Protein AF-A0A8T7L5V1-F1 (afdb_monomer_lite)

Radius of gyration: 35.79 Å; chains: 1; bounding box: 87×108×87 Å

Structure (mmCIF, N/CA/C/O backbone):
data_AF-A0A8T7L5V1-F1
#
_entry.id   AF-A0A8T7L5V1-F1
#
loop_
_atom_site.group_PDB
_atom_site.id
_atom_site.type_symbol
_atom_site.label_atom_id
_atom_site.label_alt_id
_atom_site.label_comp_id
_atom_site.label_asym_id
_atom_site.label_entity_id
_atom_site.label_seq_id
_atom_site.pdbx_PDB_ins_code
_atom_site.Cartn_x
_atom_site.Cartn_y
_atom_site.Cartn_z
_atom_site.occupancy
_atom_site.B_iso_or_equiv
_atom_site.auth_seq_id
_atom_site.auth_comp_id
_atom_site.auth_asym_id
_atom_site.auth_atom_id
_atom_site.pdbx_PDB_model_num
ATOM 1 N N . MET A 1 1 ? 34.755 -3.132 -4.740 1.00 52.31 1 MET A N 1
ATOM 2 C CA . MET A 1 1 ? 34.898 -3.958 -3.521 1.00 52.31 1 MET A CA 1
ATOM 3 C C . MET A 1 1 ? 33.699 -4.892 -3.440 1.00 52.31 1 MET A C 1
ATOM 5 O O . MET A 1 1 ? 32.604 -4.414 -3.724 1.00 52.31 1 MET A O 1
ATOM 9 N N . PRO A 1 2 ? 33.872 -6.194 -3.153 1.00 66.62 2 PRO A N 1
ATOM 10 C CA . PRO A 1 2 ? 32.745 -7.110 -2.985 1.00 66.62 2 PRO A CA 1
ATOM 11 C C . PRO A 1 2 ? 31.852 -6.638 -1.829 1.00 66.62 2 PRO A C 1
ATOM 13 O O . PRO A 1 2 ? 32.349 -6.228 -0.782 1.00 66.62 2 PRO A O 1
ATOM 16 N N . GLN A 1 3 ? 30.535 -6.652 -2.035 1.00 72.75 3 GLN A N 1
ATOM 17 C CA . GLN A 1 3 ? 29.576 -6.259 -1.007 1.00 72.75 3 GLN A CA 1
ATOM 18 C C . GLN A 1 3 ? 29.468 -7.376 0.040 1.00 72.75 3 GLN A C 1
ATOM 20 O O . GLN A 1 3 ? 29.006 -8.474 -0.263 1.00 72.75 3 GLN A O 1
ATOM 25 N N . VAL A 1 4 ? 29.879 -7.085 1.273 1.00 86.50 4 VAL A N 1
ATOM 26 C CA . VAL A 1 4 ? 29.728 -7.982 2.428 1.00 86.50 4 VAL A CA 1
ATOM 27 C C . VAL A 1 4 ? 28.346 -7.746 3.048 1.00 86.50 4 VAL A C 1
ATOM 29 O O . VAL A 1 4 ? 27.879 -6.610 3.126 1.00 86.50 4 VAL A O 1
ATOM 32 N N . SER A 1 5 ? 27.627 -8.803 3.426 1.00 85.56 5 SER A N 1
ATOM 33 C CA . SER A 1 5 ? 26.284 -8.702 4.022 1.00 85.56 5 SER A CA 1
ATOM 34 C C . SER A 1 5 ? 26.132 -9.689 5.175 1.00 85.56 5 SER A C 1
ATOM 36 O O . SER A 1 5 ? 26.549 -10.842 5.058 1.00 85.56 5 SER A O 1
ATOM 38 N N . PHE A 1 6 ? 25.504 -9.243 6.265 1.00 94.00 6 PHE A N 1
ATOM 39 C CA . PHE A 1 6 ? 25.285 -10.036 7.475 1.00 94.00 6 PHE A CA 1
ATOM 40 C C . PHE A 1 6 ? 23.821 -9.981 7.923 1.00 94.00 6 PHE A C 1
ATOM 42 O O . PHE A 1 6 ? 23.162 -8.957 7.752 1.00 94.00 6 PHE A O 1
ATOM 49 N N . VAL A 1 7 ? 23.334 -11.056 8.543 1.00 88.12 7 VAL A N 1
ATOM 50 C CA . VAL A 1 7 ? 22.071 -11.079 9.299 1.00 88.12 7 VAL A CA 1
ATOM 51 C C . VAL A 1 7 ? 22.412 -11.249 10.774 1.00 88.12 7 VAL A C 1
ATOM 53 O O . VAL A 1 7 ? 23.097 -12.202 11.137 1.00 88.12 7 VAL A O 1
ATOM 56 N N . ILE A 1 8 ? 21.944 -10.334 11.627 1.00 92.19 8 ILE A N 1
ATOM 57 C CA . ILE A 1 8 ? 22.220 -10.341 13.070 1.00 92.19 8 ILE A CA 1
ATOM 58 C C . ILE A 1 8 ? 20.902 -10.505 13.826 1.00 92.19 8 ILE A C 1
ATOM 60 O O . ILE A 1 8 ? 19.963 -9.737 13.633 1.00 92.19 8 ILE A O 1
ATOM 64 N N . ARG A 1 9 ? 20.839 -11.503 14.706 1.00 91.12 9 ARG A N 1
ATOM 65 C CA . ARG A 1 9 ? 19.727 -11.750 15.631 1.00 91.12 9 ARG A CA 1
ATOM 66 C C . ARG A 1 9 ? 20.256 -11.577 17.047 1.00 91.12 9 ARG A C 1
ATOM 68 O O . ARG A 1 9 ? 20.966 -12.455 17.530 1.00 91.12 9 ARG A O 1
ATOM 75 N N . ALA A 1 10 ? 19.955 -10.452 17.689 1.00 92.19 10 ALA A N 1
ATOM 76 C CA . ALA A 1 10 ? 20.503 -10.098 18.997 1.00 92.19 10 ALA A CA 1
ATOM 77 C C . ALA A 1 10 ? 19.405 -9.843 20.036 1.00 92.19 10 ALA A C 1
ATOM 79 O O . ALA A 1 10 ? 18.309 -9.404 19.698 1.00 92.19 10 ALA A O 1
ATOM 80 N N . ALA A 1 11 ? 19.730 -10.088 21.301 1.00 87.12 11 ALA A N 1
ATOM 81 C CA . ALA A 1 11 ? 18.949 -9.691 22.461 1.00 87.12 11 ALA A CA 1
ATOM 82 C C . ALA A 1 11 ? 19.874 -9.029 23.489 1.00 87.12 11 ALA A C 1
ATOM 84 O O . ALA A 1 11 ? 21.030 -9.430 23.649 1.00 87.12 11 ALA A O 1
ATOM 85 N N . ILE A 1 12 ? 19.351 -8.034 24.199 1.00 83.38 12 ILE A N 1
ATOM 86 C CA . ILE A 1 12 ? 20.030 -7.410 25.336 1.00 83.38 12 ILE A CA 1
ATOM 87 C C . ILE A 1 12 ? 19.664 -8.217 26.581 1.00 83.38 12 ILE A C 1
ATOM 89 O O . ILE A 1 12 ? 18.485 -8.481 26.823 1.00 83.38 12 ILE A O 1
ATOM 93 N N . ALA A 1 13 ? 20.662 -8.661 27.343 1.00 80.19 13 ALA A N 1
ATOM 94 C CA . ALA A 1 13 ? 20.453 -9.495 28.518 1.00 80.19 13 ALA A CA 1
ATOM 95 C C . ALA A 1 13 ? 21.094 -8.908 29.778 1.00 80.19 13 ALA A C 1
ATOM 97 O O . ALA A 1 13 ? 22.266 -8.537 29.775 1.00 80.19 13 ALA A O 1
ATOM 98 N N . GLY A 1 14 ? 20.321 -8.920 30.869 1.00 79.44 14 GLY A N 1
ATOM 99 C CA . GLY A 1 14 ? 20.747 -8.486 32.201 1.00 79.44 14 GLY A CA 1
ATOM 100 C C . GLY A 1 14 ? 20.752 -6.967 32.395 1.00 79.44 14 GLY A C 1
ATOM 101 O O . GLY A 1 14 ? 20.687 -6.202 31.436 1.00 79.44 14 GLY A O 1
ATOM 102 N N . GLU A 1 15 ? 20.861 -6.537 33.656 1.00 65.69 15 GLU A N 1
ATOM 103 C CA . GLU A 1 15 ? 20.940 -5.116 34.046 1.00 65.69 15 GLU A CA 1
ATOM 104 C C . GLU A 1 15 ? 22.185 -4.412 33.482 1.00 65.69 15 GLU A C 1
ATOM 106 O O . GLU A 1 15 ? 22.180 -3.203 33.280 1.00 65.69 15 GLU A O 1
ATOM 111 N N . ALA A 1 16 ? 23.234 -5.176 33.155 1.00 77.88 16 ALA A N 1
ATOM 112 C CA . ALA A 1 16 ? 24.464 -4.672 32.547 1.00 77.88 16 ALA A CA 1
ATOM 113 C C . ALA A 1 16 ? 24.378 -4.481 31.016 1.00 77.88 16 ALA A C 1
ATOM 115 O O . ALA A 1 16 ? 25.369 -4.103 30.395 1.00 77.88 16 ALA A O 1
ATOM 116 N N . GLY A 1 17 ? 23.229 -4.770 30.387 1.00 86.19 17 GLY A N 1
ATOM 117 C CA . GLY A 1 17 ? 23.008 -4.495 28.964 1.00 86.19 17 GLY A CA 1
ATOM 118 C C . GLY A 1 17 ? 23.858 -5.333 28.001 1.00 86.19 17 GLY A C 1
ATOM 119 O O . GLY A 1 17 ? 24.180 -4.877 26.904 1.00 86.19 17 GLY A O 1
ATOM 120 N N . THR A 1 18 ? 24.253 -6.550 28.379 1.00 86.38 18 THR A N 1
ATOM 121 C CA . THR A 1 18 ? 25.156 -7.365 27.555 1.00 86.38 18 THR A CA 1
ATOM 122 C C . THR A 1 18 ? 24.447 -7.871 26.294 1.00 86.38 18 THR A C 1
ATOM 124 O O . THR A 1 18 ? 23.404 -8.527 26.365 1.00 86.38 18 THR A O 1
ATOM 127 N N . LEU A 1 19 ? 25.018 -7.565 25.125 1.00 91.31 19 LEU A N 1
ATOM 128 C CA . LEU A 1 19 ? 24.490 -7.946 23.815 1.00 91.31 19 LEU A CA 1
ATOM 129 C C . LEU A 1 19 ? 24.876 -9.392 23.475 1.00 91.31 19 LEU A C 1
ATOM 131 O O . LEU A 1 19 ? 26.053 -9.686 23.301 1.00 91.31 19 LEU A O 1
ATOM 135 N N . ARG A 1 20 ? 23.893 -10.277 23.298 1.00 94.00 20 ARG A N 1
ATOM 136 C CA . ARG A 1 20 ? 24.119 -11.677 22.897 1.00 94.00 20 ARG A CA 1
ATOM 137 C C . ARG A 1 20 ? 23.243 -12.068 21.717 1.00 94.00 20 ARG A C 1
ATOM 139 O O . ARG A 1 20 ? 22.125 -11.572 21.588 1.00 94.00 20 ARG A O 1
ATOM 146 N N . GLY A 1 21 ? 23.709 -12.975 20.867 1.00 95.38 21 GLY A N 1
ATOM 147 C CA . GLY A 1 21 ? 22.952 -13.322 19.672 1.00 95.38 21 GLY A CA 1
ATOM 148 C C . GLY A 1 21 ? 23.612 -14.312 18.726 1.00 95.38 21 GLY A C 1
ATOM 149 O O . GLY A 1 21 ? 24.478 -15.104 19.096 1.00 95.38 21 GLY A O 1
ATOM 150 N N . GLN A 1 22 ? 23.152 -14.274 17.482 1.00 96.94 22 GLN A N 1
ATOM 151 C CA . GLN A 1 22 ? 23.662 -15.042 16.356 1.00 96.94 22 GLN A CA 1
ATOM 152 C C . GLN A 1 22 ? 23.888 -14.106 15.167 1.00 96.94 22 GLN A C 1
ATOM 154 O O . GLN A 1 22 ? 23.051 -13.250 14.884 1.00 96.94 22 GLN A O 1
ATOM 159 N N . ILE A 1 23 ? 25.008 -14.278 14.472 1.00 97.06 23 ILE A N 1
ATOM 160 C CA . ILE A 1 23 ? 25.338 -13.594 13.222 1.00 97.06 23 ILE A CA 1
ATOM 161 C C . ILE A 1 23 ? 25.522 -14.621 12.099 1.00 97.06 23 ILE A C 1
ATOM 163 O O . ILE A 1 23 ? 26.077 -15.696 12.322 1.00 97.06 23 ILE A O 1
ATOM 167 N N . GLU A 1 24 ? 25.059 -14.286 10.898 1.00 94.88 24 GLU A N 1
ATOM 168 C CA . GLU A 1 24 ? 25.225 -15.066 9.670 1.00 94.88 24 GLU A CA 1
ATOM 169 C C . GLU A 1 24 ? 25.855 -14.199 8.575 1.00 94.88 24 GLU A C 1
ATOM 171 O O . GLU A 1 24 ? 25.376 -13.097 8.314 1.00 94.88 24 GLU A O 1
ATOM 176 N N . HIS A 1 25 ? 26.909 -14.686 7.918 1.00 95.44 25 HIS A N 1
ATOM 177 C CA . HIS A 1 25 ? 27.464 -14.066 6.715 1.00 95.44 25 HIS A CA 1
ATOM 178 C C . HIS A 1 25 ? 26.706 -14.570 5.479 1.00 95.44 25 HIS A C 1
ATOM 180 O O . HIS A 1 25 ? 26.869 -15.717 5.066 1.00 95.44 25 HIS A O 1
ATOM 186 N N . VAL A 1 26 ? 25.886 -13.701 4.881 1.00 87.56 26 VAL A N 1
ATOM 187 C CA . VAL A 1 26 ? 24.898 -14.063 3.845 1.00 87.56 26 VAL A CA 1
ATOM 188 C C . VAL A 1 26 ? 25.529 -14.738 2.618 1.00 87.56 26 VAL A C 1
ATOM 190 O O . VAL A 1 26 ? 24.990 -15.746 2.168 1.00 87.56 26 VAL A O 1
ATOM 193 N N . PRO A 1 27 ? 26.664 -14.259 2.069 1.00 86.44 27 PRO A N 1
ATOM 194 C CA . PRO A 1 27 ? 27.278 -14.905 0.911 1.00 86.44 27 PRO A CA 1
ATOM 195 C C . PRO A 1 27 ? 27.804 -16.323 1.173 1.00 86.44 27 PRO A C 1
ATOM 197 O O . PRO A 1 27 ? 27.762 -17.147 0.265 1.00 86.44 27 PRO A O 1
ATOM 200 N N . SER A 1 28 ? 28.322 -16.616 2.375 1.00 89.94 28 SER A N 1
ATOM 201 C CA . SER A 1 28 ? 28.916 -17.932 2.682 1.00 89.94 28 SER A CA 1
ATOM 202 C C . SER A 1 28 ? 28.007 -18.863 3.487 1.00 89.94 28 SER A C 1
ATOM 204 O O . SER A 1 28 ? 28.343 -20.035 3.638 1.00 89.94 28 SER A O 1
ATOM 206 N N . GLY A 1 29 ? 26.901 -18.360 4.045 1.00 89.25 29 GLY A N 1
ATOM 207 C CA . GLY A 1 29 ? 26.035 -19.095 4.973 1.00 89.25 29 GLY A CA 1
ATOM 208 C C . GLY A 1 29 ? 26.695 -19.419 6.320 1.00 89.25 29 GLY A C 1
ATOM 209 O O . GLY A 1 29 ? 26.169 -20.215 7.093 1.00 89.25 29 GLY A O 1
ATOM 210 N N . ALA A 1 30 ? 27.867 -18.846 6.614 1.00 93.88 30 ALA A N 1
ATOM 211 C CA . ALA A 1 30 ? 28.572 -19.114 7.860 1.00 93.88 30 ALA A CA 1
ATOM 212 C C . ALA A 1 30 ? 27.857 -18.434 9.031 1.00 93.88 30 ALA A C 1
ATOM 214 O O . ALA A 1 30 ? 27.668 -17.218 9.020 1.00 93.88 30 ALA A O 1
ATOM 215 N N . THR A 1 31 ? 27.510 -19.206 10.058 1.00 94.56 31 THR A N 1
ATOM 216 C CA . THR A 1 31 ? 26.819 -18.720 11.259 1.00 94.56 31 THR A CA 1
ATOM 217 C C . THR A 1 31 ? 27.708 -18.797 12.495 1.00 94.56 31 THR A C 1
ATOM 219 O O . THR A 1 31 ? 28.412 -19.791 12.681 1.00 94.56 31 THR A O 1
ATOM 222 N N . ARG A 1 32 ? 27.627 -17.808 13.389 1.00 97.00 32 ARG A N 1
ATOM 223 C CA . ARG A 1 32 ? 28.314 -17.816 14.687 1.00 97.00 32 ARG A CA 1
ATOM 224 C C . ARG A 1 32 ? 27.435 -17.210 15.781 1.00 97.00 32 ARG A C 1
ATOM 226 O O . ARG A 1 32 ? 26.789 -16.190 15.565 1.00 97.00 32 ARG A O 1
ATOM 233 N N . HIS A 1 33 ? 27.421 -17.825 16.960 1.00 97.12 33 HIS A N 1
ATOM 234 C CA . HIS A 1 33 ? 26.863 -17.201 18.160 1.00 97.12 33 HIS A CA 1
ATOM 235 C C . HIS A 1 33 ? 27.887 -16.254 18.783 1.00 97.12 33 HIS A C 1
ATOM 237 O O . HIS A 1 33 ? 29.075 -16.575 18.802 1.00 97.12 33 HIS A O 1
ATOM 243 N N . PHE A 1 34 ? 27.420 -15.120 19.294 1.00 96.56 34 PHE A N 1
ATOM 244 C CA . PHE A 1 34 ? 28.247 -14.149 20.001 1.00 96.56 34 PHE A CA 1
ATOM 245 C C . PHE A 1 34 ? 27.637 -13.835 21.370 1.00 96.56 34 PHE A C 1
ATOM 247 O O . PHE A 1 34 ? 26.412 -13.795 21.529 1.00 96.56 34 PHE A O 1
ATOM 254 N N . ARG A 1 35 ? 28.493 -13.653 22.372 1.00 95.56 35 ARG A N 1
ATOM 255 C CA . ARG A 1 35 ? 28.109 -13.393 23.769 1.00 95.56 35 ARG A CA 1
ATOM 256 C C . ARG A 1 35 ? 28.213 -11.926 24.157 1.00 95.56 35 ARG A C 1
ATOM 258 O O . ARG A 1 35 ? 27.591 -11.524 25.135 1.00 95.56 35 ARG A O 1
ATOM 265 N N . ASP A 1 36 ? 28.996 -11.175 23.398 1.00 94.75 36 ASP A N 1
ATOM 266 C CA . ASP A 1 36 ? 29.238 -9.755 23.579 1.00 94.75 36 ASP A CA 1
ATOM 267 C C . ASP A 1 36 ? 29.520 -9.074 22.227 1.00 94.75 36 ASP A C 1
ATOM 269 O O . ASP A 1 36 ? 29.576 -9.702 21.162 1.00 94.75 36 ASP A O 1
ATOM 273 N N . GLN A 1 37 ? 29.688 -7.754 22.269 1.00 94.69 37 GLN A N 1
ATOM 274 C CA . GLN A 1 37 ? 30.000 -6.946 21.094 1.00 94.69 37 GLN A CA 1
ATOM 275 C C . GLN A 1 37 ? 31.373 -7.285 20.483 1.00 94.69 37 GLN A C 1
ATOM 277 O O . GLN A 1 37 ? 31.538 -7.162 19.269 1.00 94.69 37 GLN A O 1
ATOM 282 N N . ALA A 1 38 ? 32.353 -7.715 21.282 1.00 95.56 38 ALA A N 1
ATOM 283 C CA . ALA A 1 38 ? 33.696 -8.012 20.791 1.00 95.56 38 ALA A CA 1
ATOM 284 C C . ALA A 1 38 ? 33.698 -9.268 19.906 1.00 95.56 38 ALA A C 1
ATOM 286 O O . ALA A 1 38 ? 34.290 -9.263 18.825 1.00 95.56 38 ALA A O 1
ATOM 287 N N . GLU A 1 39 ? 32.972 -10.315 20.304 1.00 96.69 39 GLU A N 1
ATOM 288 C CA . GLU A 1 39 ? 32.796 -11.531 19.504 1.00 96.69 39 GLU A CA 1
ATOM 289 C C . GLU A 1 39 ? 32.052 -11.264 18.183 1.00 96.69 39 GLU A C 1
ATOM 291 O O . GLU A 1 39 ? 32.406 -11.838 17.146 1.00 96.69 39 GLU A O 1
ATOM 296 N N . LEU A 1 40 ? 31.052 -10.372 18.199 1.00 96.44 40 LEU A N 1
ATOM 297 C CA . LEU A 1 40 ? 30.333 -9.937 16.997 1.00 96.44 40 LEU A CA 1
ATOM 298 C C . LEU A 1 40 ? 31.275 -9.239 16.006 1.00 96.44 40 LEU A C 1
ATOM 300 O O . LEU A 1 40 ? 31.309 -9.591 14.824 1.00 96.44 40 LEU A O 1
ATOM 304 N N . LEU A 1 41 ? 32.062 -8.274 16.491 1.00 96.00 41 LEU A N 1
ATOM 305 C CA . LEU A 1 41 ? 33.012 -7.527 15.666 1.00 96.00 41 LEU A CA 1
ATOM 306 C C . LEU A 1 41 ? 34.113 -8.435 15.108 1.00 96.00 41 LEU A C 1
ATOM 308 O O . LEU A 1 41 ? 34.403 -8.360 13.918 1.00 96.00 41 LEU A O 1
ATOM 312 N N . ALA A 1 42 ? 34.660 -9.351 15.913 1.00 96.06 42 ALA A N 1
ATOM 313 C CA . ALA A 1 42 ? 35.674 -10.304 15.459 1.00 96.06 42 ALA A CA 1
ATOM 314 C C . ALA A 1 42 ? 35.187 -11.170 14.280 1.00 96.06 42 ALA A C 1
ATOM 316 O O . ALA A 1 42 ? 35.942 -11.443 13.342 1.00 96.06 42 ALA A O 1
ATOM 317 N N . PHE A 1 43 ? 33.914 -11.582 14.294 1.00 95.62 43 PHE A N 1
ATOM 318 C CA . PHE A 1 43 ? 33.323 -12.308 13.170 1.00 95.62 43 PHE A CA 1
ATOM 319 C C . PHE A 1 43 ? 33.224 -11.440 11.913 1.00 95.62 43 PHE A C 1
ATOM 321 O O . PHE A 1 43 ? 33.608 -11.895 10.841 1.00 95.62 43 PHE A O 1
ATOM 328 N N . ILE A 1 44 ? 32.753 -10.196 12.038 1.00 95.56 44 ILE A N 1
ATOM 329 C CA . ILE A 1 44 ? 32.611 -9.265 10.908 1.00 95.56 44 ILE A CA 1
ATOM 330 C C . ILE A 1 44 ? 33.974 -8.977 10.265 1.00 95.56 44 ILE A C 1
ATOM 332 O O . ILE A 1 44 ? 34.103 -9.075 9.044 1.00 95.56 44 ILE A O 1
ATOM 336 N N . THR A 1 45 ? 35.002 -8.701 11.074 1.00 94.00 45 THR A N 1
ATOM 337 C CA . THR A 1 45 ? 36.356 -8.373 10.597 1.00 94.00 45 THR A CA 1
ATOM 338 C C . THR A 1 45 ? 36.954 -9.476 9.721 1.00 94.00 45 THR A C 1
ATOM 340 O O . THR A 1 45 ? 37.584 -9.173 8.712 1.00 94.00 45 THR A O 1
ATOM 343 N N . THR A 1 46 ? 36.654 -10.750 10.013 1.00 93.88 46 THR A N 1
ATOM 344 C CA . THR A 1 46 ? 37.122 -11.910 9.222 1.00 93.88 46 THR A CA 1
ATOM 345 C C . THR A 1 46 ? 36.696 -11.845 7.743 1.00 93.88 46 THR A C 1
ATOM 347 O O . THR A 1 46 ? 37.334 -12.459 6.889 1.00 93.88 46 THR A O 1
ATOM 350 N N . TYR A 1 47 ? 35.624 -11.109 7.426 1.00 91.06 47 TYR A N 1
ATOM 351 C CA . TYR A 1 47 ? 35.108 -10.941 6.061 1.00 91.06 47 TYR A CA 1
ATOM 352 C C . TYR A 1 47 ? 35.354 -9.545 5.477 1.00 91.06 47 TYR A C 1
ATOM 354 O O . TYR A 1 47 ? 35.074 -9.328 4.299 1.00 91.06 47 TYR A O 1
ATOM 362 N N . LEU A 1 48 ? 35.847 -8.599 6.283 1.00 85.62 48 LEU A N 1
ATOM 363 C CA . LEU A 1 48 ? 36.220 -7.260 5.825 1.00 85.62 48 LEU A CA 1
ATOM 364 C C . LEU A 1 48 ? 37.691 -7.179 5.410 1.00 85.62 48 LEU A C 1
ATOM 366 O O . LEU A 1 48 ? 38.039 -6.339 4.581 1.00 85.62 48 LEU A O 1
ATOM 370 N N . GLU A 1 49 ? 38.552 -8.043 5.951 1.00 74.75 49 GLU A N 1
ATOM 371 C CA . GLU A 1 49 ? 39.953 -8.081 5.548 1.00 74.75 49 GLU A CA 1
ATOM 372 C C . GLU A 1 49 ? 40.099 -8.662 4.129 1.00 74.75 49 GLU A C 1
ATOM 374 O O . GLU A 1 49 ? 39.588 -9.752 3.843 1.00 74.75 49 GLU A O 1
ATOM 379 N N . PRO A 1 50 ? 40.788 -7.961 3.207 1.00 60.03 50 PRO A N 1
ATOM 380 C CA . PRO A 1 50 ? 41.066 -8.497 1.887 1.00 60.03 50 PRO A CA 1
ATOM 381 C C . PRO A 1 50 ? 41.938 -9.741 2.045 1.00 60.03 50 PRO A C 1
ATOM 383 O O . PRO A 1 50 ? 43.104 -9.651 2.430 1.00 60.03 50 PRO A O 1
ATOM 386 N N . ARG A 1 51 ? 41.382 -10.915 1.726 1.00 53.44 51 ARG A N 1
ATOM 387 C CA . ARG A 1 51 ? 42.184 -12.124 1.535 1.00 53.44 51 ARG A CA 1
ATOM 388 C C . ARG A 1 51 ? 43.159 -11.856 0.393 1.00 53.44 51 ARG A C 1
ATOM 390 O O . ARG A 1 51 ? 42.783 -11.904 -0.775 1.00 53.44 51 ARG A O 1
ATOM 397 N N . LEU A 1 52 ? 44.405 -11.548 0.737 1.00 43.56 52 LEU A N 1
ATOM 398 C CA . LEU A 1 52 ? 45.534 -11.650 -0.176 1.00 43.56 52 LEU A CA 1
ATOM 399 C C . LEU A 1 52 ? 45.709 -13.140 -0.486 1.00 43.56 52 LEU A C 1
ATOM 401 O O . LEU A 1 52 ? 46.424 -13.843 0.218 1.00 43.56 52 LEU A O 1
ATOM 405 N N . GLU A 1 53 ? 44.988 -13.638 -1.489 1.00 47.19 53 GLU A N 1
ATOM 406 C CA . GLU A 1 53 ? 45.227 -14.965 -2.054 1.00 47.19 53 GLU A CA 1
ATOM 407 C C . GLU A 1 53 ? 46.601 -14.945 -2.749 1.00 47.19 53 GLU A C 1
ATOM 409 O O . GLU A 1 53 ? 46.783 -14.206 -3.725 1.00 47.19 53 GLU A O 1
ATOM 414 N N . PRO A 1 54 ? 47.596 -15.717 -2.278 1.00 42.88 54 PRO A N 1
ATOM 415 C CA . PRO A 1 54 ? 48.862 -15.844 -2.971 1.00 42.88 54 PRO A CA 1
ATOM 416 C C . PRO A 1 54 ? 48.674 -16.789 -4.166 1.00 42.88 54 PRO A C 1
ATOM 418 O O . PRO A 1 54 ? 48.724 -18.003 -4.017 1.00 42.88 54 PRO A O 1
ATOM 421 N N . GLY A 1 55 ? 48.475 -16.210 -5.353 1.00 56.38 55 GLY A N 1
ATOM 422 C CA . GLY A 1 55 ? 48.745 -16.840 -6.650 1.00 56.38 55 GLY A CA 1
ATOM 423 C C . GLY A 1 55 ? 47.809 -17.973 -7.090 1.00 56.38 55 GLY A C 1
ATOM 424 O O . GLY A 1 55 ? 48.083 -19.142 -6.843 1.00 56.38 55 GLY A O 1
ATOM 425 N N . ALA A 1 56 ? 46.801 -17.647 -7.902 1.00 36.84 56 ALA A N 1
ATOM 426 C CA . ALA A 1 56 ? 46.152 -18.619 -8.785 1.00 36.84 56 ALA A CA 1
ATOM 427 C C . ALA A 1 56 ? 45.807 -17.969 -10.139 1.00 36.84 56 ALA A C 1
ATOM 429 O O . ALA A 1 56 ? 45.014 -17.031 -10.212 1.00 36.84 56 ALA A O 1
ATOM 430 N N . LEU A 1 57 ? 46.453 -18.451 -11.206 1.00 39.72 57 LEU A N 1
ATOM 431 C CA . LEU A 1 57 ? 46.163 -18.124 -12.610 1.00 39.72 57 LEU A CA 1
ATOM 432 C C . LEU A 1 57 ? 44.840 -18.779 -13.058 1.00 39.72 57 LEU A C 1
ATOM 434 O O . LEU A 1 57 ? 44.527 -19.868 -12.576 1.00 39.72 57 LEU A O 1
ATOM 438 N N . PRO A 1 58 ? 44.076 -18.174 -13.991 1.00 45.00 58 PRO A N 1
ATOM 439 C CA . PRO A 1 58 ? 42.792 -18.718 -14.411 1.00 45.00 58 PRO A CA 1
ATOM 440 C C . PRO A 1 58 ? 42.950 -19.696 -15.579 1.00 45.00 58 PRO A C 1
ATOM 442 O O . PRO A 1 58 ? 43.497 -19.340 -16.624 1.00 45.00 58 PRO A O 1
ATOM 445 N N . ASP A 1 59 ? 42.392 -20.896 -15.422 1.00 39.62 59 ASP A N 1
ATOM 446 C CA . ASP A 1 59 ? 42.138 -21.819 -16.526 1.00 39.62 59 ASP A CA 1
ATOM 447 C C . ASP A 1 59 ? 40.687 -21.712 -17.037 1.00 39.62 59 ASP A C 1
ATOM 449 O O . ASP A 1 59 ? 39.740 -21.409 -16.311 1.00 39.62 59 ASP A O 1
ATOM 453 N N . ARG A 1 60 ? 40.588 -21.942 -18.346 1.00 34.75 60 ARG A N 1
ATOM 454 C CA . ARG A 1 60 ? 39.485 -21.865 -19.328 1.00 34.75 60 ARG A CA 1
ATOM 455 C C . ARG A 1 60 ? 38.062 -22.269 -18.857 1.00 34.75 60 ARG A C 1
ATOM 457 O O . ARG A 1 60 ? 37.925 -23.229 -18.102 1.00 34.75 60 ARG A O 1
ATOM 464 N N . PRO A 1 61 ? 36.973 -21.661 -19.389 1.00 38.50 61 PRO A N 1
ATOM 465 C CA . PRO A 1 61 ? 35.606 -22.059 -19.041 1.00 38.50 61 PRO A CA 1
ATOM 466 C C . PRO A 1 61 ? 35.104 -23.258 -19.878 1.00 38.50 61 PRO A C 1
ATOM 468 O O . PRO A 1 61 ? 35.460 -23.365 -21.058 1.00 38.50 61 PRO A O 1
ATOM 471 N N . PRO A 1 62 ? 34.245 -24.138 -19.321 1.00 42.41 62 PRO A N 1
ATOM 472 C CA . PRO A 1 62 ? 33.552 -25.175 -20.078 1.00 42.41 62 PRO A CA 1
ATOM 473 C C . PRO A 1 62 ? 32.226 -24.678 -20.683 1.00 42.41 62 PRO A C 1
ATOM 475 O O . PRO A 1 62 ? 31.642 -23.684 -20.251 1.00 42.41 62 PRO A O 1
ATOM 478 N N . GLN A 1 63 ? 31.779 -25.409 -21.706 1.00 38.91 63 GLN A N 1
ATOM 479 C CA . GLN A 1 63 ? 30.616 -25.138 -22.551 1.00 38.91 63 GLN A CA 1
ATOM 480 C C . GLN A 1 63 ? 29.256 -25.267 -21.841 1.00 38.91 63 GLN A C 1
ATOM 482 O O . GLN A 1 63 ? 29.092 -25.957 -20.835 1.00 38.91 63 GLN A O 1
ATOM 487 N N . SER A 1 64 ? 28.289 -24.578 -22.445 1.00 43.81 64 SER A N 1
ATOM 488 C CA . SER A 1 64 ? 26.879 -24.393 -22.104 1.00 43.81 64 SER A CA 1
ATOM 489 C C . SER A 1 64 ? 26.058 -25.681 -21.994 1.00 43.81 64 SER A C 1
ATOM 491 O O . SER A 1 64 ? 25.948 -26.443 -22.952 1.00 43.81 64 SER A O 1
ATOM 493 N N . GLY A 1 65 ? 25.376 -25.832 -20.859 1.00 34.81 65 GLY A N 1
ATOM 494 C CA . GLY A 1 65 ? 24.188 -26.666 -20.695 1.00 34.81 65 GLY A CA 1
ATOM 495 C C . GLY A 1 65 ? 23.157 -25.895 -19.873 1.00 34.81 65 GLY A C 1
ATOM 496 O O . GLY A 1 65 ? 23.523 -25.237 -18.895 1.00 34.81 65 GLY A O 1
ATOM 497 N N . GLU A 1 66 ? 21.896 -25.943 -20.304 1.00 45.72 66 GLU A N 1
ATOM 498 C CA . GLU A 1 66 ? 20.732 -25.312 -19.677 1.00 45.72 66 GLU A CA 1
ATOM 499 C C . GLU A 1 66 ? 20.734 -25.529 -18.161 1.00 45.72 66 GLU A C 1
ATOM 501 O O . GLU A 1 66 ? 20.568 -26.642 -17.656 1.00 45.72 66 GLU A O 1
ATOM 506 N N . ARG A 1 67 ? 20.953 -24.450 -17.408 1.00 42.47 67 ARG A N 1
ATOM 507 C CA . ARG A 1 67 ? 20.832 -24.463 -15.955 1.00 42.47 67 ARG A CA 1
ATOM 508 C C . ARG A 1 67 ? 19.899 -23.345 -15.525 1.00 42.47 67 ARG A C 1
ATOM 510 O O . ARG A 1 67 ? 20.124 -22.197 -15.911 1.00 42.47 67 ARG A O 1
ATOM 517 N N . PRO A 1 68 ? 18.891 -23.637 -14.685 1.00 42.53 68 PRO A N 1
ATOM 518 C CA . PRO A 1 68 ? 18.209 -22.578 -13.967 1.00 42.53 68 PRO A CA 1
ATOM 519 C C . PRO A 1 68 ? 19.253 -21.802 -13.160 1.00 42.53 68 PRO A C 1
ATOM 521 O O . PRO A 1 68 ? 20.122 -22.394 -12.516 1.00 42.53 68 PRO A O 1
ATOM 524 N N . MET A 1 69 ? 19.158 -20.473 -13.196 1.00 48.94 69 MET A N 1
ATOM 525 C CA . MET A 1 69 ? 20.123 -19.553 -12.582 1.00 48.94 69 MET A CA 1
ATOM 526 C C . MET A 1 69 ? 20.260 -19.755 -11.056 1.00 48.94 69 MET A C 1
ATOM 528 O O . MET A 1 69 ? 21.209 -19.267 -10.446 1.00 48.94 69 MET A O 1
ATOM 532 N N . PHE A 1 70 ? 19.348 -20.516 -10.434 1.00 47.97 70 PHE A N 1
ATOM 533 C CA . PHE A 1 70 ? 19.216 -20.677 -8.988 1.00 47.97 70 PHE A CA 1
ATOM 534 C C . PHE A 1 70 ? 18.839 -22.122 -8.584 1.00 47.97 70 PHE A C 1
ATOM 536 O O . PHE A 1 70 ? 17.667 -22.494 -8.661 1.00 47.97 70 PHE A O 1
ATOM 543 N N . PRO A 1 71 ? 19.781 -22.971 -8.125 1.00 37.31 71 PRO A N 1
ATOM 544 C CA . PRO A 1 71 ? 19.477 -24.346 -7.741 1.00 37.31 71 PRO A CA 1
ATOM 545 C C . PRO A 1 71 ? 19.271 -24.454 -6.221 1.00 37.31 71 PRO A C 1
ATOM 547 O O . PRO A 1 71 ? 20.207 -24.787 -5.501 1.00 37.31 71 PRO A O 1
ATOM 550 N N . PHE A 1 72 ? 18.073 -24.178 -5.693 1.00 42.28 72 PHE A N 1
ATOM 551 C CA . PHE A 1 72 ? 17.818 -24.411 -4.252 1.00 42.28 72 PHE A CA 1
ATOM 552 C C . PHE A 1 72 ? 16.407 -24.871 -3.852 1.00 42.28 72 PHE A C 1
ATOM 554 O O . PHE A 1 72 ? 16.123 -24.992 -2.665 1.00 42.28 72 PHE A O 1
ATOM 561 N N . LEU A 1 73 ? 15.556 -25.289 -4.792 1.00 38.16 73 LEU A N 1
ATOM 562 C CA . LEU A 1 73 ? 14.340 -26.050 -4.465 1.00 38.16 73 LEU A CA 1
ATOM 563 C C . LEU A 1 73 ? 14.484 -27.519 -4.884 1.00 38.16 73 LEU A C 1
ATOM 565 O O . LEU A 1 73 ? 13.843 -27.987 -5.821 1.00 38.16 73 LEU A O 1
ATOM 569 N N . ARG A 1 74 ? 15.320 -28.285 -4.170 1.00 36.56 74 ARG A N 1
ATOM 570 C CA . ARG A 1 74 ? 15.194 -29.752 -4.191 1.00 36.56 74 ARG A CA 1
ATOM 571 C C . ARG A 1 74 ? 14.042 -30.142 -3.266 1.00 36.56 74 ARG A C 1
ATOM 573 O O . ARG A 1 74 ? 14.223 -30.242 -2.054 1.00 36.56 74 ARG A O 1
ATOM 580 N N . ARG A 1 75 ? 12.858 -30.394 -3.838 1.00 33.38 75 ARG A N 1
ATOM 581 C CA . ARG A 1 75 ? 11.845 -31.246 -3.192 1.00 33.38 75 ARG A CA 1
ATOM 582 C C . ARG A 1 75 ? 12.538 -32.551 -2.792 1.00 33.38 75 ARG A C 1
ATOM 584 O O . ARG A 1 75 ? 13.160 -33.193 -3.637 1.00 33.38 75 ARG A O 1
ATOM 591 N N . ARG A 1 76 ? 12.455 -32.934 -1.513 1.00 33.53 76 ARG A N 1
ATOM 592 C CA . ARG A 1 76 ? 12.837 -34.280 -1.072 1.00 33.53 76 ARG A CA 1
ATOM 593 C C . ARG A 1 76 ? 11.990 -35.276 -1.861 1.00 33.53 76 ARG A C 1
ATOM 595 O O . ARG A 1 76 ? 10.779 -35.335 -1.682 1.00 33.53 76 ARG A O 1
ATOM 602 N N . GLN A 1 77 ? 12.636 -36.013 -2.751 1.00 35.72 77 GLN A N 1
ATOM 603 C CA . GLN A 1 77 ? 12.066 -37.194 -3.380 1.00 35.72 77 GLN A CA 1
ATOM 604 C C . GLN A 1 77 ? 11.753 -38.198 -2.254 1.00 35.72 77 GLN A C 1
ATOM 606 O O . GLN A 1 77 ? 12.616 -38.398 -1.389 1.00 35.72 77 GLN A O 1
ATOM 611 N N . PRO A 1 78 ? 10.542 -38.776 -2.180 1.00 34.31 78 PRO A N 1
ATOM 612 C CA . PRO A 1 78 ? 10.247 -39.791 -1.183 1.00 34.31 78 PRO A CA 1
ATOM 613 C C . PRO A 1 78 ? 11.180 -40.982 -1.403 1.00 34.31 78 PRO A C 1
ATOM 615 O O . PRO A 1 78 ? 11.355 -41.476 -2.516 1.00 34.31 78 PRO A O 1
ATOM 618 N N . ARG A 1 79 ? 11.836 -41.388 -0.319 1.00 32.91 79 ARG A N 1
ATOM 619 C CA . ARG A 1 79 ? 12.708 -42.554 -0.264 1.00 32.91 79 ARG A CA 1
ATOM 620 C C . ARG A 1 79 ? 11.805 -43.778 -0.439 1.00 32.91 79 ARG A C 1
ATOM 622 O O . ARG A 1 79 ? 10.991 -44.042 0.437 1.00 32.91 79 ARG A O 1
ATOM 629 N N . ASN A 1 80 ? 11.918 -44.480 -1.567 1.00 36.91 80 ASN A N 1
ATOM 630 C CA . ASN A 1 80 ? 11.324 -45.808 -1.720 1.00 36.91 80 ASN A CA 1
ATOM 631 C C . ASN A 1 80 ? 12.017 -46.742 -0.724 1.00 36.91 80 ASN A C 1
ATOM 633 O O . ASN A 1 80 ? 13.154 -47.163 -0.935 1.00 36.91 80 ASN A O 1
ATOM 637 N N . GLU A 1 81 ? 11.345 -46.994 0.390 1.00 37.81 81 GLU A N 1
ATOM 638 C CA . GLU A 1 81 ? 11.711 -47.997 1.377 1.00 37.81 81 GLU A CA 1
ATOM 639 C C . GLU A 1 81 ? 11.050 -49.322 0.951 1.00 37.81 81 GLU A C 1
ATOM 641 O O . GLU A 1 81 ? 9.839 -49.344 0.717 1.00 37.81 81 GLU A O 1
ATOM 646 N N . PRO A 1 82 ? 11.810 -50.412 0.751 1.00 39.53 82 PRO A N 1
ATOM 647 C CA . PRO A 1 82 ? 11.230 -51.689 0.363 1.00 39.53 82 PRO A CA 1
ATOM 648 C C . PRO A 1 82 ? 10.486 -52.313 1.551 1.00 39.53 82 PRO A C 1
ATOM 650 O O . PRO A 1 82 ? 11.034 -52.444 2.645 1.00 39.53 82 PRO A O 1
ATOM 653 N N . ALA A 1 83 ? 9.235 -52.711 1.321 1.00 41.84 83 ALA A N 1
ATOM 654 C CA . ALA A 1 83 ? 8.432 -53.462 2.280 1.00 41.84 83 ALA A CA 1
ATOM 655 C C . ALA A 1 83 ? 9.068 -54.837 2.587 1.00 41.84 83 ALA A C 1
ATOM 657 O O . ALA A 1 83 ? 9.638 -55.459 1.684 1.00 41.84 83 ALA A O 1
ATOM 658 N N . PRO A 1 84 ? 8.962 -55.347 3.830 1.00 43.34 84 PRO A N 1
ATOM 659 C CA . PRO A 1 84 ? 9.487 -56.657 4.178 1.00 43.34 84 PRO A CA 1
ATOM 660 C C . PRO A 1 84 ? 8.616 -57.768 3.582 1.00 43.34 84 PRO A C 1
ATOM 662 O O . PRO A 1 84 ? 7.387 -57.751 3.673 1.00 43.34 84 PRO A O 1
ATOM 665 N N . ALA A 1 85 ? 9.287 -58.752 2.987 1.00 35.59 85 ALA A N 1
ATOM 666 C CA . ALA A 1 85 ? 8.691 -59.974 2.476 1.00 35.59 85 ALA A CA 1
ATOM 667 C C . ALA A 1 85 ? 8.015 -60.771 3.603 1.00 35.59 85 ALA A C 1
ATOM 669 O O . ALA A 1 85 ? 8.638 -61.080 4.618 1.00 35.59 85 ALA A O 1
ATOM 670 N N . SER A 1 86 ? 6.750 -61.138 3.393 1.00 37.78 86 SER A N 1
ATOM 671 C CA . SER A 1 86 ? 6.094 -62.222 4.125 1.00 37.78 86 SER A CA 1
ATOM 672 C C . SER A 1 86 ? 6.170 -63.498 3.297 1.00 37.78 86 SER A C 1
ATOM 674 O O . SER A 1 86 ? 5.870 -63.500 2.104 1.00 37.78 86 SER A O 1
ATOM 676 N N . ALA A 1 87 ? 6.611 -64.565 3.953 1.00 38.50 87 ALA A N 1
ATOM 677 C CA . ALA A 1 87 ? 6.746 -65.906 3.415 1.00 38.50 87 ALA A CA 1
ATOM 678 C C . ALA A 1 87 ? 5.385 -66.595 3.217 1.00 38.50 87 ALA A C 1
ATOM 680 O O . ALA A 1 87 ? 4.486 -66.475 4.051 1.00 38.50 87 ALA A O 1
ATOM 681 N N . SER A 1 88 ? 5.273 -67.402 2.162 1.00 37.38 88 SER A N 1
ATOM 682 C CA . SER A 1 88 ? 4.501 -68.646 2.193 1.00 37.38 88 SER A CA 1
ATOM 683 C C . SER A 1 88 ? 5.017 -69.644 1.163 1.00 37.38 88 SER A C 1
ATOM 685 O O . SER A 1 88 ? 5.454 -69.290 0.071 1.00 37.38 88 SER A O 1
ATOM 687 N N . GLU A 1 89 ? 5.002 -70.883 1.630 1.00 33.91 89 GLU A N 1
ATOM 688 C CA . GLU A 1 89 ? 5.574 -72.128 1.135 1.00 33.91 89 GLU A CA 1
ATOM 689 C C . GLU A 1 89 ? 4.726 -72.850 0.075 1.00 33.91 89 GLU A C 1
ATOM 691 O O . GLU A 1 89 ? 3.536 -72.582 -0.071 1.00 33.91 89 GLU A O 1
ATOM 696 N N . ALA A 1 90 ? 5.369 -73.891 -0.484 1.00 34.91 90 ALA A N 1
ATOM 697 C CA . ALA A 1 90 ? 4.836 -75.107 -1.122 1.00 34.91 90 ALA A CA 1
ATOM 698 C C . ALA A 1 90 ? 4.398 -74.982 -2.603 1.00 34.91 90 ALA A C 1
ATOM 700 O O . ALA A 1 90 ? 3.713 -74.044 -2.976 1.00 34.91 90 ALA A O 1
ATOM 701 N N . ALA A 1 91 ? 4.687 -75.908 -3.529 1.00 37.44 91 ALA A N 1
ATOM 702 C CA . ALA A 1 91 ? 5.419 -77.180 -3.530 1.00 37.44 91 ALA A CA 1
ATOM 703 C C . ALA A 1 91 ? 5.434 -77.753 -4.981 1.00 37.44 91 ALA A C 1
ATOM 705 O O . ALA A 1 91 ? 4.418 -77.627 -5.653 1.00 37.44 91 ALA A O 1
ATOM 706 N N . VAL A 1 92 ? 6.519 -78.460 -5.374 1.00 38.84 92 VAL A N 1
ATOM 707 C CA . VAL A 1 92 ? 6.558 -79.694 -6.231 1.00 38.84 92 VAL A CA 1
ATOM 708 C C . VAL A 1 92 ? 6.170 -79.524 -7.732 1.00 38.84 92 VAL A C 1
ATOM 710 O O . VAL A 1 92 ? 5.145 -78.945 -8.043 1.00 38.84 92 VAL A O 1
ATOM 713 N N . SER A 1 93 ? 6.899 -79.969 -8.773 1.00 41.50 93 SER A N 1
ATOM 714 C CA . SER A 1 93 ? 7.647 -81.220 -9.028 1.00 41.50 93 SER A CA 1
ATOM 715 C C . SER A 1 93 ? 8.621 -81.091 -10.239 1.00 41.50 93 SER A C 1
ATOM 717 O O . SER A 1 93 ? 8.549 -80.094 -10.957 1.00 41.50 93 SER A O 1
ATOM 719 N N . PRO A 1 94 ? 9.495 -82.093 -10.499 1.00 53.25 94 PRO A N 1
ATOM 720 C CA . PRO A 1 94 ? 10.633 -82.041 -11.427 1.00 53.25 94 PRO A CA 1
ATOM 721 C C . PRO A 1 94 ? 10.437 -82.839 -12.739 1.00 53.25 94 PRO A C 1
ATOM 723 O O . PRO A 1 94 ? 9.584 -83.718 -12.822 1.00 53.25 94 PRO A O 1
ATOM 726 N N . GLY A 1 95 ? 11.306 -82.592 -13.725 1.00 34.88 95 GLY A N 1
ATOM 727 C CA . GLY A 1 95 ? 11.556 -83.464 -14.887 1.00 34.88 95 GLY A CA 1
ATOM 728 C C . GLY A 1 95 ? 12.654 -82.846 -15.766 1.00 34.88 95 GLY A C 1
ATOM 729 O O . GLY A 1 95 ? 12.473 -81.745 -16.268 1.00 34.88 95 GLY A O 1
ATOM 730 N N . GLU A 1 96 ? 13.900 -83.316 -15.700 1.00 35.25 96 GLU A N 1
ATOM 731 C CA . GLU A 1 96 ? 14.478 -84.441 -16.465 1.00 35.25 96 GLU A CA 1
ATOM 732 C C . GLU A 1 96 ? 15.166 -83.955 -17.765 1.00 35.25 96 GLU A C 1
ATOM 734 O O . GLU A 1 96 ? 14.539 -83.617 -18.762 1.00 35.25 96 GLU A O 1
ATOM 739 N N . THR A 1 97 ? 16.500 -83.867 -17.692 1.00 44.97 97 THR A N 1
ATOM 740 C CA . THR A 1 97 ? 17.500 -83.788 -18.783 1.00 44.97 97 THR A CA 1
ATOM 741 C C . THR A 1 97 ? 17.475 -85.087 -19.623 1.00 44.97 97 THR A C 1
ATOM 743 O O . THR A 1 97 ? 17.008 -86.084 -19.075 1.00 44.97 97 THR A O 1
ATOM 746 N N . PRO A 1 98 ? 18.040 -85.204 -20.861 1.00 57.03 98 PRO A N 1
ATOM 747 C CA . PRO A 1 98 ? 19.448 -84.879 -21.167 1.00 57.03 98 PRO A CA 1
ATOM 748 C C . PRO A 1 98 ? 19.703 -84.556 -22.688 1.00 57.03 98 PRO A C 1
ATOM 750 O O . PRO A 1 98 ? 18.862 -83.875 -23.266 1.00 57.03 98 PRO A O 1
ATOM 753 N N . PRO A 1 99 ? 20.850 -84.878 -23.345 1.00 58.31 99 PRO A N 1
ATOM 754 C CA . PRO A 1 99 ? 21.711 -83.862 -23.958 1.00 58.31 99 PRO A CA 1
ATOM 755 C C . PRO A 1 99 ? 21.946 -84.060 -25.475 1.00 58.31 99 PRO A C 1
ATOM 757 O O . PRO A 1 99 ? 21.590 -85.081 -26.054 1.00 58.31 99 PRO A O 1
ATOM 760 N N . GLY A 1 100 ? 22.674 -83.126 -26.092 1.00 35.19 100 GLY A N 1
ATOM 761 C CA . GLY A 1 100 ? 23.477 -83.427 -27.281 1.00 35.19 100 GLY A CA 1
ATOM 762 C C . GLY A 1 100 ? 23.281 -82.485 -28.465 1.00 35.19 100 GLY A C 1
ATOM 763 O O . GLY A 1 100 ? 22.255 -82.502 -29.129 1.00 35.19 100 GLY A O 1
ATOM 764 N N . ASP A 1 101 ? 24.348 -81.750 -28.757 1.00 36.97 101 ASP A N 1
ATOM 765 C CA . ASP A 1 101 ? 25.166 -81.922 -29.966 1.00 36.97 101 ASP A CA 1
ATOM 766 C C . ASP A 1 101 ? 25.444 -80.632 -30.749 1.00 36.97 101 ASP A C 1
ATOM 768 O O . ASP A 1 101 ? 24.648 -79.698 -30.834 1.00 36.97 101 ASP A O 1
ATOM 772 N N . ALA A 1 102 ? 26.676 -80.591 -31.235 1.00 43.91 102 ALA A N 1
ATOM 773 C CA . ALA A 1 102 ? 27.368 -79.484 -31.854 1.00 43.91 102 ALA A CA 1
ATOM 774 C C . ALA A 1 102 ? 26.843 -79.164 -33.260 1.00 43.91 102 ALA A C 1
ATOM 776 O O . ALA A 1 102 ? 26.466 -80.055 -34.015 1.00 43.91 102 ALA A O 1
ATOM 777 N N . GLY A 1 103 ? 26.950 -77.897 -33.676 1.00 34.31 103 GLY A N 1
ATOM 778 C CA . GLY A 1 103 ? 26.859 -77.579 -35.100 1.00 34.31 103 GLY A CA 1
ATOM 779 C C . GLY A 1 103 ? 26.673 -76.110 -35.465 1.00 34.31 103 GLY A C 1
ATOM 780 O O . GLY A 1 103 ? 25.567 -75.596 -35.420 1.00 34.31 103 GLY A O 1
ATOM 781 N N . GLN A 1 104 ? 27.754 -75.527 -35.991 1.00 46.91 104 GLN A N 1
ATOM 782 C CA . GLN A 1 104 ? 27.788 -74.527 -37.072 1.00 46.91 104 GLN A CA 1
ATOM 783 C C . GLN A 1 104 ? 27.472 -73.036 -36.784 1.00 46.91 104 GLN A C 1
ATOM 785 O O . GLN A 1 104 ? 26.375 -72.687 -36.358 1.00 46.91 104 GLN A O 1
ATOM 790 N N . PRO A 1 105 ? 28.398 -72.113 -37.134 1.00 46.19 105 PRO A N 1
ATOM 791 C CA . PRO A 1 105 ? 28.115 -70.684 -37.198 1.00 46.19 105 PRO A CA 1
ATOM 792 C C . PRO A 1 105 ? 27.428 -70.341 -38.529 1.00 46.19 105 PRO A C 1
ATOM 794 O O . PRO A 1 105 ? 27.991 -70.552 -39.605 1.00 46.19 105 PRO A O 1
ATOM 797 N N . VAL A 1 106 ? 26.217 -69.787 -38.460 1.00 50.12 106 VAL A N 1
ATOM 798 C CA . VAL A 1 106 ? 25.511 -69.221 -39.617 1.00 50.12 106 VAL A CA 1
ATOM 799 C C . VAL A 1 106 ? 25.749 -67.710 -39.636 1.00 50.12 106 VAL A C 1
ATOM 801 O O . VAL A 1 106 ? 25.595 -67.034 -38.622 1.00 50.12 106 VAL A O 1
ATOM 804 N N . SER A 1 107 ? 26.170 -67.198 -40.793 1.00 49.44 107 SER A N 1
ATOM 805 C CA . SER A 1 107 ? 26.352 -65.766 -41.065 1.00 49.44 107 SER A CA 1
ATOM 806 C C . SER A 1 107 ? 25.060 -64.970 -40.831 1.00 49.44 107 SER A C 1
ATOM 808 O O . SER A 1 107 ? 23.988 -65.469 -41.179 1.00 49.44 107 SER A O 1
ATOM 810 N N . PRO A 1 108 ? 25.127 -63.726 -40.323 1.00 53.59 108 PRO A N 1
ATOM 811 C CA . PRO A 1 108 ? 23.950 -62.877 -40.226 1.00 53.59 108 PRO A CA 1
ATOM 812 C C . PRO A 1 108 ? 23.513 -62.386 -41.614 1.00 53.59 108 PRO A C 1
ATOM 814 O O . PRO A 1 108 ? 24.299 -61.826 -42.379 1.00 53.59 108 PRO A O 1
ATOM 817 N N . ALA A 1 109 ? 22.232 -62.603 -41.911 1.00 45.12 109 ALA A N 1
ATOM 818 C CA . ALA A 1 109 ? 21.496 -61.958 -42.991 1.00 45.12 109 ALA A CA 1
ATOM 819 C C . ALA A 1 109 ? 21.355 -60.441 -42.723 1.00 45.12 109 ALA A C 1
ATOM 821 O O . ALA A 1 109 ? 21.394 -60.020 -41.563 1.00 45.12 109 ALA A O 1
ATOM 822 N N . PRO A 1 110 ? 21.201 -59.610 -43.771 1.00 50.44 110 PRO A N 1
ATOM 823 C CA . PRO A 1 110 ? 21.138 -58.159 -43.639 1.00 50.44 110 PRO A CA 1
ATOM 824 C C . PRO A 1 110 ? 19.897 -57.729 -42.852 1.00 50.44 110 PRO A C 1
ATOM 826 O O . PRO A 1 110 ? 18.787 -58.202 -43.106 1.00 50.44 110 PRO A O 1
ATOM 829 N N . ALA A 1 111 ? 20.104 -56.815 -41.903 1.00 43.47 111 ALA A N 1
ATOM 830 C CA . ALA A 1 111 ? 19.037 -56.157 -41.171 1.00 43.47 111 ALA A CA 1
ATOM 831 C C . ALA A 1 111 ? 18.088 -55.474 -4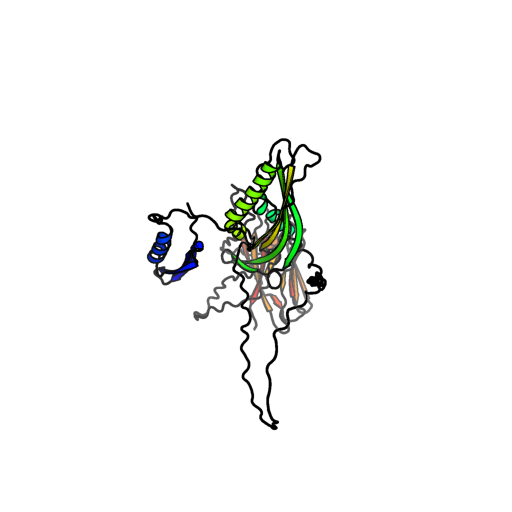2.165 1.00 43.47 111 ALA A C 1
ATOM 833 O O . ALA A 1 111 ? 18.484 -54.597 -42.930 1.00 43.47 111 ALA A O 1
ATOM 834 N N . THR A 1 112 ? 16.837 -55.922 -42.158 1.00 45.72 112 THR A N 1
ATOM 835 C CA . THR A 1 112 ? 15.720 -55.187 -42.741 1.00 45.72 112 TH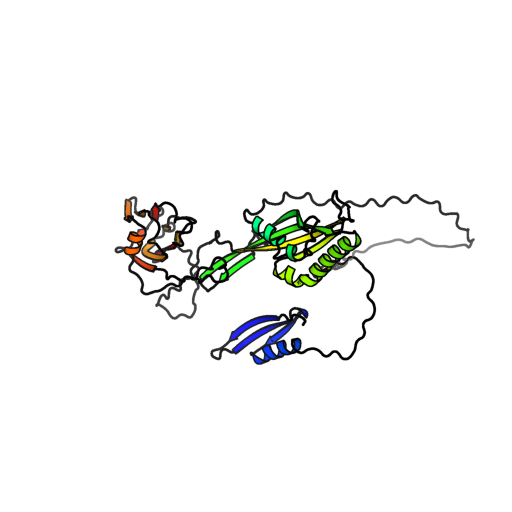R A CA 1
ATOM 836 C C . THR A 1 112 ? 15.501 -53.968 -41.853 1.00 45.72 112 THR A C 1
ATOM 838 O O . THR A 1 112 ? 15.252 -54.123 -40.659 1.00 45.72 112 THR A O 1
ATOM 841 N N . GLU A 1 113 ? 15.671 -52.773 -42.416 1.00 48.19 113 GLU A N 1
ATOM 842 C CA . GLU A 1 113 ? 15.311 -51.511 -41.772 1.00 48.19 113 GLU A CA 1
ATOM 843 C C . GLU A 1 113 ? 13.807 -51.528 -41.467 1.00 48.19 113 GLU A C 1
ATOM 845 O O . GLU A 1 113 ? 12.970 -51.371 -42.358 1.00 48.19 113 GLU A O 1
ATOM 850 N N . GLU A 1 114 ? 13.456 -51.746 -40.200 1.00 40.28 114 GLU A N 1
ATOM 851 C CA . GLU A 1 114 ? 12.146 -51.363 -39.688 1.00 40.28 114 GLU A CA 1
ATOM 852 C C . GLU A 1 114 ? 12.067 -49.828 -39.665 1.00 40.28 114 GLU A C 1
ATOM 854 O O . GLU A 1 114 ? 12.983 -49.170 -39.159 1.00 40.28 114 GLU A O 1
ATOM 859 N N . PRO A 1 115 ? 10.990 -49.225 -40.195 1.00 45.12 115 PRO A N 1
ATOM 860 C CA . PRO A 1 115 ? 10.788 -47.793 -40.085 1.00 45.12 115 PRO A CA 1
ATOM 861 C C . PRO A 1 115 ? 10.620 -47.437 -38.609 1.00 45.12 115 PRO A C 1
ATOM 863 O O . PRO A 1 115 ? 9.707 -47.920 -37.939 1.00 45.12 115 PRO A O 1
ATOM 866 N N . ALA A 1 116 ? 11.508 -46.573 -38.116 1.00 39.44 116 ALA A N 1
ATOM 867 C CA . ALA A 1 116 ? 11.405 -45.974 -36.799 1.00 39.44 116 ALA A CA 1
ATOM 868 C C . ALA A 1 116 ? 9.999 -45.388 -36.619 1.00 39.44 116 ALA A C 1
ATOM 870 O O . ALA A 1 116 ? 9.629 -44.397 -37.252 1.00 39.44 116 ALA A O 1
ATOM 871 N N . THR A 1 117 ? 9.207 -46.011 -35.748 1.00 42.25 117 THR A N 1
ATOM 872 C CA . THR A 1 117 ? 8.000 -45.400 -35.203 1.00 42.25 117 THR A CA 1
ATOM 873 C C . THR A 1 117 ? 8.395 -44.045 -34.619 1.00 42.25 117 THR A C 1
ATOM 875 O O . THR A 1 117 ? 9.273 -44.013 -33.749 1.00 42.25 117 THR A O 1
ATOM 878 N N . PRO A 1 118 ? 7.806 -42.924 -35.070 1.00 38.56 118 PRO A N 1
ATOM 879 C CA . PRO A 1 118 ? 8.052 -41.648 -34.427 1.00 38.56 118 PRO A CA 1
ATOM 880 C C . PRO A 1 118 ? 7.617 -41.784 -32.971 1.00 38.56 118 PRO A C 1
ATOM 882 O O . PRO A 1 118 ? 6.487 -42.188 -32.691 1.00 38.56 118 PRO A O 1
ATOM 885 N N . PHE A 1 119 ? 8.533 -41.483 -32.050 1.00 37.06 119 PHE A N 1
ATOM 886 C CA . PHE A 1 119 ? 8.200 -41.261 -30.652 1.00 37.06 119 PHE A CA 1
ATOM 887 C C . PHE A 1 119 ? 7.046 -40.260 -30.624 1.00 37.06 119 PHE A C 1
ATOM 889 O O . PHE A 1 119 ? 7.224 -39.084 -30.947 1.00 37.06 119 PHE A O 1
ATOM 896 N N . ALA A 1 120 ? 5.851 -40.743 -30.288 1.00 36.09 120 ALA A N 1
ATOM 897 C CA . ALA A 1 120 ? 4.749 -39.887 -29.918 1.00 36.09 120 ALA A CA 1
ATOM 898 C C . ALA A 1 120 ? 5.237 -39.095 -28.706 1.00 36.09 120 ALA A C 1
ATOM 900 O O . ALA A 1 120 ? 5.403 -39.646 -27.619 1.00 36.09 120 ALA A O 1
ATOM 901 N N . ALA A 1 121 ? 5.550 -37.818 -28.922 1.00 38.31 121 ALA A N 1
ATOM 902 C CA . ALA A 1 121 ? 5.697 -36.872 -27.841 1.00 38.31 121 ALA A CA 1
ATOM 903 C C . ALA A 1 121 ? 4.369 -36.905 -27.082 1.00 38.31 121 ALA A C 1
ATOM 905 O O . ALA A 1 121 ? 3.355 -36.417 -27.582 1.00 38.31 121 ALA A O 1
ATOM 906 N N . GLU A 1 122 ? 4.359 -37.540 -25.910 1.00 34.66 122 GLU A N 1
ATOM 907 C CA . GLU A 1 122 ? 3.309 -37.330 -24.928 1.00 34.66 122 GLU A CA 1
ATOM 908 C C . GLU A 1 122 ? 3.302 -35.832 -24.636 1.00 34.66 122 GLU A C 1
ATOM 910 O O . GLU A 1 122 ? 4.131 -35.298 -23.895 1.00 34.66 122 GLU A O 1
ATOM 915 N N . ALA A 1 123 ? 2.393 -35.129 -25.309 1.00 35.62 123 ALA A N 1
ATOM 916 C CA . ALA A 1 123 ? 2.025 -33.783 -24.957 1.00 35.62 123 ALA A CA 1
ATOM 917 C C . ALA A 1 123 ? 1.551 -33.855 -23.508 1.00 35.62 123 ALA A C 1
ATOM 919 O O . ALA A 1 123 ? 0.483 -34.396 -23.220 1.00 35.62 123 ALA A O 1
ATOM 920 N N . PHE A 1 124 ? 2.373 -33.343 -22.592 1.00 32.12 124 PHE A N 1
ATOM 921 C CA . PHE A 1 124 ? 1.932 -33.017 -21.249 1.00 32.12 124 PHE A CA 1
ATOM 922 C C . PHE A 1 124 ? 0.728 -32.091 -21.401 1.00 32.12 124 PHE A C 1
ATOM 924 O O . PHE A 1 124 ? 0.877 -30.902 -21.688 1.00 32.12 124 PHE A O 1
ATOM 931 N N . ALA A 1 125 ? -0.470 -32.653 -21.262 1.00 30.45 125 ALA A N 1
ATOM 932 C CA . ALA A 1 125 ? -1.686 -31.883 -21.136 1.00 30.45 125 ALA A CA 1
ATOM 933 C C . ALA A 1 125 ? -1.514 -31.030 -19.878 1.00 30.45 125 ALA A C 1
ATOM 935 O O . ALA A 1 125 ? -1.567 -31.534 -18.754 1.00 30.45 125 ALA A O 1
ATOM 936 N N . LEU A 1 126 ? -1.218 -29.743 -20.076 1.00 37.84 126 LEU A N 1
ATOM 937 C CA . LEU A 1 126 ? -1.266 -28.769 -18.999 1.00 37.84 126 LEU A CA 1
ATOM 938 C C . LEU A 1 126 ? -2.668 -28.876 -18.386 1.00 37.84 126 LEU A C 1
ATOM 940 O O . LEU A 1 126 ? -3.647 -28.887 -19.140 1.00 37.84 126 LEU A O 1
ATOM 944 N N . PRO A 1 127 ? -2.793 -29.006 -17.053 1.00 35.72 127 PRO A N 1
ATOM 945 C CA . PRO A 1 127 ? -4.101 -28.979 -16.421 1.00 35.72 127 PRO A CA 1
ATOM 946 C C . PRO A 1 127 ? -4.822 -27.717 -16.889 1.00 35.72 127 PRO A C 1
ATOM 948 O O . PRO A 1 127 ? -4.207 -26.649 -16.951 1.00 35.72 127 PRO A O 1
ATOM 951 N N . ALA A 1 128 ? -6.095 -27.872 -17.268 1.00 33.84 128 ALA A N 1
ATOM 952 C CA . ALA A 1 128 ? -6.950 -26.770 -17.680 1.00 33.84 128 ALA A CA 1
ATOM 953 C C . ALA A 1 128 ? -6.732 -25.598 -16.719 1.00 33.84 128 ALA A C 1
ATOM 955 O O . ALA A 1 128 ? -6.823 -25.774 -15.501 1.00 33.84 128 ALA A O 1
ATOM 956 N N . ILE A 1 129 ? -6.354 -24.448 -17.281 1.00 38.81 129 ILE A N 1
ATOM 957 C CA . ILE A 1 129 ? -6.126 -23.204 -16.553 1.00 38.81 129 ILE A CA 1
ATOM 958 C C . ILE A 1 129 ? -7.433 -22.917 -15.819 1.00 38.81 129 ILE A C 1
ATOM 960 O O . ILE A 1 129 ? -8.398 -22.464 -16.428 1.00 38.81 129 ILE A O 1
ATOM 964 N N . ALA A 1 130 ? -7.492 -23.260 -14.531 1.00 39.94 130 ALA A N 1
ATOM 965 C CA . ALA A 1 130 ? -8.530 -22.754 -13.656 1.00 39.94 130 ALA A CA 1
ATOM 966 C C . ALA A 1 130 ? -8.470 -21.234 -13.802 1.00 39.94 130 ALA A C 1
ATOM 968 O O . ALA A 1 130 ? -7.377 -20.671 -13.681 1.00 39.94 130 ALA A O 1
ATOM 969 N N . GLU A 1 131 ? -9.598 -20.617 -14.165 1.00 42.38 131 GLU A N 1
ATOM 970 C CA . GLU A 1 131 ? -9.692 -19.170 -14.339 1.00 42.38 131 GLU A CA 1
ATOM 971 C C . GLU A 1 131 ? -8.981 -18.503 -13.168 1.00 42.38 131 GLU A C 1
ATOM 973 O O . GLU A 1 131 ? -9.292 -18.760 -12.000 1.00 42.38 131 GLU A O 1
ATOM 978 N N . SER A 1 132 ? -7.937 -17.738 -13.496 1.00 49.47 132 SER A N 1
ATOM 979 C CA . SER A 1 132 ? -7.157 -17.031 -12.494 1.00 49.47 132 SER A CA 1
ATOM 980 C C . SER A 1 132 ? -8.144 -16.203 -11.673 1.00 49.47 132 SER A C 1
ATOM 982 O O . SER A 1 132 ? -8.977 -15.520 -12.278 1.00 49.47 132 SER A O 1
ATOM 984 N N . PRO A 1 133 ? -8.098 -16.262 -10.329 1.00 53.00 133 PRO A N 1
ATOM 985 C CA . PRO A 1 133 ? -8.964 -15.425 -9.513 1.00 53.00 133 PRO A CA 1
ATOM 986 C C . PRO A 1 133 ? -8.815 -13.967 -9.970 1.00 53.00 133 PRO A C 1
ATOM 988 O O . PRO A 1 133 ? -7.712 -13.585 -10.392 1.00 53.00 133 PRO A O 1
ATOM 991 N N . PRO A 1 134 ? -9.902 -13.171 -9.938 1.00 53.78 134 PRO A N 1
ATOM 992 C CA . PRO A 1 134 ? -9.848 -11.784 -10.370 1.00 53.78 134 PRO A CA 1
ATOM 993 C C . PRO A 1 134 ? -8.696 -11.073 -9.651 1.00 53.78 134 PRO A C 1
ATOM 995 O O . PRO A 1 134 ? -8.442 -11.367 -8.475 1.00 53.78 134 PRO A O 1
ATOM 998 N N . PRO A 1 135 ? -7.961 -10.190 -10.351 1.00 62.59 135 PRO A N 1
ATOM 999 C CA . PRO A 1 135 ? -6.868 -9.458 -9.736 1.00 62.59 135 PRO A CA 1
ATOM 1000 C C . PRO A 1 135 ? -7.383 -8.754 -8.480 1.00 62.59 135 PRO A C 1
ATOM 1002 O O . PRO A 1 135 ? -8.471 -8.172 -8.529 1.00 62.59 135 PRO A O 1
ATOM 1005 N N . PRO A 1 136 ? -6.638 -8.785 -7.361 1.00 68.81 136 PRO A N 1
ATOM 1006 C CA . PRO A 1 136 ? -6.952 -7.883 -6.267 1.00 68.81 136 PRO A CA 1
ATOM 1007 C C . PRO A 1 136 ? -6.958 -6.456 -6.830 1.00 68.81 136 PRO A C 1
ATOM 1009 O O . PRO A 1 136 ? -6.107 -6.128 -7.663 1.00 68.81 136 PRO A O 1
ATOM 1012 N N . HIS A 1 137 ? -7.935 -5.645 -6.416 1.00 65.38 137 HIS A N 1
ATOM 1013 C CA . HIS A 1 137 ? -8.178 -4.307 -6.972 1.00 65.38 137 HIS A CA 1
ATOM 1014 C C . HIS A 1 137 ? -6.923 -3.408 -6.955 1.00 65.38 137 HIS A C 1
ATOM 1016 O O . HIS A 1 137 ? -6.789 -2.533 -7.807 1.00 65.38 137 HIS A O 1
ATOM 1022 N N . ASP A 1 138 ? -5.945 -3.729 -6.104 1.00 74.88 138 ASP A N 1
ATOM 1023 C CA . ASP A 1 138 ? -4.747 -2.924 -5.853 1.00 74.88 138 ASP A CA 1
ATOM 1024 C C . ASP A 1 138 ? -3.468 -3.487 -6.494 1.00 74.88 138 ASP A C 1
ATOM 1026 O O . ASP A 1 138 ? -2.358 -3.070 -6.168 1.00 74.88 138 ASP A O 1
ATOM 1030 N N . ALA A 1 139 ? -3.568 -4.462 -7.403 1.00 84.12 139 ALA A N 1
ATOM 1031 C CA . ALA A 1 139 ? -2.379 -5.091 -7.983 1.00 84.12 139 ALA A CA 1
ATOM 1032 C C . ALA A 1 139 ? -1.679 -4.239 -9.066 1.00 84.12 139 ALA A C 1
ATOM 1034 O O . ALA A 1 139 ? -0.511 -4.481 -9.376 1.00 84.12 139 ALA A O 1
ATOM 1035 N N . GLY A 1 140 ? -2.384 -3.262 -9.651 1.00 89.50 140 GLY A N 1
ATOM 1036 C CA . GLY A 1 140 ? -1.901 -2.417 -10.755 1.00 89.50 140 GLY A CA 1
ATOM 1037 C C . GLY A 1 140 ? -0.576 -1.698 -10.462 1.00 89.50 140 GLY A C 1
ATOM 1038 O O . GLY A 1 140 ? 0.393 -1.926 -11.189 1.00 89.50 140 GLY A O 1
ATOM 1039 N N . PRO A 1 141 ? -0.466 -0.942 -9.352 1.00 92.50 141 PRO A N 1
ATOM 1040 C CA . PRO A 1 141 ? 0.769 -0.246 -8.979 1.00 92.50 141 PRO A CA 1
ATOM 1041 C C . PRO A 1 141 ? 1.999 -1.161 -8.860 1.00 92.50 141 PRO A C 1
ATOM 1043 O O . PRO A 1 141 ? 3.129 -0.742 -9.111 1.00 92.50 141 PRO A O 1
ATOM 1046 N N . PHE A 1 142 ? 1.806 -2.435 -8.503 1.00 93.88 142 PHE A N 1
ATOM 1047 C CA . PHE A 1 142 ? 2.903 -3.401 -8.386 1.00 93.88 142 PHE A CA 1
ATOM 1048 C C . PHE A 1 142 ? 3.367 -3.942 -9.738 1.00 93.88 142 PHE A C 1
ATOM 1050 O O . PHE A 1 142 ? 4.544 -4.275 -9.883 1.00 93.88 142 PHE A O 1
ATOM 1057 N N . VAL A 1 143 ? 2.474 -4.005 -10.729 1.00 95.56 143 VAL A N 1
ATOM 1058 C CA . VAL A 1 143 ? 2.847 -4.308 -12.118 1.00 95.56 143 VAL A CA 1
ATOM 1059 C C . VAL A 1 143 ? 3.661 -3.154 -12.694 1.00 95.56 143 VAL A C 1
ATOM 1061 O O . VAL A 1 143 ? 4.722 -3.401 -13.267 1.00 95.56 143 VAL A O 1
ATOM 1064 N N . ASP A 1 144 ? 3.227 -1.913 -12.463 1.00 95.25 144 ASP A N 1
ATOM 1065 C CA . ASP A 1 144 ? 3.948 -0.716 -12.906 1.00 95.25 144 ASP A CA 1
ATOM 1066 C C . ASP A 1 144 ? 5.336 -0.637 -12.268 1.00 95.25 144 ASP A C 1
ATOM 1068 O O . ASP A 1 144 ? 6.329 -0.449 -12.968 1.00 95.25 144 ASP A O 1
ATOM 1072 N N . ARG A 1 145 ? 5.442 -0.902 -10.959 1.00 95.62 145 ARG A N 1
ATOM 1073 C CA . ARG A 1 145 ? 6.736 -1.002 -10.267 1.00 95.62 145 ARG A CA 1
ATOM 1074 C C . ARG A 1 145 ? 7.617 -2.119 -10.832 1.00 95.62 145 ARG A C 1
ATOM 1076 O O . ARG A 1 145 ? 8.827 -1.936 -10.959 1.00 95.62 145 ARG A O 1
ATOM 1083 N N . LEU A 1 146 ? 7.040 -3.278 -11.165 1.00 97.00 146 LEU A N 1
ATOM 1084 C CA . LEU A 1 146 ? 7.783 -4.409 -11.724 1.00 97.00 146 LEU A CA 1
ATOM 1085 C C . LEU A 1 146 ? 8.439 -4.048 -13.066 1.00 97.00 146 LEU A C 1
ATOM 1087 O O . LEU A 1 146 ? 9.620 -4.342 -13.262 1.00 97.00 146 LEU A O 1
ATOM 1091 N N . ILE A 1 147 ? 7.700 -3.412 -13.981 1.00 97.69 147 ILE A N 1
ATOM 1092 C CA . ILE A 1 147 ? 8.228 -2.996 -15.295 1.00 97.69 147 ILE A CA 1
ATOM 1093 C C . ILE A 1 147 ? 8.963 -1.644 -15.247 1.00 97.69 147 ILE A C 1
ATOM 1095 O O . ILE A 1 147 ? 9.700 -1.307 -16.174 1.00 97.69 147 ILE A O 1
ATOM 1099 N N . GLY A 1 148 ? 8.800 -0.890 -14.162 1.00 96.75 148 GLY A N 1
ATOM 1100 C CA . GLY A 1 148 ? 9.381 0.428 -13.943 1.00 96.75 148 GLY A CA 1
ATOM 1101 C C . GLY A 1 148 ? 10.900 0.434 -13.730 1.00 96.75 148 GLY A C 1
ATOM 1102 O O . GLY A 1 148 ? 11.545 -0.619 -13.604 1.00 96.75 148 GLY A O 1
ATOM 1103 N N . PRO A 1 149 ? 11.515 1.632 -13.701 1.00 95.94 149 PRO A N 1
ATOM 1104 C CA . PRO A 1 149 ? 12.956 1.813 -13.518 1.00 95.94 149 PRO A CA 1
ATOM 1105 C C . PRO A 1 149 ? 13.464 1.385 -12.129 1.00 95.94 149 PRO A C 1
ATOM 1107 O O . PRO A 1 149 ? 14.672 1.323 -11.902 1.00 95.94 149 PRO A O 1
ATOM 1110 N N . GLU A 1 150 ? 12.584 1.062 -11.189 1.00 94.00 150 GLU A N 1
ATOM 1111 C CA . GLU A 1 150 ? 12.939 0.581 -9.857 1.00 94.00 150 GLU A CA 1
ATOM 1112 C C . GLU A 1 150 ? 13.401 -0.880 -9.911 1.00 94.00 150 GLU A C 1
ATOM 1114 O O . GLU A 1 150 ? 14.415 -1.235 -9.295 1.00 94.00 150 GLU A O 1
ATOM 1119 N N . VAL A 1 151 ? 12.705 -1.714 -10.695 1.00 96.69 151 VAL A N 1
ATOM 1120 C CA . VAL A 1 151 ? 12.909 -3.169 -10.724 1.00 96.69 151 VAL A CA 1
ATOM 1121 C C . VAL A 1 151 ? 13.541 -3.622 -12.042 1.00 96.69 151 VAL A C 1
ATOM 1123 O O . VAL A 1 151 ? 14.755 -3.833 -12.072 1.00 96.69 151 VAL A O 1
ATOM 1126 N N . LEU A 1 152 ? 12.767 -3.777 -13.124 1.00 97.94 152 LEU A N 1
ATOM 1127 C CA . LEU A 1 152 ? 13.263 -4.347 -14.387 1.00 97.94 152 LEU A CA 1
ATOM 1128 C C . LEU A 1 152 ? 13.621 -3.303 -15.451 1.00 97.94 152 LEU A C 1
ATOM 1130 O O . LEU A 1 152 ? 14.559 -3.519 -16.226 1.00 97.94 152 LEU A O 1
ATOM 1134 N N . GLY A 1 153 ? 12.942 -2.156 -15.479 1.00 97.50 153 GLY A N 1
ATOM 1135 C CA . GLY A 1 153 ? 13.189 -1.087 -16.452 1.00 97.50 153 GLY A CA 1
ATOM 1136 C C . GLY A 1 153 ? 14.605 -0.515 -16.364 1.00 97.50 153 GLY A C 1
ATOM 1137 O O . GLY A 1 153 ? 15.170 -0.079 -17.363 1.00 97.50 153 GLY A O 1
ATOM 1138 N N . ARG A 1 154 ? 15.250 -0.618 -15.196 1.00 97.25 154 ARG A N 1
ATOM 1139 C CA . ARG A 1 154 ? 16.631 -0.160 -14.969 1.00 97.25 154 ARG A CA 1
ATOM 1140 C C . ARG A 1 154 ? 17.694 -0.826 -15.834 1.00 97.25 154 ARG A C 1
ATOM 1142 O O . ARG A 1 154 ? 18.815 -0.332 -15.896 1.00 97.25 154 ARG A O 1
ATOM 1149 N N . PHE A 1 155 ? 17.386 -1.999 -16.383 1.00 97.69 155 PHE A N 1
ATOM 1150 C CA . PHE A 1 155 ? 18.321 -2.757 -17.207 1.00 97.69 155 PHE A CA 1
ATOM 1151 C C . PHE A 1 155 ? 18.227 -2.370 -18.682 1.00 97.69 155 PHE A C 1
ATOM 1153 O O . PHE A 1 155 ? 19.031 -2.859 -19.470 1.00 97.69 155 PHE A O 1
ATOM 1160 N N . LEU A 1 156 ? 17.285 -1.495 -19.062 1.00 97.69 156 LEU A N 1
ATOM 1161 C CA . LEU A 1 156 ? 17.197 -0.989 -20.425 1.00 97.69 156 LEU A CA 1
ATOM 1162 C C . LEU A 1 156 ? 18.474 -0.211 -20.787 1.00 97.69 156 LEU A C 1
ATOM 1164 O O . LEU A 1 156 ? 18.885 0.683 -20.041 1.00 97.69 156 LEU A O 1
ATOM 1168 N N . PRO A 1 157 ? 19.113 -0.524 -21.927 1.00 96.38 157 PRO A N 1
ATOM 1169 C CA . PRO A 1 157 ? 20.268 0.222 -22.388 1.00 96.38 157 PRO A CA 1
ATOM 1170 C C . PRO A 1 157 ? 19.858 1.642 -22.808 1.00 96.38 157 PRO A C 1
ATOM 1172 O O . PRO A 1 157 ? 18.703 1.861 -23.198 1.00 96.38 157 PRO A O 1
ATOM 1175 N N . PRO A 1 158 ? 20.800 2.604 -22.784 1.00 94.94 158 PRO A N 1
ATOM 1176 C CA . PRO A 1 158 ? 20.537 3.971 -23.210 1.00 94.94 158 PRO A CA 1
ATOM 1177 C C . PRO A 1 158 ? 19.922 4.022 -24.609 1.00 94.94 158 PRO A C 1
ATOM 1179 O O . PRO A 1 158 ? 20.356 3.322 -25.527 1.00 94.94 158 PRO A O 1
ATOM 1182 N N . HIS A 1 159 ? 18.916 4.874 -24.770 1.00 93.31 159 HIS A N 1
ATOM 1183 C CA . HIS A 1 159 ? 18.289 5.119 -26.059 1.00 93.31 159 HIS A CA 1
ATOM 1184 C C . HIS A 1 159 ? 19.254 5.849 -27.012 1.00 93.31 159 HIS A C 1
ATOM 1186 O O . HIS A 1 159 ? 19.967 6.770 -26.606 1.00 93.31 159 HIS A O 1
ATOM 1192 N N . ARG A 1 160 ? 19.259 5.458 -28.293 1.00 92.56 160 ARG A N 1
ATOM 1193 C CA . ARG A 1 160 ? 20.026 6.121 -29.355 1.00 92.56 160 ARG A CA 1
ATOM 1194 C C . ARG A 1 160 ? 19.131 7.020 -30.201 1.00 92.56 160 ARG A C 1
ATOM 1196 O O . ARG A 1 160 ? 18.128 6.562 -30.740 1.00 92.56 160 ARG A O 1
ATOM 1203 N N . SER A 1 161 ? 19.550 8.272 -30.372 1.00 93.12 161 SER A N 1
ATOM 1204 C CA . SER A 1 161 ? 18.841 9.255 -31.198 1.00 93.12 161 SER A CA 1
ATOM 1205 C C . SER A 1 161 ? 18.585 8.739 -32.620 1.00 93.12 161 SER A C 1
ATOM 1207 O O . SER A 1 161 ? 19.464 8.132 -33.232 1.00 93.12 161 SER A O 1
ATOM 1209 N N . GLY A 1 162 ? 17.386 8.999 -33.147 1.00 93.69 162 GLY A N 1
ATOM 1210 C CA . GLY A 1 162 ? 16.977 8.599 -34.498 1.00 93.69 162 GLY A CA 1
ATOM 1211 C C . GLY A 1 162 ? 16.388 7.188 -34.616 1.00 93.69 162 GLY A C 1
ATOM 1212 O O . GLY A 1 162 ? 15.969 6.807 -35.706 1.00 93.69 162 GLY A O 1
ATOM 1213 N N . LEU A 1 163 ? 16.313 6.430 -33.519 1.00 95.50 163 LEU A N 1
ATOM 1214 C CA . LEU A 1 163 ? 15.628 5.135 -33.445 1.00 95.50 163 LEU A CA 1
ATOM 1215 C C . LEU A 1 163 ? 14.386 5.225 -32.538 1.00 95.50 163 LEU A C 1
ATOM 1217 O O . LEU A 1 163 ? 14.186 6.237 -31.868 1.00 95.50 163 LEU A O 1
ATOM 1221 N N . PRO A 1 164 ? 13.516 4.204 -32.496 1.00 96.19 164 PRO A N 1
ATOM 1222 C CA . PRO A 1 164 ? 12.530 4.084 -31.426 1.00 96.19 164 PRO A CA 1
ATOM 1223 C C . PRO A 1 164 ? 13.196 3.919 -30.043 1.00 96.19 164 PRO A C 1
ATOM 1225 O O . PRO A 1 164 ? 14.336 3.448 -29.952 1.00 96.19 164 PRO A O 1
ATOM 1228 N N . PRO A 1 165 ? 12.519 4.297 -28.944 1.00 96.25 165 PRO A N 1
ATOM 1229 C CA . PRO A 1 165 ? 13.021 4.047 -27.600 1.00 96.25 165 PRO A CA 1
ATOM 1230 C C . PRO A 1 165 ? 13.068 2.548 -27.295 1.00 96.25 165 PRO A C 1
ATOM 1232 O O . PRO A 1 165 ? 12.154 1.799 -27.645 1.00 96.25 165 PRO A O 1
ATOM 1235 N N . ASN A 1 166 ? 14.120 2.126 -26.589 1.00 97.00 166 ASN A N 1
ATOM 1236 C CA . ASN A 1 166 ? 14.141 0.803 -25.972 1.00 97.00 166 ASN A CA 1
ATOM 1237 C C . ASN A 1 166 ? 13.020 0.750 -24.932 1.00 97.00 166 ASN A C 1
ATOM 1239 O O . ASN A 1 166 ? 12.832 1.711 -24.183 1.00 97.00 166 ASN A O 1
ATOM 1243 N N . SER A 1 167 ? 12.282 -0.352 -24.879 1.00 97.44 167 SER A N 1
ATOM 1244 C CA . SER A 1 167 ? 11.125 -0.468 -23.995 1.00 97.44 167 SER A CA 1
ATOM 1245 C C . SER A 1 167 ? 11.069 -1.820 -23.301 1.00 97.44 167 SER A C 1
ATOM 1247 O O . SER A 1 167 ? 11.684 -2.799 -23.728 1.00 97.44 167 SER A O 1
ATOM 1249 N N . LEU A 1 168 ? 10.341 -1.849 -22.190 1.00 98.19 168 LEU A N 1
ATOM 1250 C CA . LEU A 1 168 ? 9.984 -3.056 -21.468 1.00 98.19 168 LEU A CA 1
ATOM 1251 C C . LEU A 1 168 ? 8.460 -3.123 -21.431 1.00 98.19 168 LEU A C 1
ATOM 1253 O O . LEU A 1 168 ? 7.808 -2.162 -21.032 1.00 98.19 168 LE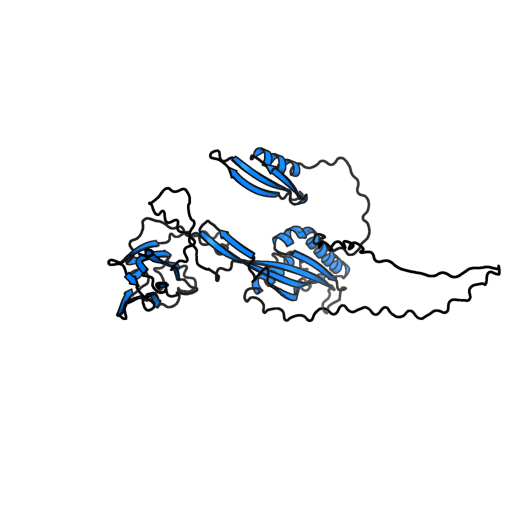U A O 1
ATOM 1257 N N . SER A 1 169 ? 7.898 -4.240 -21.878 1.00 97.75 169 SER A N 1
ATOM 1258 C CA . SER A 1 169 ? 6.448 -4.433 -21.963 1.00 97.75 169 SER A CA 1
ATOM 1259 C C . SER A 1 169 ? 6.022 -5.754 -21.334 1.00 97.75 169 SER A C 1
ATOM 1261 O O . SER A 1 169 ? 6.826 -6.673 -21.175 1.00 97.75 169 SER A O 1
ATOM 1263 N N . LEU A 1 170 ? 4.750 -5.842 -20.959 1.00 97.62 170 LEU A N 1
ATOM 1264 C CA . LEU A 1 170 ? 4.147 -7.036 -20.383 1.00 97.62 170 LEU A CA 1
ATOM 1265 C C . LEU A 1 170 ? 3.499 -7.873 -21.496 1.00 97.62 170 LEU A C 1
ATOM 1267 O O . LEU A 1 170 ? 2.630 -7.382 -22.210 1.00 97.62 170 LEU A O 1
ATOM 1271 N N . VAL A 1 171 ? 3.926 -9.126 -21.648 1.00 97.50 171 VAL A N 1
ATOM 1272 C CA . VAL A 1 171 ? 3.402 -10.076 -22.649 1.00 97.50 171 VAL A CA 1
ATOM 1273 C C . VAL A 1 171 ? 2.274 -10.916 -22.062 1.00 97.50 171 VAL A C 1
ATOM 1275 O O . VAL A 1 171 ? 1.252 -11.133 -22.706 1.00 97.50 171 VAL A O 1
ATOM 1278 N N . SER A 1 172 ? 2.450 -11.390 -20.830 1.00 96.56 172 SER A N 1
ATOM 1279 C CA . SER A 1 172 ? 1.425 -12.134 -20.101 1.00 96.56 172 SER A CA 1
ATOM 1280 C C . SER A 1 172 ? 1.484 -11.814 -18.618 1.00 96.56 172 SER A C 1
ATOM 1282 O O . SER A 1 172 ? 2.560 -11.529 -18.088 1.00 96.56 172 SER A O 1
ATOM 1284 N N . LEU A 1 173 ? 0.341 -11.927 -17.947 1.00 95.88 173 LEU A N 1
ATOM 1285 C CA . LEU A 1 173 ? 0.187 -11.608 -16.536 1.00 95.88 173 LEU A CA 1
ATOM 1286 C C . LEU A 1 173 ? -0.777 -12.588 -15.873 1.00 95.88 173 LEU A C 1
ATOM 1288 O O . LEU A 1 173 ? -1.897 -12.771 -16.342 1.00 95.88 173 LEU A O 1
ATOM 1292 N N . ALA A 1 174 ? -0.340 -13.192 -14.777 1.00 93.69 174 ALA A N 1
ATOM 1293 C CA . ALA A 1 174 ? -1.158 -14.020 -13.912 1.00 93.69 174 ALA A CA 1
ATOM 1294 C C . ALA A 1 174 ? -0.918 -13.628 -12.453 1.00 93.69 174 ALA A C 1
ATOM 1296 O O . ALA A 1 174 ? 0.223 -13.464 -12.012 1.00 93.69 174 ALA A O 1
ATOM 1297 N N . TYR A 1 175 ? -2.003 -13.507 -11.695 1.00 90.56 175 TYR A N 1
ATOM 1298 C CA . TYR A 1 175 ? -1.952 -13.201 -10.271 1.00 90.56 175 TYR A CA 1
ATOM 1299 C C . TYR A 1 175 ? -2.112 -14.480 -9.463 1.00 90.56 175 TYR A C 1
ATOM 1301 O O . TYR A 1 175 ? -2.969 -15.318 -9.746 1.00 90.56 175 TYR A O 1
ATOM 1309 N N . ARG A 1 176 ? -1.293 -14.631 -8.426 1.00 87.81 176 ARG A N 1
ATOM 1310 C CA . ARG A 1 176 ? -1.395 -15.727 -7.465 1.00 87.81 176 ARG A CA 1
ATOM 1311 C C . ARG A 1 176 ? -1.495 -15.146 -6.063 1.00 87.81 176 ARG A C 1
ATOM 1313 O O . ARG A 1 176 ? -0.703 -14.289 -5.676 1.00 87.81 176 ARG A O 1
ATOM 1320 N N . SER A 1 177 ? -2.453 -15.639 -5.285 1.00 79.06 177 SER A N 1
ATOM 1321 C CA . SER A 1 177 ? -2.563 -15.294 -3.869 1.00 79.06 177 SER A CA 1
ATOM 1322 C C . SER A 1 177 ? -1.341 -15.814 -3.108 1.00 79.06 177 SER A C 1
ATOM 1324 O O . SER A 1 177 ? -1.029 -17.006 -3.182 1.00 79.06 177 SER A O 1
ATOM 1326 N N . GLY A 1 178 ? -0.665 -14.936 -2.367 1.00 74.25 178 GLY A N 1
ATOM 1327 C CA . GLY A 1 178 ? 0.382 -15.327 -1.426 1.00 74.25 178 GLY A CA 1
ATOM 1328 C C . GLY A 1 178 ? -0.233 -15.855 -0.127 1.00 74.25 178 GLY A C 1
ATOM 1329 O O . GLY A 1 178 ? -1.183 -15.278 0.392 1.00 74.25 178 GLY A O 1
ATOM 1330 N N . GLY A 1 179 ? 0.287 -16.959 0.413 1.00 66.44 179 GLY A N 1
ATOM 1331 C CA . GLY A 1 179 ? -0.173 -17.500 1.701 1.00 66.44 179 GLY A CA 1
ATOM 1332 C C . GLY A 1 179 ? -1.653 -17.918 1.738 1.00 66.44 179 GLY A C 1
ATOM 1333 O O . GLY A 1 179 ? -2.302 -18.115 0.711 1.00 66.44 179 GLY A O 1
ATOM 1334 N N . ILE A 1 180 ? -2.192 -18.085 2.950 1.00 62.56 180 ILE A N 1
ATOM 1335 C CA . ILE A 1 180 ? -3.620 -18.356 3.167 1.00 62.56 180 ILE A CA 1
ATOM 1336 C C . ILE A 1 180 ? -4.341 -17.003 3.181 1.00 62.56 180 ILE A C 1
ATOM 1338 O O . ILE A 1 180 ? -4.215 -16.241 4.137 1.00 62.56 180 ILE A O 1
ATOM 1342 N N . GLY A 1 181 ? -5.062 -16.693 2.101 1.00 66.56 181 GLY A N 1
ATOM 1343 C CA . GLY A 1 181 ? -5.867 -15.472 1.987 1.00 66.56 181 GLY A CA 1
ATOM 1344 C C . GLY A 1 181 ? -5.082 -14.177 1.737 1.00 66.56 181 GLY A C 1
ATOM 1345 O O . GLY A 1 181 ? -5.568 -13.118 2.111 1.00 66.56 181 GLY A O 1
ATOM 1346 N N . GLY A 1 182 ? -3.878 -14.225 1.151 1.00 69.56 182 GLY A N 1
ATOM 1347 C CA . GLY A 1 182 ? -3.100 -13.010 0.840 1.00 69.56 182 GLY A CA 1
ATOM 1348 C C . GLY A 1 182 ? -2.316 -12.434 2.023 1.00 69.56 182 GLY A C 1
ATOM 1349 O O . GLY A 1 182 ? -1.728 -11.361 1.912 1.00 69.56 182 GLY A O 1
ATOM 1350 N N . ARG A 1 183 ? -2.314 -13.118 3.173 1.00 73.88 183 ARG A N 1
ATOM 1351 C CA . ARG A 1 183 ? -1.730 -12.628 4.429 1.00 73.88 183 ARG A CA 1
ATOM 1352 C C . ARG A 1 183 ? -0.298 -13.129 4.595 1.00 73.88 183 ARG A C 1
ATOM 1354 O O . ARG A 1 183 ? -0.063 -14.336 4.652 1.00 73.88 183 ARG A O 1
ATOM 1361 N N . HIS A 1 184 ? 0.652 -12.201 4.712 1.00 73.19 184 HIS A N 1
ATOM 1362 C CA . HIS A 1 184 ? 2.061 -12.503 4.991 1.00 73.19 184 HIS A CA 1
ATOM 1363 C C . HIS A 1 184 ? 2.397 -12.405 6.481 1.00 73.19 184 HIS A C 1
ATOM 1365 O O . HIS A 1 184 ? 3.283 -13.114 6.959 1.00 73.19 184 HIS A O 1
ATOM 1371 N N . GLY A 1 185 ? 1.694 -11.553 7.226 1.00 78.00 185 GLY A N 1
ATOM 1372 C CA . GLY A 1 185 ? 1.870 -11.430 8.666 1.00 78.00 185 GLY A CA 1
ATOM 1373 C C . GLY A 1 185 ? 1.362 -10.102 9.204 1.00 78.00 185 GLY A C 1
ATOM 1374 O O . GLY A 1 185 ? 0.668 -9.364 8.518 1.00 78.00 185 GLY A O 1
ATOM 1375 N N . LEU A 1 186 ? 1.733 -9.805 10.444 1.00 74.94 186 LEU A N 1
ATOM 1376 C CA . LEU A 1 186 ? 1.449 -8.529 11.088 1.00 74.94 186 LEU A CA 1
ATOM 1377 C C . LEU A 1 186 ? 2.763 -7.762 11.223 1.00 74.94 186 LEU A C 1
ATOM 1379 O O . LEU A 1 186 ? 3.719 -8.273 11.817 1.00 74.94 186 LEU A O 1
ATOM 1383 N N . LEU A 1 187 ? 2.822 -6.555 10.672 1.00 69.38 187 LEU A N 1
ATOM 1384 C CA . LEU A 1 187 ? 3.941 -5.647 10.857 1.00 69.38 187 LEU A CA 1
ATOM 1385 C C . LEU A 1 187 ? 3.656 -4.787 12.087 1.00 69.38 187 LEU A C 1
ATOM 1387 O O . LEU A 1 187 ? 2.741 -3.972 12.092 1.00 69.38 187 LEU A O 1
ATOM 1391 N N . ARG A 1 188 ? 4.445 -4.981 13.146 1.00 62.31 188 ARG A N 1
ATOM 1392 C CA . ARG A 1 188 ? 4.397 -4.116 14.328 1.00 62.31 188 ARG A CA 1
ATOM 1393 C C . ARG A 1 188 ? 5.364 -2.963 14.128 1.00 62.31 188 ARG A C 1
ATOM 1395 O O . ARG A 1 188 ? 6.574 -3.179 14.213 1.00 62.31 188 ARG A O 1
ATOM 1402 N N . SER A 1 189 ? 4.848 -1.769 13.870 1.00 56.25 189 SER A N 1
ATOM 1403 C CA . SER A 1 189 ? 5.650 -0.546 13.857 1.00 56.25 189 SER A CA 1
ATOM 1404 C C . SER A 1 189 ? 5.416 0.204 15.178 1.00 56.25 189 SER A C 1
ATOM 1406 O O . SER A 1 189 ? 4.288 0.318 15.652 1.00 56.25 189 SER A O 1
ATOM 1408 N N . GLY A 1 190 ? 6.488 0.619 15.859 1.00 45.09 190 GLY A N 1
ATOM 1409 C CA . GLY A 1 190 ? 6.393 1.626 16.928 1.00 45.09 190 GLY A CA 1
ATOM 1410 C C . GLY A 1 190 ? 5.500 1.328 18.147 1.00 45.09 190 GLY A C 1
ATOM 1411 O O . GLY A 1 190 ? 5.010 2.260 18.767 1.00 45.09 190 GLY A O 1
ATOM 1412 N N . GLY A 1 191 ? 5.281 0.067 18.530 1.00 44.94 191 GLY A N 1
ATOM 1413 C CA . GLY A 1 191 ? 4.651 -0.293 19.813 1.00 44.94 191 GLY A CA 1
ATOM 1414 C C . GLY A 1 191 ? 3.117 -0.252 19.873 1.00 44.94 191 GLY A C 1
ATOM 1415 O O . GLY A 1 191 ? 2.561 -0.900 20.758 1.00 44.94 191 GLY A O 1
ATOM 1416 N N . PHE A 1 192 ? 2.436 0.400 18.926 1.00 44.72 192 PHE A N 1
ATOM 1417 C CA . PHE A 1 192 ? 0.969 0.531 18.949 1.00 44.72 192 PHE A CA 1
ATOM 1418 C C . PHE A 1 192 ? 0.271 0.211 17.629 1.00 44.72 192 PHE A C 1
ATOM 1420 O O . PHE A 1 192 ? -0.911 -0.124 17.662 1.00 44.72 192 PHE A O 1
ATOM 1427 N N . ASP A 1 193 ? 0.985 0.243 16.502 1.00 50.78 193 ASP A N 1
ATOM 1428 C CA . ASP A 1 193 ? 0.392 -0.046 15.202 1.00 50.78 193 ASP A CA 1
ATOM 1429 C C . ASP A 1 193 ? 0.686 -1.485 14.764 1.00 50.78 193 ASP A C 1
ATOM 1431 O O . ASP A 1 193 ? 1.821 -1.977 14.834 1.00 50.78 193 ASP A O 1
ATOM 1435 N N . VAL A 1 194 ? -0.371 -2.179 14.354 1.00 59.41 194 VAL A N 1
ATOM 1436 C CA . VAL A 1 194 ? -0.328 -3.544 13.838 1.00 59.41 194 VAL A CA 1
ATOM 1437 C C . VAL A 1 194 ? -0.932 -3.504 12.442 1.00 59.41 194 VAL A C 1
ATOM 1439 O O . VAL A 1 194 ? -2.101 -3.826 12.256 1.00 59.41 194 VAL A O 1
ATOM 1442 N N . ALA A 1 195 ? -0.119 -3.126 11.460 1.00 66.81 195 ALA A N 1
ATOM 1443 C CA . ALA A 1 195 ? -0.523 -3.186 10.065 1.00 66.81 195 ALA A CA 1
ATOM 1444 C C . ALA A 1 195 ? -0.550 -4.649 9.606 1.00 66.81 195 ALA A C 1
ATOM 1446 O O . ALA A 1 195 ? 0.392 -5.417 9.858 1.00 66.81 195 ALA A O 1
ATOM 1447 N N . GLU A 1 196 ? -1.615 -5.058 8.918 1.00 74.38 196 GLU A N 1
ATOM 1448 C CA . GLU A 1 196 ? -1.615 -6.352 8.250 1.00 74.38 196 GLU A CA 1
ATOM 1449 C C . GLU A 1 196 ? -0.728 -6.254 7.007 1.00 74.38 196 GLU A C 1
ATOM 1451 O O . GLU A 1 196 ? -0.992 -5.501 6.073 1.00 74.38 196 GLU A O 1
ATOM 1456 N N . LEU A 1 197 ? 0.359 -7.022 6.995 1.00 81.06 197 LEU A N 1
ATOM 1457 C CA . LEU A 1 197 ? 1.188 -7.153 5.812 1.00 81.06 197 LEU A CA 1
ATOM 1458 C C . LEU A 1 197 ? 0.505 -8.153 4.884 1.00 81.06 197 LEU A C 1
ATOM 1460 O O . LEU A 1 197 ? 0.543 -9.370 5.115 1.00 81.06 197 LEU A O 1
ATOM 1464 N N . ARG A 1 198 ? -0.115 -7.631 3.832 1.00 85.75 198 ARG A N 1
ATOM 1465 C CA . ARG A 1 198 ? -0.676 -8.420 2.742 1.00 85.75 198 ARG A CA 1
ATOM 1466 C C . ARG A 1 198 ? 0.285 -8.463 1.564 1.00 85.75 198 ARG A C 1
ATOM 1468 O O . ARG A 1 198 ? 1.271 -7.729 1.485 1.00 85.75 198 ARG A O 1
ATOM 1475 N N . GLY A 1 199 ? 0.047 -9.402 0.666 1.00 87.69 199 GLY A N 1
ATOM 1476 C CA . GLY A 1 199 ? 0.898 -9.587 -0.493 1.00 87.69 199 GLY A CA 1
ATOM 1477 C C . GLY A 1 199 ? 0.419 -10.696 -1.404 1.00 87.69 199 GLY A C 1
ATOM 1478 O O . GLY A 1 199 ? -0.510 -11.452 -1.108 1.00 87.69 199 GLY A O 1
ATOM 1479 N N . GLY A 1 200 ? 1.077 -10.776 -2.546 1.00 91.25 200 GLY A N 1
ATOM 1480 C CA . GLY A 1 200 ? 0.788 -11.769 -3.559 1.00 91.25 200 GLY A CA 1
ATOM 1481 C C . GLY A 1 200 ? 1.982 -11.998 -4.460 1.00 91.25 200 GLY A C 1
ATOM 1482 O O . GLY A 1 200 ? 3.057 -11.417 -4.283 1.00 91.25 200 GLY A O 1
ATOM 1483 N N . TRP A 1 201 ? 1.780 -12.866 -5.443 1.00 94.25 201 TRP A N 1
ATOM 1484 C CA . TRP A 1 201 ? 2.755 -13.103 -6.490 1.00 94.25 201 TRP A CA 1
ATOM 1485 C C . TRP A 1 201 ? 2.182 -12.714 -7.846 1.00 94.25 201 TRP A C 1
ATOM 1487 O O . TRP A 1 201 ? 1.058 -13.068 -8.197 1.00 94.25 201 TRP A O 1
ATOM 1497 N N . ILE A 1 202 ? 2.995 -12.006 -8.614 1.00 95.06 202 ILE A N 1
ATOM 1498 C CA . ILE A 1 202 ? 2.785 -11.725 -10.024 1.00 95.06 202 ILE A CA 1
ATOM 1499 C C . ILE A 1 202 ? 3.665 -12.700 -10.801 1.00 95.06 202 ILE A C 1
ATOM 1501 O O . ILE A 1 202 ? 4.890 -12.665 -10.698 1.00 95.06 202 ILE A O 1
ATOM 1505 N N . GLU A 1 203 ? 3.043 -13.587 -11.567 1.00 96.62 203 GLU A N 1
ATOM 1506 C CA . GLU A 1 203 ? 3.731 -14.388 -12.571 1.00 96.62 203 GLU A CA 1
ATOM 1507 C C . GLU A 1 203 ? 3.529 -13.724 -13.932 1.00 96.62 203 GLU A C 1
ATOM 1509 O O . GLU A 1 203 ? 2.406 -13.594 -14.416 1.00 96.62 203 GLU A O 1
ATOM 1514 N N . ALA A 1 204 ? 4.617 -13.271 -14.541 1.00 97.56 204 ALA A N 1
ATOM 1515 C CA . ALA A 1 204 ? 4.575 -12.488 -15.764 1.00 97.56 204 ALA A CA 1
ATOM 1516 C C . ALA A 1 204 ? 5.562 -13.010 -16.804 1.00 97.56 204 ALA A C 1
ATOM 1518 O O . ALA A 1 204 ? 6.594 -13.592 -16.468 1.00 97.56 204 ALA A O 1
ATOM 1519 N N . VAL A 1 205 ? 5.269 -12.749 -18.075 1.00 98.31 205 VAL A N 1
ATOM 1520 C CA . VAL A 1 205 ? 6.287 -12.733 -19.127 1.00 98.31 205 VAL A CA 1
ATOM 1521 C C . VAL A 1 205 ? 6.463 -11.283 -19.536 1.00 98.31 205 VAL A C 1
ATOM 1523 O O . VAL A 1 205 ? 5.498 -10.633 -19.932 1.00 98.31 205 VAL A O 1
ATOM 1526 N N . VAL A 1 206 ? 7.679 -10.769 -19.398 1.00 98.38 206 VAL A N 1
ATOM 1527 C CA . VAL A 1 206 ? 8.046 -9.411 -19.808 1.00 98.38 206 VAL A CA 1
ATOM 1528 C C . VAL A 1 206 ? 8.940 -9.473 -21.035 1.00 98.38 206 VAL A C 1
ATOM 1530 O O . VAL A 1 206 ? 9.745 -10.394 -21.164 1.00 98.38 206 VAL A O 1
ATOM 1533 N N . ARG A 1 207 ? 8.824 -8.484 -21.915 1.00 98.44 207 ARG A N 1
ATOM 1534 C CA . ARG A 1 207 ? 9.593 -8.376 -23.152 1.00 98.44 207 ARG A CA 1
ATOM 1535 C C . ARG A 1 207 ? 10.429 -7.117 -23.144 1.00 98.44 207 ARG A C 1
ATOM 1537 O O . ARG A 1 207 ? 9.882 -6.012 -23.159 1.00 98.44 207 ARG A O 1
ATOM 1544 N N . TYR A 1 208 ? 11.742 -7.301 -23.178 1.00 98.38 208 TYR A N 1
ATOM 1545 C CA . TYR A 1 208 ? 12.664 -6.246 -23.566 1.00 98.38 208 TYR A CA 1
ATOM 1546 C C . TYR A 1 208 ? 12.623 -6.096 -25.078 1.00 98.38 208 TYR A C 1
ATOM 1548 O O . TYR A 1 208 ? 12.758 -7.080 -25.804 1.00 98.38 208 TYR A O 1
ATOM 1556 N N . ASP A 1 209 ? 12.456 -4.866 -25.535 1.00 97.50 209 ASP A N 1
ATOM 1557 C CA . ASP A 1 209 ? 12.466 -4.492 -26.938 1.00 97.50 209 ASP A CA 1
ATOM 1558 C C . ASP A 1 209 ? 13.561 -3.455 -27.164 1.00 97.50 209 ASP A C 1
ATOM 1560 O O . ASP A 1 209 ? 13.509 -2.351 -26.612 1.00 97.50 209 ASP A O 1
ATOM 1564 N N . VAL A 1 210 ? 14.589 -3.841 -27.916 1.00 97.50 210 VAL A N 1
ATOM 1565 C CA . VAL A 1 210 ? 15.805 -3.051 -28.087 1.00 97.50 210 VAL A CA 1
ATOM 1566 C C . VAL A 1 210 ? 16.026 -2.739 -29.555 1.00 97.50 210 VAL A C 1
ATOM 1568 O O . VAL A 1 210 ? 15.989 -3.630 -30.404 1.00 97.50 210 VAL A O 1
ATOM 1571 N N . TRP A 1 211 ? 16.308 -1.469 -29.830 1.00 97.25 211 TRP A N 1
ATOM 1572 C CA . TRP A 1 211 ? 16.598 -0.950 -31.157 1.00 97.25 211 TRP A CA 1
ATOM 1573 C C . TRP A 1 211 ? 18.048 -0.483 -31.254 1.00 97.25 211 TRP A C 1
ATOM 1575 O O . TRP A 1 211 ? 18.541 0.240 -30.387 1.00 97.25 211 TRP A O 1
ATOM 1585 N N . ASP A 1 212 ? 18.724 -0.853 -32.341 1.00 96.81 212 ASP A N 1
ATOM 1586 C CA . ASP A 1 212 ? 20.064 -0.356 -32.660 1.00 96.81 212 ASP A CA 1
ATOM 1587 C C . ASP A 1 212 ? 20.256 -0.158 -34.180 1.00 96.81 212 ASP A C 1
ATOM 1589 O O . ASP A 1 212 ? 19.390 -0.499 -34.986 1.00 96.81 212 ASP A O 1
ATOM 1593 N N . ALA A 1 213 ? 21.370 0.451 -34.585 1.00 95.00 213 ALA A N 1
ATOM 1594 C CA . ALA A 1 213 ? 21.656 0.815 -35.973 1.00 95.00 213 ALA A CA 1
ATOM 1595 C C . ALA A 1 213 ? 21.997 -0.399 -36.857 1.00 95.00 213 ALA A C 1
ATOM 1597 O O . ALA A 1 213 ? 21.759 -0.378 -38.065 1.00 95.00 213 ALA A O 1
ATOM 1598 N N . ASP A 1 214 ? 22.537 -1.463 -36.262 1.00 95.19 214 ASP A N 1
ATOM 1599 C CA . ASP A 1 214 ? 22.973 -2.678 -36.947 1.00 95.19 214 ASP A CA 1
ATOM 1600 C C . ASP A 1 214 ? 22.663 -3.931 -36.094 1.00 95.19 214 ASP A C 1
ATOM 1602 O O . ASP A 1 214 ? 22.449 -3.823 -34.878 1.00 95.19 214 ASP A O 1
ATOM 1606 N N . PRO A 1 215 ? 22.602 -5.133 -36.700 1.00 95.69 215 PRO A N 1
ATOM 1607 C CA . PRO A 1 215 ? 22.142 -6.328 -35.998 1.00 95.69 215 PRO A CA 1
ATOM 1608 C C . PRO A 1 215 ? 23.133 -6.807 -34.928 1.00 95.69 215 PRO A C 1
ATOM 1610 O O . PRO A 1 215 ? 22.718 -7.420 -33.942 1.00 95.69 215 PRO A O 1
ATOM 1613 N N . ALA A 1 216 ? 24.432 -6.525 -35.087 1.00 95.75 216 ALA A N 1
ATOM 1614 C CA . ALA A 1 216 ? 25.447 -6.901 -34.108 1.00 95.75 216 ALA A CA 1
ATOM 1615 C C . ALA A 1 216 ? 25.349 -6.018 -32.857 1.00 95.75 216 ALA A C 1
ATOM 1617 O O . ALA A 1 216 ? 25.428 -6.529 -31.739 1.00 95.75 216 ALA A O 1
ATOM 1618 N N . ALA A 1 217 ? 25.101 -4.720 -33.030 1.00 95.38 217 ALA A N 1
ATOM 1619 C CA . ALA A 1 217 ? 24.872 -3.793 -31.931 1.00 95.38 217 ALA A CA 1
ATOM 1620 C C . ALA A 1 217 ? 23.584 -4.126 -31.154 1.00 95.38 217 ALA A C 1
ATOM 1622 O O . ALA A 1 217 ? 23.618 -4.196 -29.924 1.00 95.38 217 ALA A O 1
ATOM 1623 N N . ALA A 1 218 ? 22.485 -4.454 -31.847 1.00 95.75 218 ALA A N 1
ATOM 1624 C CA . ALA A 1 218 ? 21.250 -4.906 -31.197 1.00 95.75 218 ALA A CA 1
ATOM 1625 C C . ALA A 1 218 ? 21.465 -6.208 -30.396 1.00 95.75 218 ALA A C 1
ATOM 1627 O O . ALA A 1 218 ? 20.994 -6.345 -29.264 1.00 95.75 218 ALA A O 1
ATOM 1628 N N . ALA A 1 219 ? 22.239 -7.157 -30.937 1.00 96.31 219 ALA A N 1
ATOM 1629 C CA . ALA A 1 219 ? 22.616 -8.374 -30.219 1.00 96.31 219 ALA A CA 1
ATOM 1630 C C . ALA A 1 219 ? 23.493 -8.090 -28.986 1.00 96.31 219 ALA A C 1
ATOM 1632 O O . ALA A 1 219 ? 23.253 -8.665 -27.922 1.00 96.31 219 ALA A O 1
ATOM 1633 N N . ALA A 1 220 ? 24.466 -7.183 -29.099 1.00 96.69 220 ALA A N 1
ATOM 1634 C CA . ALA A 1 220 ? 25.310 -6.769 -27.981 1.00 96.69 220 ALA A CA 1
ATOM 1635 C C . ALA A 1 220 ? 24.498 -6.085 -26.865 1.00 96.69 220 ALA A C 1
ATOM 1637 O O . ALA A 1 220 ? 24.773 -6.289 -25.680 1.00 96.69 220 ALA A O 1
ATOM 1638 N N . ALA A 1 221 ? 23.462 -5.323 -27.218 1.00 96.75 221 ALA A N 1
ATOM 1639 C CA . ALA A 1 221 ? 22.575 -4.684 -26.254 1.00 96.75 221 ALA A CA 1
ATOM 1640 C C . ALA A 1 221 ? 21.719 -5.702 -25.469 1.00 96.75 221 ALA A C 1
ATOM 1642 O O . ALA A 1 221 ? 21.627 -5.598 -24.246 1.00 96.75 221 ALA A O 1
ATOM 1643 N N . ILE A 1 222 ? 21.188 -6.748 -26.120 1.00 97.75 222 ILE A N 1
ATOM 1644 C CA . ILE A 1 222 ? 20.526 -7.869 -25.421 1.00 97.75 222 ILE A CA 1
ATOM 1645 C C . ILE A 1 222 ? 21.508 -8.623 -24.512 1.00 97.75 222 ILE A C 1
ATOM 1647 O O . ILE A 1 222 ? 21.176 -8.921 -23.364 1.00 97.75 222 ILE A O 1
ATOM 1651 N N . ALA A 1 223 ? 22.733 -8.889 -24.977 1.00 97.19 223 ALA A N 1
ATOM 1652 C CA . ALA A 1 223 ? 23.764 -9.516 -24.145 1.00 97.19 223 ALA A CA 1
ATOM 1653 C C . ALA A 1 223 ? 24.114 -8.650 -22.918 1.00 97.19 223 ALA A C 1
ATOM 1655 O O . ALA A 1 223 ? 24.338 -9.169 -21.824 1.00 97.19 223 ALA A O 1
ATOM 1656 N N . THR A 1 224 ? 24.092 -7.323 -23.077 1.00 97.12 224 THR A N 1
ATOM 1657 C CA . THR A 1 224 ? 24.282 -6.366 -21.978 1.00 97.12 224 THR A CA 1
ATOM 1658 C C . THR A 1 224 ? 23.143 -6.449 -20.963 1.00 97.12 224 THR A C 1
ATOM 1660 O O . THR A 1 224 ? 23.420 -6.526 -19.766 1.00 97.12 224 THR A O 1
ATOM 1663 N N . ILE A 1 225 ? 21.880 -6.516 -21.408 1.00 97.62 225 ILE A N 1
ATOM 1664 C CA . ILE A 1 225 ? 20.726 -6.738 -20.517 1.00 97.62 225 ILE A CA 1
ATOM 1665 C C . ILE A 1 225 ? 20.899 -8.050 -19.747 1.00 97.62 225 ILE A C 1
ATOM 1667 O O . ILE A 1 225 ? 20.790 -8.061 -18.523 1.00 97.62 225 ILE A O 1
ATOM 1671 N N . GLN A 1 226 ? 21.230 -9.145 -20.439 1.00 97.50 226 GLN A N 1
ATOM 1672 C CA . GLN A 1 226 ? 21.444 -10.456 -19.821 1.00 97.50 226 GLN A CA 1
ATOM 1673 C C . GLN A 1 226 ? 22.522 -10.406 -18.731 1.00 97.50 226 GLN A C 1
ATOM 1675 O O . GLN A 1 226 ? 22.285 -10.862 -17.610 1.00 97.50 226 GLN A O 1
ATOM 1680 N N . ALA A 1 227 ? 23.680 -9.813 -19.028 1.00 97.19 227 ALA A N 1
ATOM 1681 C CA . ALA A 1 227 ? 24.774 -9.661 -18.072 1.00 97.19 227 ALA A CA 1
ATOM 1682 C C . ALA A 1 227 ? 24.391 -8.765 -16.881 1.00 97.19 227 ALA A C 1
ATOM 1684 O O . ALA A 1 227 ? 24.734 -9.077 -15.736 1.00 97.19 227 ALA A O 1
ATOM 1685 N N . ALA A 1 228 ? 23.656 -7.677 -17.125 1.00 96.75 228 ALA A N 1
ATOM 1686 C CA . ALA A 1 228 ? 23.218 -6.751 -16.086 1.00 96.75 228 ALA A CA 1
ATOM 1687 C C . ALA A 1 228 ? 22.176 -7.387 -15.156 1.00 96.75 228 ALA A C 1
ATOM 1689 O O . ALA A 1 228 ? 22.277 -7.248 -13.938 1.00 96.75 228 ALA A O 1
ATOM 1690 N N . VAL A 1 229 ? 21.231 -8.148 -15.710 1.00 96.38 229 VAL A N 1
ATOM 1691 C CA . VAL A 1 229 ? 20.240 -8.926 -14.956 1.00 96.38 229 VAL A CA 1
ATOM 1692 C C . VAL A 1 229 ? 20.919 -9.997 -14.097 1.00 96.38 229 VAL A C 1
ATOM 1694 O O . VAL A 1 229 ? 20.633 -10.102 -12.904 1.00 96.38 229 VAL A O 1
ATOM 1697 N N . LEU A 1 230 ? 21.864 -10.748 -14.677 1.00 94.31 230 LEU A N 1
ATOM 1698 C CA . LEU A 1 230 ? 22.671 -11.752 -13.973 1.00 94.31 230 LEU A CA 1
ATOM 1699 C C . LEU A 1 230 ? 23.428 -11.134 -12.790 1.00 94.31 230 LEU A C 1
ATOM 1701 O O . LEU A 1 230 ? 23.347 -11.616 -11.660 1.00 94.31 230 LEU A O 1
ATOM 1705 N N . THR A 1 231 ? 24.126 -10.027 -13.043 1.00 95.38 231 THR A N 1
ATOM 1706 C CA . THR A 1 231 ? 24.910 -9.309 -12.028 1.00 95.38 231 THR A CA 1
ATOM 1707 C C . THR A 1 231 ? 24.005 -8.657 -10.975 1.00 95.38 231 THR A C 1
ATOM 1709 O O . THR A 1 231 ? 24.352 -8.589 -9.796 1.00 95.38 231 THR A O 1
ATOM 1712 N N . GLY A 1 232 ? 22.811 -8.213 -11.377 1.00 94.19 232 GLY A N 1
ATOM 1713 C CA . GLY A 1 232 ? 21.806 -7.568 -10.535 1.00 94.19 232 GLY A CA 1
ATOM 1714 C C . GLY A 1 232 ? 20.931 -8.522 -9.716 1.00 94.19 232 GLY A C 1
ATOM 1715 O O . GLY A 1 232 ? 20.070 -8.049 -8.972 1.00 94.19 232 GLY A O 1
ATOM 1716 N N . GLY A 1 233 ? 21.136 -9.840 -9.800 1.00 91.19 233 GLY A N 1
ATOM 1717 C CA . GLY A 1 233 ? 20.242 -10.842 -9.208 1.00 91.19 233 GLY A CA 1
ATOM 1718 C C . GLY A 1 233 ? 19.981 -10.673 -7.704 1.00 91.19 233 GLY A C 1
ATOM 1719 O O . GLY A 1 233 ? 18.844 -10.805 -7.256 1.00 91.19 233 GLY A O 1
ATOM 1720 N N . LEU A 1 234 ? 20.998 -10.319 -6.907 1.00 90.50 234 LEU A N 1
ATOM 1721 C CA . LEU A 1 234 ? 20.814 -10.065 -5.466 1.00 90.50 234 LEU A CA 1
ATOM 1722 C C . LEU A 1 234 ? 19.912 -8.859 -5.194 1.00 90.50 234 LEU A C 1
ATOM 1724 O O . LEU A 1 234 ? 19.106 -8.889 -4.265 1.00 90.50 234 LEU A O 1
ATOM 1728 N N . ARG A 1 235 ? 20.042 -7.805 -6.002 1.00 93.12 235 ARG A N 1
ATOM 1729 C CA . ARG A 1 235 ? 19.192 -6.620 -5.897 1.00 93.12 235 ARG A CA 1
ATOM 1730 C C . ARG A 1 235 ? 17.763 -6.958 -6.292 1.00 93.12 235 ARG A C 1
ATOM 1732 O O . ARG A 1 235 ? 16.852 -6.638 -5.543 1.00 93.12 235 ARG A O 1
ATOM 1739 N N . LEU A 1 236 ? 17.585 -7.671 -7.403 1.00 95.12 236 LEU A N 1
ATOM 1740 C CA . LEU A 1 236 ? 16.275 -8.105 -7.882 1.00 95.12 236 LEU A CA 1
ATOM 1741 C C . LEU A 1 236 ? 15.496 -8.886 -6.818 1.00 95.12 236 LEU A C 1
ATOM 1743 O O . LEU A 1 236 ? 14.320 -8.613 -6.604 1.00 95.12 236 LEU A O 1
ATOM 1747 N N . ARG A 1 237 ? 16.167 -9.766 -6.065 1.00 91.50 237 ARG A N 1
ATOM 1748 C CA . ARG A 1 237 ? 15.545 -10.469 -4.931 1.00 91.50 237 ARG A CA 1
ATOM 1749 C C . ARG A 1 237 ? 15.100 -9.546 -3.803 1.00 91.50 237 ARG A C 1
ATOM 1751 O O . ARG A 1 237 ? 14.051 -9.783 -3.219 1.00 91.50 237 ARG A O 1
ATOM 1758 N N . ARG A 1 238 ? 15.888 -8.516 -3.478 1.00 89.06 238 ARG A N 1
ATOM 1759 C CA . ARG A 1 238 ? 15.511 -7.525 -2.453 1.00 89.06 238 ARG A CA 1
ATOM 1760 C C . ARG A 1 238 ? 14.297 -6.704 -2.879 1.00 89.06 238 ARG A C 1
ATOM 1762 O O . ARG A 1 238 ? 13.499 -6.350 -2.024 1.00 89.06 238 ARG A O 1
ATOM 1769 N N . GLU A 1 239 ? 14.158 -6.450 -4.177 1.00 94.00 239 GLU A N 1
ATOM 1770 C CA . GLU A 1 239 ? 13.003 -5.746 -4.741 1.00 94.00 239 GLU A CA 1
ATOM 1771 C C . GLU A 1 239 ? 11.751 -6.629 -4.875 1.00 94.00 239 GLU A C 1
ATOM 1773 O O . GLU A 1 239 ? 10.678 -6.095 -5.140 1.00 94.00 239 GLU A O 1
ATOM 1778 N N . GLY A 1 240 ? 11.869 -7.952 -4.692 1.00 94.06 240 GLY A N 1
ATOM 1779 C CA . GLY A 1 240 ? 10.750 -8.903 -4.726 1.00 94.06 240 GLY A CA 1
ATOM 1780 C C . GLY A 1 240 ? 10.783 -9.918 -5.875 1.00 94.06 240 GLY A C 1
ATOM 1781 O O . GLY A 1 240 ? 9.928 -10.792 -5.942 1.00 94.06 240 GLY A O 1
ATOM 1782 N N . VAL A 1 241 ? 11.762 -9.877 -6.784 1.00 96.50 241 VAL A N 1
ATOM 1783 C CA . VAL A 1 241 ? 11.862 -10.862 -7.878 1.00 96.50 241 VAL A CA 1
ATOM 1784 C C . VAL A 1 241 ? 12.388 -12.195 -7.338 1.00 96.50 241 VAL A C 1
ATOM 1786 O O . VAL A 1 241 ? 13.575 -12.345 -7.038 1.00 96.50 241 VAL A O 1
ATOM 1789 N N . LEU A 1 242 ? 11.494 -13.177 -7.229 1.00 94.88 242 LEU A N 1
ATOM 1790 C CA . LEU A 1 242 ? 11.778 -14.515 -6.710 1.00 94.88 242 LEU A CA 1
ATOM 1791 C C . LEU A 1 242 ? 12.371 -15.440 -7.774 1.00 94.88 242 LEU A C 1
ATOM 1793 O O . LEU A 1 242 ? 13.274 -16.225 -7.483 1.00 94.88 242 LEU A O 1
ATOM 1797 N N . HIS A 1 243 ? 11.865 -15.347 -9.005 1.00 96.00 243 HIS A N 1
ATOM 1798 C CA . HIS A 1 243 ? 12.336 -16.133 -10.144 1.00 96.00 243 HIS A CA 1
ATOM 1799 C C . HIS A 1 243 ? 12.436 -15.252 -11.378 1.00 96.00 243 HIS A C 1
ATOM 1801 O O . HIS A 1 243 ? 11.557 -14.431 -11.631 1.00 96.00 243 HIS A O 1
ATOM 1807 N N . LEU A 1 244 ? 13.504 -15.443 -12.145 1.00 97.00 244 LEU A N 1
ATOM 1808 C CA . LEU A 1 244 ? 13.717 -14.760 -13.409 1.00 97.00 244 LEU A CA 1
ATOM 1809 C C . LEU A 1 244 ? 14.407 -15.716 -14.374 1.00 97.00 244 LEU A C 1
ATOM 1811 O O . LEU A 1 244 ? 15.498 -16.215 -14.095 1.00 97.00 244 LEU A O 1
ATOM 1815 N N . GLN A 1 245 ? 13.757 -15.984 -15.498 1.00 97.31 245 GLN A N 1
ATOM 1816 C CA . GLN A 1 245 ? 14.211 -16.961 -16.475 1.00 97.31 245 GLN A CA 1
ATOM 1817 C C . GLN A 1 245 ? 14.046 -16.405 -17.879 1.00 97.31 245 GLN A C 1
ATOM 1819 O O . GLN A 1 245 ? 12.957 -15.977 -18.246 1.00 97.31 245 GLN A O 1
ATOM 1824 N N . LEU A 1 246 ? 15.116 -16.452 -18.669 1.00 97.62 246 LEU A N 1
ATOM 1825 C CA . LEU A 1 246 ? 15.039 -16.176 -20.098 1.00 97.62 246 LEU A CA 1
ATOM 1826 C C . LEU A 1 246 ? 14.196 -17.269 -20.769 1.00 97.62 246 LEU A C 1
ATOM 1828 O O . LEU A 1 246 ? 14.470 -18.455 -20.584 1.00 97.62 246 LEU A O 1
ATOM 1832 N N . VAL A 1 247 ? 13.164 -16.860 -21.498 1.00 97.62 247 VAL A N 1
ATOM 1833 C CA . VAL A 1 247 ? 12.252 -17.747 -22.229 1.00 97.62 247 VAL A CA 1
ATOM 1834 C C . VAL A 1 247 ? 12.685 -17.836 -23.680 1.00 97.62 247 VAL A C 1
ATOM 1836 O O . VAL A 1 247 ? 12.904 -18.927 -24.193 1.00 97.62 247 VAL A O 1
ATOM 1839 N N . GLU A 1 248 ? 12.836 -16.681 -24.321 1.00 96.38 248 GLU A N 1
ATOM 1840 C CA . GLU A 1 248 ? 13.086 -16.587 -25.751 1.00 96.38 248 GLU A CA 1
ATOM 1841 C C . GLU A 1 248 ? 13.921 -15.343 -26.054 1.00 96.38 248 GLU A C 1
ATOM 1843 O O . GLU A 1 248 ? 13.809 -14.314 -25.386 1.00 96.38 248 GLU A O 1
ATOM 1848 N N . VAL A 1 249 ? 14.764 -15.441 -27.077 1.00 96.75 249 VAL A N 1
ATOM 1849 C CA . VAL A 1 249 ? 15.389 -14.290 -27.724 1.00 96.75 249 VAL A CA 1
ATOM 1850 C C . VAL A 1 249 ? 15.032 -14.396 -29.193 1.00 96.75 249 VAL A C 1
ATOM 1852 O O . VAL A 1 249 ? 15.491 -15.322 -29.858 1.00 96.75 249 VAL A O 1
ATOM 1855 N N . ALA A 1 250 ? 14.216 -13.470 -29.685 1.00 94.50 250 ALA A N 1
ATOM 1856 C CA . ALA A 1 250 ? 13.874 -13.454 -31.096 1.00 94.50 250 ALA A CA 1
ATOM 1857 C C . ALA A 1 250 ? 15.068 -12.942 -31.907 1.00 94.50 250 ALA A C 1
ATOM 1859 O O . ALA A 1 250 ? 15.849 -12.096 -31.443 1.00 94.50 250 ALA A O 1
ATOM 1860 N N . ASP A 1 251 ? 15.209 -13.447 -33.127 1.00 90.88 251 ASP A N 1
ATOM 1861 C CA . ASP A 1 251 ? 16.185 -12.911 -34.064 1.00 90.88 251 ASP A CA 1
ATOM 1862 C C . ASP A 1 251 ? 15.861 -11.462 -34.432 1.00 90.88 251 ASP A C 1
ATOM 1864 O O . ASP A 1 251 ? 14.729 -10.990 -34.311 1.00 90.88 251 ASP A O 1
ATOM 1868 N N . GLY A 1 252 ? 16.903 -10.729 -34.825 1.00 86.44 252 GLY A N 1
ATOM 1869 C CA . GLY A 1 252 ? 16.763 -9.318 -35.150 1.00 86.44 252 GLY A CA 1
ATOM 1870 C C . GLY A 1 252 ? 15.940 -9.128 -36.420 1.00 86.44 252 GLY A C 1
ATOM 1871 O O . GLY A 1 252 ? 16.314 -9.666 -37.461 1.00 86.44 252 GLY A O 1
ATOM 1872 N N . ASP A 1 253 ? 14.877 -8.330 -36.351 1.00 90.00 253 ASP A N 1
ATOM 1873 C CA . ASP A 1 253 ? 14.097 -7.929 -37.522 1.00 90.00 253 ASP A CA 1
ATOM 1874 C C . ASP A 1 253 ? 14.404 -6.476 -37.893 1.00 90.00 253 ASP A C 1
ATOM 1876 O O . ASP A 1 253 ? 14.584 -5.599 -37.036 1.00 90.00 253 ASP A O 1
ATOM 1880 N N . ARG A 1 254 ? 14.472 -6.212 -39.196 1.00 88.56 254 ARG A N 1
ATOM 1881 C CA . ARG A 1 254 ? 14.608 -4.862 -39.723 1.00 88.56 254 ARG A CA 1
ATOM 1882 C C . ARG A 1 254 ? 13.206 -4.281 -39.852 1.00 88.56 254 ARG A C 1
ATOM 1884 O O . ARG A 1 254 ? 12.473 -4.604 -40.780 1.00 88.56 254 ARG A O 1
ATOM 1891 N N . GLY A 1 255 ? 12.843 -3.406 -38.919 1.00 77.81 255 GLY A N 1
ATOM 1892 C CA . GLY A 1 255 ? 11.552 -2.724 -38.961 1.00 77.81 255 GLY A CA 1
ATOM 1893 C C . GLY A 1 255 ? 11.398 -1.803 -40.181 1.00 77.81 255 GLY A C 1
ATOM 1894 O O . GLY A 1 255 ? 12.313 -1.612 -40.980 1.00 77.81 255 GLY A O 1
ATOM 1895 N N . ALA A 1 256 ? 10.242 -1.141 -40.287 1.00 85.00 256 ALA A N 1
ATOM 1896 C CA . ALA A 1 256 ? 9.982 -0.129 -41.322 1.00 85.00 256 ALA A CA 1
ATOM 1897 C C . ALA A 1 256 ? 10.893 1.121 -41.224 1.00 85.00 256 ALA A C 1
ATOM 1899 O O . ALA A 1 256 ? 10.897 1.964 -42.119 1.00 85.00 256 ALA A O 1
ATOM 1900 N N . ILE A 1 257 ? 11.654 1.246 -40.135 1.00 86.56 257 ILE A N 1
ATOM 1901 C CA . ILE A 1 257 ? 12.621 2.316 -39.867 1.00 86.56 257 ILE A CA 1
ATOM 1902 C C . ILE A 1 257 ? 14.032 1.772 -40.136 1.00 86.56 257 ILE A C 1
ATOM 1904 O O . ILE A 1 257 ? 14.267 0.569 -40.054 1.00 86.56 257 ILE A O 1
ATOM 1908 N N . ALA A 1 258 ? 14.992 2.646 -40.453 1.00 89.88 258 ALA A N 1
ATOM 1909 C CA . ALA A 1 258 ? 16.400 2.286 -40.628 1.00 89.88 258 ALA A CA 1
ATOM 1910 C C . ALA A 1 258 ? 17.071 1.876 -39.294 1.00 89.88 258 ALA A C 1
ATOM 1912 O O . ALA A 1 258 ? 17.923 2.588 -38.774 1.00 89.88 258 ALA A O 1
ATOM 1913 N N . GLY A 1 259 ? 16.675 0.725 -38.748 1.00 94.00 259 GLY A N 1
ATOM 1914 C CA . GLY A 1 259 ? 17.207 0.143 -37.521 1.00 94.00 259 GLY A CA 1
ATOM 1915 C C . GLY A 1 259 ? 16.846 -1.335 -37.381 1.00 94.00 259 GLY A C 1
ATOM 1916 O O . GLY A 1 259 ? 15.989 -1.859 -38.096 1.00 94.00 259 GLY A O 1
ATOM 1917 N N . TRP A 1 260 ? 17.524 -1.997 -36.452 1.00 96.38 260 TRP A N 1
ATOM 1918 C CA . TRP A 1 260 ? 17.343 -3.403 -36.118 1.00 96.38 260 TRP A CA 1
ATOM 1919 C C . TRP A 1 260 ? 16.704 -3.522 -34.748 1.00 96.38 260 TRP A C 1
ATOM 1921 O O . TRP A 1 260 ? 17.211 -2.966 -33.773 1.00 96.38 260 TRP A O 1
ATOM 1931 N N . ARG A 1 261 ? 15.599 -4.260 -34.690 1.00 96.62 261 ARG A N 1
ATOM 1932 C CA . ARG A 1 261 ? 14.866 -4.565 -33.468 1.00 96.62 261 ARG A CA 1
ATOM 1933 C C . ARG A 1 261 ? 15.233 -5.961 -33.005 1.00 96.62 261 ARG A C 1
ATOM 1935 O O . ARG A 1 261 ? 15.167 -6.891 -33.802 1.00 96.62 261 ARG A O 1
ATOM 1942 N N . LYS A 1 262 ? 15.556 -6.133 -31.727 1.00 96.94 262 LYS A N 1
ATOM 1943 C CA . LYS A 1 262 ? 15.729 -7.452 -31.113 1.00 96.94 262 LYS A CA 1
ATOM 1944 C C . LYS A 1 262 ? 14.951 -7.524 -29.808 1.00 96.94 262 LYS A C 1
ATOM 1946 O O . LYS A 1 262 ? 14.986 -6.577 -29.023 1.00 96.94 262 LYS A O 1
ATOM 1951 N N . THR A 1 263 ? 14.272 -8.645 -29.571 1.00 97.94 263 THR A N 1
ATOM 1952 C CA . THR A 1 263 ? 13.471 -8.838 -28.357 1.00 97.94 263 THR A CA 1
ATOM 1953 C C . THR A 1 263 ? 13.998 -9.981 -27.502 1.00 97.94 263 THR A C 1
ATOM 1955 O O . THR A 1 263 ? 14.516 -10.973 -28.016 1.00 97.94 263 THR A O 1
ATOM 1958 N N . ALA A 1 264 ? 13.857 -9.841 -26.186 1.00 98.25 264 ALA A N 1
ATOM 1959 C CA . ALA A 1 264 ? 14.149 -10.895 -25.224 1.00 98.25 264 ALA A CA 1
ATOM 1960 C C . ALA A 1 264 ? 13.024 -10.993 -24.195 1.00 98.25 264 ALA A C 1
ATOM 1962 O O . ALA A 1 264 ? 12.710 -10.014 -23.510 1.00 98.25 264 ALA A O 1
ATOM 1963 N N . ASP A 1 265 ? 12.460 -12.189 -24.0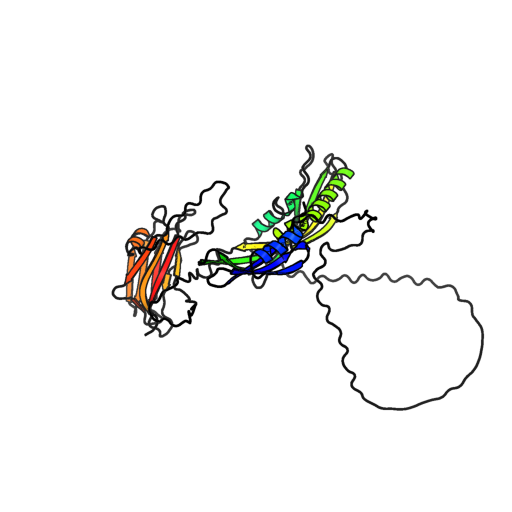74 1.00 98.50 265 ASP A N 1
ATOM 1964 C CA . ASP A 1 265 ? 11.330 -12.472 -23.204 1.00 98.50 265 ASP A CA 1
ATOM 1965 C C . ASP A 1 265 ? 11.818 -13.172 -21.938 1.00 98.50 265 ASP A C 1
ATOM 1967 O O . ASP A 1 265 ? 12.547 -14.167 -21.989 1.00 98.50 265 ASP A O 1
ATOM 1971 N N . TYR A 1 266 ? 11.398 -12.664 -20.784 1.00 98.38 266 TYR A N 1
ATOM 1972 C CA . TYR A 1 266 ? 11.722 -13.220 -19.479 1.00 98.38 266 TYR A CA 1
ATOM 1973 C C . TYR A 1 266 ? 10.455 -13.603 -18.735 1.00 98.38 266 TYR A C 1
ATOM 1975 O O . TYR A 1 266 ? 9.551 -12.787 -18.570 1.00 98.38 266 TYR A O 1
ATOM 1983 N N . ARG A 1 267 ? 10.420 -14.826 -18.208 1.00 98.38 267 ARG A N 1
ATOM 1984 C CA . ARG A 1 267 ? 9.433 -15.243 -17.217 1.00 98.38 267 ARG A CA 1
ATOM 1985 C C . ARG A 1 267 ? 9.887 -14.772 -15.844 1.00 98.38 267 ARG A C 1
ATOM 1987 O O . ARG A 1 267 ? 11.001 -15.083 -15.417 1.00 98.38 267 ARG A O 1
ATOM 1994 N N . VAL A 1 268 ? 9.010 -14.053 -15.158 1.00 97.81 268 VAL A N 1
ATOM 1995 C CA . VAL A 1 268 ? 9.248 -13.430 -13.858 1.00 97.81 268 VAL A CA 1
ATOM 1996 C C . VAL A 1 268 ? 8.227 -13.951 -12.855 1.00 97.81 268 VAL A C 1
ATOM 1998 O O . VAL A 1 268 ? 7.036 -13.977 -13.149 1.00 97.81 268 VAL A O 1
ATOM 2001 N N . LEU A 1 269 ? 8.686 -14.322 -11.661 1.00 96.81 269 LEU A N 1
ATOM 2002 C CA . LEU A 1 269 ? 7.839 -14.463 -10.478 1.00 96.81 269 LEU A CA 1
ATOM 2003 C C . LEU A 1 269 ? 8.212 -13.349 -9.504 1.00 96.81 269 LEU A C 1
ATOM 2005 O O . LEU A 1 269 ? 9.330 -13.334 -8.985 1.00 96.81 269 LEU A O 1
ATOM 2009 N N . TYR A 1 270 ? 7.292 -12.422 -9.277 1.00 96.94 270 TYR A N 1
ATOM 2010 C CA . TYR A 1 270 ? 7.490 -11.225 -8.472 1.00 96.94 270 TYR A CA 1
ATOM 2011 C C . TYR A 1 270 ? 6.593 -11.253 -7.235 1.00 96.94 270 TYR A C 1
ATOM 2013 O O . TYR A 1 270 ? 5.375 -11.325 -7.353 1.00 96.94 270 TYR A O 1
ATOM 2021 N N . GLU A 1 271 ? 7.188 -11.212 -6.049 1.00 94.06 271 GLU A N 1
ATOM 2022 C CA . GLU A 1 271 ? 6.482 -11.033 -4.785 1.00 94.06 271 GLU A CA 1
ATOM 2023 C C . GLU A 1 271 ? 6.316 -9.550 -4.497 1.00 94.06 271 GLU A C 1
ATOM 2025 O O . GLU A 1 271 ? 7.296 -8.826 -4.318 1.00 94.06 271 GLU A O 1
ATOM 2030 N N . TYR A 1 272 ? 5.062 -9.124 -4.403 1.00 92.19 272 TYR A N 1
ATOM 2031 C CA . TYR A 1 272 ? 4.718 -7.790 -3.950 1.00 92.19 272 TYR A CA 1
ATOM 2032 C C . TYR A 1 272 ? 4.103 -7.857 -2.557 1.00 92.19 272 TYR A C 1
ATOM 2034 O O . TYR A 1 272 ? 3.421 -8.820 -2.192 1.00 92.19 272 TYR A O 1
ATOM 2042 N N . ARG A 1 273 ? 4.372 -6.822 -1.766 1.00 89.12 273 ARG A N 1
ATOM 2043 C CA . ARG A 1 273 ? 3.886 -6.677 -0.397 1.00 89.12 273 ARG A CA 1
ATOM 2044 C C . ARG A 1 273 ? 3.304 -5.290 -0.240 1.00 89.12 273 ARG A C 1
ATOM 2046 O O . ARG A 1 273 ? 3.899 -4.325 -0.717 1.00 89.12 273 ARG A O 1
ATOM 2053 N N . PHE A 1 274 ? 2.187 -5.210 0.456 1.00 85.69 274 PHE A N 1
ATOM 2054 C CA . PHE A 1 274 ? 1.543 -3.958 0.801 1.00 85.69 274 PHE A CA 1
ATOM 2055 C C . PHE A 1 274 ? 1.038 -4.019 2.233 1.00 85.69 274 PHE A C 1
ATOM 2057 O O . PHE A 1 274 ? 0.761 -5.092 2.772 1.00 85.69 274 PHE A O 1
ATOM 2064 N N . GLN A 1 275 ? 1.006 -2.859 2.871 1.00 82.88 275 GLN A N 1
ATOM 2065 C CA . GLN A 1 275 ? 0.348 -2.721 4.157 1.00 82.88 275 GLN A CA 1
ATOM 2066 C C . GLN A 1 275 ? -1.115 -2.470 3.844 1.00 82.88 275 GLN A C 1
ATOM 2068 O O . GLN A 1 275 ? -1.431 -1.531 3.122 1.00 82.88 275 GLN A O 1
ATOM 2073 N N . ASP A 1 276 ? -1.969 -3.371 4.306 1.00 72.69 276 ASP A N 1
ATOM 2074 C CA . ASP A 1 276 ? -3.399 -3.146 4.245 1.00 72.69 276 ASP A CA 1
ATOM 2075 C C . ASP A 1 276 ? -3.778 -2.274 5.443 1.00 72.69 276 ASP A C 1
ATOM 2077 O O . ASP A 1 276 ? -3.726 -2.725 6.593 1.00 72.69 276 ASP A O 1
ATOM 2081 N N . THR A 1 277 ? -4.056 -1.005 5.158 1.00 63.44 277 THR A N 1
ATOM 2082 C CA . THR A 1 277 ? -4.553 -0.016 6.120 1.00 63.44 277 THR A CA 1
ATOM 2083 C C . THR A 1 277 ? -6.069 -0.104 6.282 1.00 63.44 277 THR A C 1
ATOM 2085 O O . THR A 1 277 ? -6.570 0.124 7.382 1.00 63.44 277 THR A O 1
ATOM 2088 N N . ASP A 1 278 ? -6.777 -0.529 5.233 1.00 56.50 278 ASP A N 1
ATOM 2089 C CA . ASP A 1 278 ? -8.240 -0.654 5.166 1.00 56.50 278 ASP A CA 1
ATOM 2090 C C . ASP A 1 278 ? -8.722 -1.803 6.058 1.00 56.50 278 ASP A C 1
ATOM 2092 O O . ASP A 1 278 ? -9.772 -1.770 6.703 1.00 56.50 278 ASP A O 1
ATOM 2096 N N . GLY A 1 279 ? -7.894 -2.842 6.142 1.00 48.41 279 GLY A N 1
ATOM 2097 C CA . GLY A 1 279 ? -8.001 -3.949 7.068 1.00 48.41 279 GLY A CA 1
ATOM 2098 C C . GLY A 1 279 ? -7.526 -3.605 8.473 1.00 48.41 279 GLY A C 1
ATOM 2099 O O . GLY A 1 279 ? -6.933 -4.483 9.104 1.00 48.41 279 GLY A O 1
ATOM 2100 N N . ALA A 1 280 ? -7.787 -2.390 8.976 1.00 44.59 280 ALA A N 1
ATOM 2101 C CA . ALA A 1 280 ? -7.737 -2.059 10.396 1.00 44.59 280 ALA A CA 1
ATOM 2102 C C . ALA A 1 280 ? -8.670 -3.012 11.158 1.00 44.59 280 ALA A C 1
ATOM 2104 O O . ALA A 1 280 ? -9.801 -2.692 11.526 1.00 44.59 280 ALA A O 1
ATOM 2105 N N . ALA A 1 281 ? -8.197 -4.236 11.376 1.00 41.09 281 ALA A N 1
ATOM 2106 C CA . ALA A 1 281 ? -8.819 -5.274 12.159 1.00 41.09 281 ALA A CA 1
ATOM 2107 C C . ALA A 1 281 ? -8.692 -4.847 13.610 1.00 41.09 281 ALA A C 1
ATOM 2109 O O . ALA A 1 281 ? -7.943 -5.454 14.366 1.00 41.09 281 ALA A O 1
ATOM 2110 N N . SER A 1 282 ? -9.422 -3.788 13.973 1.00 35.31 282 SER A N 1
ATOM 2111 C CA . SER A 1 282 ? -9.358 -3.074 15.238 1.00 35.31 282 SER A CA 1
ATOM 2112 C C . SER A 1 282 ? -7.931 -2.641 15.570 1.00 35.31 282 SER A C 1
ATOM 2114 O O . SER A 1 282 ? -7.031 -3.448 15.774 1.00 35.31 282 SER A O 1
ATOM 2116 N N . LEU A 1 283 ? -7.720 -1.339 15.705 1.00 39.12 283 LEU A N 1
ATOM 2117 C CA . LEU A 1 283 ? -6.619 -0.827 16.501 1.00 39.12 283 LEU A CA 1
ATOM 2118 C C . LEU A 1 283 ? -6.726 -1.520 17.878 1.00 39.12 283 LEU A C 1
ATOM 2120 O O . LEU A 1 283 ? -7.482 -1.098 18.742 1.00 39.12 283 LEU A O 1
ATOM 2124 N N . ILE A 1 284 ? -6.040 -2.645 18.095 1.00 39.91 284 ILE A N 1
ATOM 2125 C CA . ILE A 1 284 ? -5.802 -3.170 19.435 1.00 39.91 284 ILE A CA 1
ATOM 2126 C C . ILE A 1 284 ? -4.713 -2.250 19.970 1.00 39.91 284 ILE A C 1
ATOM 2128 O O . ILE A 1 284 ? -3.553 -2.641 20.104 1.00 39.91 284 ILE A O 1
ATOM 2132 N N . ALA A 1 285 ? -5.077 -0.997 20.253 1.00 36.12 285 ALA A N 1
ATOM 2133 C CA . ALA A 1 285 ? -4.315 -0.209 21.188 1.00 36.12 285 ALA A CA 1
ATOM 2134 C C . ALA A 1 285 ? -4.412 -0.977 22.501 1.00 36.12 285 ALA A C 1
ATOM 2136 O O . ALA A 1 285 ? -5.399 -0.907 23.233 1.00 36.12 285 ALA A O 1
ATOM 2137 N N . ARG A 1 286 ? -3.379 -1.771 22.783 1.00 34.47 286 ARG A N 1
ATOM 2138 C CA . ARG A 1 286 ? -3.110 -2.248 24.130 1.00 34.47 286 ARG A CA 1
ATOM 2139 C C . ARG A 1 286 ? -2.747 -1.009 24.932 1.00 34.47 286 ARG A C 1
ATOM 2141 O O . ARG A 1 286 ? -1.572 -0.708 25.093 1.00 34.47 286 ARG A O 1
ATOM 2148 N N . ILE A 1 287 ? -3.750 -0.252 25.366 1.00 33.50 287 ILE A N 1
ATOM 2149 C CA . ILE A 1 287 ? -3.560 0.785 26.369 1.00 33.50 287 ILE A CA 1
ATOM 2150 C C . ILE A 1 287 ? -3.178 0.013 27.632 1.00 33.50 287 ILE A C 1
ATOM 2152 O O . ILE A 1 287 ? -4.007 -0.771 28.106 1.00 33.50 287 ILE A O 1
ATOM 2156 N N . PRO A 1 288 ? -1.944 0.136 28.152 1.00 31.41 288 PRO A N 1
ATOM 2157 C CA . PRO A 1 288 ? -1.631 -0.428 29.450 1.00 31.41 288 PRO A CA 1
ATOM 2158 C C . PRO A 1 288 ? -2.527 0.279 30.466 1.00 31.41 288 PRO A C 1
ATOM 2160 O O . PRO A 1 288 ? -2.303 1.433 30.820 1.00 31.41 288 PRO A O 1
ATOM 2163 N N . VAL A 1 289 ? -3.591 -0.398 30.889 1.00 31.22 289 VAL A N 1
ATOM 2164 C CA . VAL A 1 289 ? -4.334 0.013 32.069 1.00 31.22 289 VAL A CA 1
ATOM 2165 C C . VAL A 1 289 ? -3.483 -0.459 33.230 1.00 31.22 289 VAL A C 1
ATOM 2167 O O . VAL A 1 289 ? -3.434 -1.649 33.532 1.00 31.22 289 VAL A O 1
ATOM 2170 N N . ASP A 1 290 ? -2.758 0.471 33.840 1.00 32.75 290 ASP A N 1
ATOM 2171 C CA . ASP A 1 290 ? -2.212 0.254 35.171 1.00 32.75 290 ASP A CA 1
ATOM 2172 C C . ASP A 1 290 ? -3.410 0.251 36.131 1.00 32.75 290 ASP A C 1
ATOM 2174 O O . ASP A 1 290 ? -3.805 1.271 36.698 1.00 32.75 290 ASP A O 1
ATOM 2178 N N . SER A 1 291 ? -4.112 -0.882 36.210 1.00 30.94 291 SER A N 1
ATOM 2179 C CA . SER A 1 291 ? -5.092 -1.101 37.261 1.00 30.94 291 SER A CA 1
ATOM 2180 C C . SER A 1 291 ? -4.272 -1.252 38.530 1.00 30.94 291 SER A C 1
ATOM 2182 O O . SER A 1 291 ? -3.733 -2.324 38.786 1.00 30.94 291 SER A O 1
ATOM 2184 N N . GLY A 1 292 ? -4.108 -0.155 39.271 1.00 32.25 292 GLY A N 1
ATOM 2185 C CA . GLY A 1 292 ? -3.308 -0.055 40.494 1.00 32.25 292 GLY A CA 1
ATOM 2186 C C . GLY A 1 292 ? -3.839 -0.892 41.660 1.00 32.25 292 GLY A C 1
ATOM 2187 O O . GLY A 1 292 ? -4.004 -0.391 42.765 1.00 32.25 292 GLY A O 1
ATOM 2188 N N . THR A 1 293 ? -4.143 -2.162 41.426 1.00 37.19 293 THR A N 1
ATOM 2189 C CA . THR A 1 293 ? -4.519 -3.152 42.423 1.00 37.19 293 THR A CA 1
ATOM 2190 C C . THR A 1 293 ? -3.944 -4.504 42.002 1.00 37.19 293 THR A C 1
ATOM 2192 O O . THR A 1 293 ? -4.291 -5.063 40.970 1.00 37.19 293 THR A O 1
ATOM 2195 N N . ASP A 1 294 ? -3.051 -4.983 42.863 1.00 35.94 294 ASP A N 1
ATOM 2196 C CA . ASP A 1 294 ? -2.397 -6.290 42.920 1.00 35.94 294 ASP A CA 1
ATOM 2197 C C . ASP A 1 294 ? -1.104 -6.541 42.119 1.00 35.94 294 ASP A C 1
ATOM 2199 O O . ASP A 1 294 ? -1.063 -6.892 40.941 1.00 35.94 294 ASP A O 1
ATOM 2203 N N . MET A 1 295 ? -0.002 -6.464 42.870 1.00 34.66 295 MET A N 1
ATOM 2204 C CA . MET A 1 295 ? 1.355 -6.879 42.522 1.00 34.66 295 MET A CA 1
ATOM 2205 C C . MET A 1 295 ? 1.494 -8.413 42.456 1.00 34.66 295 MET A C 1
ATOM 2207 O O . MET A 1 295 ? 2.286 -9.004 43.193 1.00 34.66 295 MET A O 1
ATOM 2211 N N . SER A 1 296 ? 0.761 -9.088 41.571 1.00 35.31 296 SER A N 1
ATOM 2212 C CA . SER A 1 296 ? 1.078 -10.478 41.223 1.00 35.31 296 S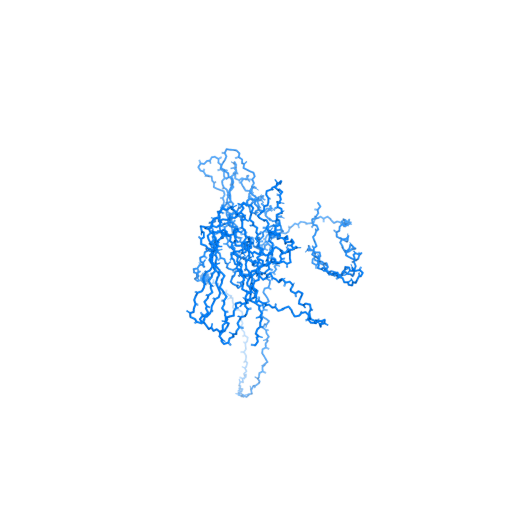ER A CA 1
ATOM 2213 C C . SER A 1 296 ? 1.737 -10.535 39.841 1.00 35.31 296 SER A C 1
ATOM 2215 O O . SER A 1 296 ? 1.279 -9.938 38.873 1.00 35.31 296 SER A O 1
ATOM 2217 N N . LEU A 1 297 ? 2.880 -11.220 39.759 1.00 35.50 297 LEU A N 1
ATOM 2218 C CA . LEU A 1 297 ? 3.814 -11.258 38.619 1.00 35.50 297 LEU A CA 1
ATOM 2219 C C . LEU A 1 297 ? 3.264 -11.893 37.324 1.00 35.50 297 LEU A C 1
ATOM 2221 O O . LEU A 1 297 ? 4.012 -12.082 36.365 1.00 35.50 297 LEU A O 1
ATOM 2225 N N . ALA A 1 298 ? 1.970 -12.189 37.255 1.00 35.47 298 ALA A N 1
ATOM 2226 C CA . ALA A 1 298 ? 1.298 -12.581 36.029 1.00 35.47 298 ALA A CA 1
ATOM 2227 C C . ALA A 1 298 ? 0.633 -11.343 35.415 1.00 35.47 298 ALA A C 1
ATOM 2229 O O . ALA A 1 298 ? -0.551 -11.095 35.618 1.00 35.47 298 ALA A O 1
ATOM 2230 N N . ARG A 1 299 ? 1.394 -10.563 34.635 1.00 36.50 299 ARG A N 1
ATOM 2231 C CA . ARG A 1 299 ? 0.802 -9.600 33.692 1.00 36.50 299 ARG A CA 1
ATOM 2232 C C . ARG A 1 299 ? 0.029 -10.394 32.637 1.00 36.50 299 ARG A C 1
ATOM 2234 O O . ARG A 1 299 ? 0.578 -10.737 31.590 1.00 36.50 299 ARG A O 1
ATOM 2241 N N . ALA A 1 300 ? -1.218 -10.740 32.938 1.00 30.84 300 ALA A N 1
ATOM 2242 C CA . ALA A 1 300 ? -2.148 -11.279 31.966 1.00 30.84 300 ALA A CA 1
ATOM 2243 C C . ALA A 1 300 ? -2.400 -10.180 30.927 1.00 30.84 300 ALA A C 1
ATOM 2245 O O . ALA A 1 300 ? -3.030 -9.162 31.198 1.00 30.84 300 ALA A O 1
ATOM 2246 N N . LEU A 1 301 ? -1.813 -10.349 29.745 1.00 31.88 301 LEU A N 1
ATOM 2247 C CA . LEU A 1 301 ? -2.118 -9.544 28.570 1.00 31.88 301 LEU A CA 1
ATOM 2248 C C . LEU A 1 301 ? -3.479 -10.005 28.043 1.00 31.88 301 LEU A C 1
ATOM 2250 O O . LEU A 1 301 ? -3.529 -10.762 27.073 1.00 31.88 301 LEU A O 1
ATOM 2254 N N . ASP A 1 302 ? -4.560 -9.595 28.704 1.00 29.98 302 ASP A N 1
ATOM 2255 C CA . ASP A 1 302 ? -5.909 -9.873 28.221 1.00 29.98 302 ASP A CA 1
ATOM 2256 C C . ASP A 1 302 ? -6.154 -9.109 26.917 1.00 29.98 302 ASP A C 1
ATOM 2258 O O . ASP A 1 302 ? -5.964 -7.893 26.811 1.00 29.98 302 ASP A O 1
ATOM 2262 N N . VAL A 1 303 ? -6.528 -9.854 25.880 1.00 30.95 303 VAL A N 1
ATOM 2263 C CA . VAL A 1 303 ? -6.953 -9.301 24.596 1.00 30.95 303 VAL A CA 1
ATOM 2264 C C . VAL A 1 303 ? -8.404 -8.871 24.770 1.00 30.95 303 VAL A C 1
ATOM 2266 O O . VAL A 1 303 ? -9.321 -9.677 24.659 1.00 30.95 303 VAL A O 1
ATOM 2269 N N . ILE A 1 304 ? -8.605 -7.597 25.096 1.00 34.25 304 ILE A N 1
ATOM 2270 C CA . ILE A 1 304 ? -9.937 -7.004 25.206 1.00 34.25 304 ILE A CA 1
ATOM 2271 C C . ILE A 1 304 ? -10.451 -6.738 23.785 1.00 34.25 304 ILE A C 1
ATOM 2273 O O . ILE A 1 304 ? -9.861 -5.952 23.044 1.00 34.25 304 ILE A O 1
ATOM 2277 N N . HIS A 1 305 ? -11.544 -7.399 23.401 1.00 39.59 305 HIS A N 1
ATOM 2278 C CA . HIS A 1 305 ? -12.334 -7.037 22.224 1.00 39.59 305 HIS A CA 1
ATOM 2279 C C . HIS A 1 305 ? -13.030 -5.700 22.525 1.00 39.59 305 HIS A C 1
ATOM 2281 O O . HIS A 1 305 ? -13.986 -5.664 23.294 1.00 39.59 305 HIS A O 1
ATOM 2287 N N . ASP A 1 306 ? -12.484 -4.589 22.033 1.00 56.09 306 ASP A N 1
ATOM 2288 C CA . ASP A 1 306 ? -12.830 -3.253 22.533 1.00 56.09 306 ASP A CA 1
ATOM 2289 C C . ASP A 1 306 ? -14.031 -2.611 21.812 1.00 56.09 306 ASP A C 1
ATOM 2291 O O . ASP A 1 306 ? -14.226 -2.800 20.611 1.00 56.09 306 ASP A O 1
ATOM 2295 N N . TRP A 1 307 ? -14.813 -1.797 22.535 1.00 74.00 307 TRP A N 1
ATOM 2296 C CA . TRP A 1 307 ? -15.844 -0.917 21.962 1.00 74.00 307 TRP A CA 1
ATOM 2297 C C . TRP A 1 307 ? -15.214 0.415 21.566 1.00 74.00 307 TRP A C 1
ATOM 2299 O O . TRP A 1 307 ? -15.403 1.439 22.234 1.00 74.00 307 TRP A O 1
ATOM 2309 N N . MET A 1 308 ? -14.435 0.376 20.490 1.00 78.81 308 MET A N 1
ATOM 2310 C CA . MET A 1 308 ? -13.746 1.535 19.945 1.00 78.81 308 MET A CA 1
ATOM 2311 C C . MET A 1 308 ? -14.111 1.746 18.478 1.00 78.81 308 MET A C 1
ATOM 2313 O O . MET A 1 308 ? -14.307 0.788 17.733 1.00 78.81 308 MET A O 1
ATOM 2317 N N . VAL A 1 309 ? -14.184 3.008 18.067 1.00 81.81 309 VAL A N 1
ATOM 2318 C CA . VAL A 1 309 ? -14.408 3.405 16.678 1.00 81.81 309 VAL A CA 1
ATOM 2319 C C . VAL A 1 309 ? -13.433 4.513 16.278 1.00 81.81 309 VAL A C 1
ATOM 2321 O O . VAL A 1 309 ? -13.034 5.321 17.120 1.00 81.81 309 VAL A O 1
ATOM 2324 N N . ARG A 1 310 ? -13.052 4.531 14.999 1.00 85.75 310 ARG A N 1
ATOM 2325 C CA . ARG A 1 310 ? -12.272 5.594 14.355 1.00 85.75 310 ARG A CA 1
ATOM 2326 C C . ARG A 1 310 ? -13.192 6.364 13.409 1.00 85.75 310 ARG A C 1
ATOM 2328 O O . ARG A 1 310 ? -13.981 5.742 12.704 1.00 85.75 310 ARG A O 1
ATOM 2335 N N . TRP A 1 311 ? -13.107 7.687 13.445 1.00 86.56 311 TRP A N 1
ATOM 2336 C CA . TRP A 1 311 ? -13.754 8.609 12.513 1.00 86.56 311 TRP A CA 1
ATOM 2337 C C . TRP A 1 311 ? -12.681 9.399 11.764 1.00 86.56 311 TRP A C 1
ATOM 2339 O O . TRP A 1 311 ? -11.805 9.991 12.407 1.00 86.56 311 TRP A O 1
ATOM 2349 N N . ASP A 1 312 ? -12.759 9.396 10.437 1.00 82.69 312 ASP A N 1
ATOM 2350 C CA . ASP A 1 312 ? -11.826 10.047 9.512 1.00 82.69 312 ASP A CA 1
ATOM 2351 C C . ASP A 1 312 ? -12.451 10.223 8.108 1.00 82.69 312 ASP A C 1
ATOM 2353 O O . ASP A 1 312 ? -13.678 10.260 7.970 1.00 82.69 312 ASP A O 1
ATOM 2357 N N . ASP A 1 313 ? -11.609 10.403 7.084 1.00 70.81 313 ASP A N 1
ATOM 2358 C CA . ASP A 1 313 ? -11.971 10.608 5.677 1.00 70.81 313 ASP A CA 1
ATOM 2359 C C . ASP A 1 313 ? -12.400 9.329 4.941 1.00 70.81 313 ASP A C 1
ATOM 2361 O O . ASP A 1 313 ? -13.009 9.422 3.875 1.00 70.81 313 ASP A O 1
ATOM 2365 N N . GLU A 1 314 ? -12.155 8.150 5.517 1.00 65.88 314 GLU A N 1
ATOM 2366 C CA . GLU A 1 314 ? -12.658 6.869 5.007 1.00 65.88 314 GLU A CA 1
ATOM 2367 C C . GLU A 1 314 ? -14.080 6.587 5.513 1.00 65.88 314 GLU A C 1
ATOM 2369 O O . GLU A 1 314 ? -14.866 5.902 4.850 1.00 65.88 314 GLU A O 1
ATOM 2374 N N . GLY A 1 315 ? -14.441 7.143 6.674 1.00 75.81 315 GLY A N 1
ATOM 2375 C CA . GLY A 1 315 ? -15.823 7.210 7.125 1.00 75.81 315 GLY A CA 1
ATOM 2376 C C . GLY A 1 315 ? -15.999 7.432 8.624 1.00 75.81 315 GLY A C 1
ATOM 2377 O O . GLY A 1 315 ? -15.064 7.493 9.422 1.00 75.81 315 GLY A O 1
ATOM 2378 N N . THR A 1 316 ? -17.265 7.523 9.035 1.00 84.38 316 THR A N 1
ATOM 2379 C CA . THR A 1 316 ? -17.633 7.789 10.435 1.00 84.38 316 THR A CA 1
ATOM 2380 C C . THR A 1 316 ? -18.605 6.741 10.988 1.00 84.38 316 THR A C 1
ATOM 2382 O O . THR A 1 316 ? -19.783 7.041 11.220 1.00 84.38 316 THR A O 1
ATOM 2385 N N . PRO A 1 317 ? -18.157 5.485 11.188 1.00 85.38 317 PRO A N 1
ATOM 2386 C CA . PRO A 1 317 ? -19.016 4.429 11.710 1.00 85.38 317 PRO A CA 1
ATOM 2387 C C . PRO A 1 317 ? -19.600 4.775 13.088 1.00 85.38 317 PRO A C 1
ATOM 2389 O O . PRO A 1 317 ? -18.975 5.433 13.917 1.00 85.38 317 PRO A O 1
ATOM 2392 N N . GLU A 1 318 ? -20.820 4.310 13.363 1.00 88.38 318 GLU A N 1
ATOM 2393 C CA . GLU A 1 318 ? -21.448 4.503 14.674 1.00 88.38 318 GLU A CA 1
ATOM 2394 C C . GLU A 1 318 ? -20.691 3.710 15.758 1.00 88.38 318 GLU A C 1
ATOM 2396 O O . GLU A 1 318 ? -20.491 2.501 15.623 1.00 88.38 318 GLU A O 1
ATOM 2401 N N . LEU A 1 319 ? -20.354 4.344 16.887 1.00 89.12 319 LEU A N 1
ATOM 2402 C CA . LEU A 1 319 ? -19.957 3.605 18.088 1.00 89.12 319 LEU A CA 1
ATOM 2403 C C . LEU A 1 319 ? -21.214 2.989 18.691 1.00 89.12 319 LEU A C 1
ATOM 2405 O O . LEU A 1 319 ? -22.064 3.723 19.193 1.00 89.12 319 LEU A O 1
ATOM 2409 N N . VAL A 1 320 ? -21.335 1.663 18.679 1.00 91.56 320 VAL A N 1
ATOM 2410 C CA . VAL A 1 320 ? -22.483 0.954 19.260 1.00 91.56 320 VAL A CA 1
ATOM 2411 C C . VAL A 1 320 ? -22.011 0.002 20.350 1.00 91.56 320 VAL A C 1
ATOM 2413 O O . VAL A 1 320 ? -21.249 -0.927 20.101 1.00 91.56 320 VAL A O 1
ATOM 2416 N N . VAL A 1 321 ? -22.522 0.203 21.561 1.00 90.00 321 VAL A N 1
ATOM 2417 C CA . VAL A 1 321 ? -22.236 -0.627 22.732 1.00 90.00 321 VAL A CA 1
ATOM 2418 C C . VAL A 1 321 ? -23.513 -1.349 23.138 1.00 90.00 321 VAL A C 1
ATOM 2420 O O . VAL A 1 321 ? -24.554 -0.718 23.345 1.00 90.00 321 VAL A O 1
ATOM 2423 N N . ARG A 1 322 ? -23.437 -2.676 23.241 1.00 90.94 322 ARG A N 1
ATOM 2424 C CA . ARG A 1 322 ? -24.540 -3.548 23.662 1.00 90.94 322 ARG A CA 1
ATOM 2425 C C . ARG A 1 322 ? -24.044 -4.518 24.732 1.00 90.94 322 ARG A C 1
ATOM 2427 O O . ARG A 1 322 ? -22.909 -4.985 24.608 1.00 90.94 322 ARG A O 1
ATOM 2434 N N . PRO A 1 323 ? -24.857 -4.832 25.754 1.00 86.50 323 PRO A N 1
ATOM 2435 C CA . PRO A 1 323 ? -24.536 -5.912 26.671 1.00 86.50 323 PRO A CA 1
ATOM 2436 C C . PRO A 1 323 ? -24.612 -7.258 25.935 1.00 86.50 323 PRO A C 1
ATOM 2438 O O . PRO A 1 323 ? -25.377 -7.419 24.981 1.00 86.50 323 PRO A O 1
ATOM 2441 N N . ALA A 1 324 ? -23.829 -8.236 26.387 1.00 82.81 324 ALA A N 1
ATOM 2442 C CA . ALA A 1 324 ? -24.045 -9.622 25.992 1.00 82.81 324 ALA A CA 1
ATOM 2443 C C . ALA A 1 324 ? -25.391 -10.125 26.558 1.00 82.81 324 ALA A C 1
ATOM 2445 O O . ALA A 1 324 ? -25.861 -9.597 27.573 1.00 82.81 324 ALA A O 1
ATOM 2446 N N . PRO A 1 325 ? -26.018 -11.150 25.952 1.00 81.81 325 PRO A N 1
ATOM 2447 C CA . PRO A 1 325 ? -27.289 -11.658 26.447 1.00 81.81 325 PRO A CA 1
ATOM 2448 C C . PRO A 1 325 ? -27.209 -12.067 27.917 1.00 81.81 325 PRO A C 1
ATOM 2450 O O . PRO A 1 325 ? -26.377 -12.895 28.276 1.00 81.81 325 PRO A O 1
ATOM 2453 N N . ARG A 1 326 ? -28.109 -11.527 28.750 1.00 82.88 326 ARG A N 1
ATOM 2454 C CA . ARG A 1 326 ? -28.167 -11.725 30.220 1.00 82.88 326 ARG A CA 1
ATOM 2455 C C . ARG A 1 326 ? -27.054 -11.056 31.040 1.00 82.88 326 ARG A C 1
ATOM 2457 O O . ARG A 1 326 ? -26.980 -11.316 32.238 1.00 82.88 326 ARG A O 1
ATOM 2464 N N . HIS A 1 327 ? -26.241 -10.188 30.445 1.00 85.31 327 HIS A N 1
ATOM 2465 C CA . HIS A 1 327 ? -25.236 -9.407 31.169 1.00 85.31 327 HIS A CA 1
ATOM 2466 C C . HIS A 1 327 ? -25.724 -7.985 31.449 1.00 85.31 327 HIS A C 1
ATOM 2468 O O . HIS A 1 327 ? -26.517 -7.418 30.693 1.00 85.31 327 HIS A O 1
ATOM 2474 N N . THR A 1 328 ? -25.231 -7.396 32.541 1.00 88.75 328 THR A N 1
ATOM 2475 C CA . THR A 1 328 ? -25.412 -5.968 32.819 1.00 88.75 328 THR A CA 1
ATOM 2476 C C . THR A 1 328 ? -24.121 -5.240 32.495 1.00 88.75 328 THR A C 1
ATOM 2478 O O . THR A 1 328 ? -23.104 -5.463 33.140 1.00 88.75 328 THR A O 1
ATOM 2481 N N . LEU A 1 329 ? -24.168 -4.329 31.529 1.00 89.38 329 LEU A N 1
ATOM 2482 C CA . LEU A 1 329 ? -23.025 -3.505 31.162 1.00 89.38 329 LEU A CA 1
ATOM 2483 C C . LEU A 1 329 ? -23.161 -2.113 31.774 1.00 89.38 329 LEU A C 1
ATOM 2485 O O . LEU A 1 329 ? -24.158 -1.420 31.555 1.00 89.38 329 LEU A O 1
ATOM 2489 N N . ARG A 1 330 ? -22.144 -1.683 32.521 1.00 92.69 330 ARG A N 1
ATOM 2490 C CA . ARG A 1 330 ? -22.083 -0.354 33.134 1.00 92.69 330 ARG A CA 1
ATOM 2491 C C . ARG A 1 330 ? -21.082 0.515 32.383 1.00 92.69 330 ARG A C 1
ATOM 2493 O O . ARG A 1 330 ? -19.879 0.325 32.508 1.00 92.69 330 ARG A O 1
ATOM 2500 N N . ILE A 1 331 ? -21.580 1.487 31.627 1.00 92.31 331 ILE A N 1
ATOM 2501 C CA . ILE A 1 331 ? -20.761 2.470 30.916 1.00 92.31 331 ILE A CA 1
ATOM 2502 C C . ILE A 1 331 ? -20.572 3.678 31.832 1.00 92.31 331 ILE A C 1
ATOM 2504 O O . ILE A 1 331 ? -21.523 4.401 32.138 1.00 92.31 331 ILE A O 1
ATOM 2508 N N . THR A 1 332 ? -19.343 3.898 32.286 1.00 91.00 332 THR A N 1
ATOM 2509 C CA . THR A 1 332 ? -18.994 5.001 33.192 1.00 91.00 332 THR A CA 1
ATOM 2510 C C . THR A 1 332 ? -18.543 6.255 32.462 1.00 91.00 332 THR A C 1
ATOM 2512 O O . THR A 1 332 ? -18.415 7.307 33.086 1.00 91.00 332 THR A O 1
ATOM 2515 N N . GLY A 1 333 ? -18.324 6.180 31.149 1.00 91.88 333 GLY A N 1
ATOM 2516 C CA . GLY A 1 333 ? -17.915 7.334 30.365 1.00 91.88 333 GLY A CA 1
ATOM 2517 C C . GLY A 1 333 ? -17.464 7.012 28.946 1.00 91.88 333 GLY A C 1
ATOM 2518 O O . GLY A 1 333 ? -17.650 5.902 28.446 1.00 91.88 333 GLY A O 1
ATOM 2519 N N . LEU A 1 334 ? -16.829 8.002 28.325 1.00 91.38 334 LEU A N 1
ATOM 2520 C CA . LEU A 1 334 ? -16.156 7.918 27.034 1.00 91.38 334 LEU A CA 1
ATOM 2521 C C . LEU A 1 334 ? -14.700 8.381 27.173 1.00 91.38 334 LEU A C 1
ATOM 2523 O O . LEU A 1 334 ? -14.397 9.289 27.951 1.00 91.38 334 LEU A O 1
ATOM 2527 N N . LEU A 1 335 ? -13.812 7.780 26.388 1.00 87.56 335 LEU A N 1
ATOM 2528 C CA . LEU A 1 335 ? -12.464 8.275 26.119 1.00 87.56 335 LEU A CA 1
ATOM 2529 C C . LEU A 1 335 ? -12.387 8.749 24.674 1.00 87.56 335 LEU A C 1
ATOM 2531 O O . LEU A 1 335 ? -13.009 8.155 23.789 1.00 87.56 335 LEU A O 1
ATOM 2535 N N . ILE A 1 336 ? -11.608 9.803 24.460 1.00 88.69 336 ILE A N 1
ATOM 2536 C CA . ILE A 1 336 ? -11.355 10.362 23.138 1.00 88.69 336 ILE A CA 1
ATOM 2537 C C . ILE A 1 336 ? -9.865 10.615 22.944 1.00 88.69 336 ILE A C 1
ATOM 2539 O O . ILE A 1 336 ? -9.186 11.057 23.871 1.00 88.69 336 ILE A O 1
ATOM 2543 N N . ALA A 1 337 ? -9.383 10.364 21.731 1.00 85.88 337 ALA A N 1
ATOM 2544 C CA . ALA A 1 337 ? -8.151 10.936 21.205 1.00 85.88 337 ALA A CA 1
ATOM 2545 C C . ALA A 1 337 ? -8.480 11.579 19.855 1.00 85.88 337 ALA A C 1
ATOM 2547 O O . ALA A 1 337 ? -8.900 10.887 18.930 1.00 85.88 337 ALA A O 1
ATOM 2548 N N . ALA A 1 338 ? -8.332 12.897 19.750 1.00 86.62 338 ALA A N 1
ATOM 2549 C CA . ALA A 1 338 ? -8.726 13.660 18.572 1.00 86.62 338 ALA A CA 1
ATOM 2550 C C . ALA A 1 338 ? -7.583 14.540 18.060 1.00 86.62 338 ALA A C 1
ATOM 2552 O O . ALA A 1 338 ? -6.976 15.289 18.822 1.00 86.62 338 ALA A O 1
ATOM 2553 N N . PHE A 1 339 ? -7.332 14.502 16.758 1.00 85.62 339 PHE A N 1
ATOM 2554 C CA . PHE A 1 339 ? -6.482 15.452 16.056 1.00 85.62 339 PHE A CA 1
ATOM 2555 C C . PHE A 1 339 ? -7.343 16.220 15.055 1.00 85.62 339 PHE A C 1
ATOM 2557 O O . PHE A 1 339 ? -7.861 15.629 14.116 1.00 85.62 339 PHE A O 1
ATOM 2564 N N . LEU A 1 340 ? -7.532 17.524 15.284 1.00 85.19 340 LEU A N 1
ATOM 2565 C CA . LEU A 1 340 ? -8.414 18.393 14.494 1.00 85.19 340 LEU A CA 1
ATOM 2566 C C . LEU A 1 340 ? -7.686 19.703 14.132 1.00 85.19 340 LEU A C 1
ATOM 2568 O O . LEU A 1 340 ? -7.895 20.719 14.799 1.00 85.19 340 LEU A O 1
ATOM 2572 N N . PRO A 1 341 ? -6.801 19.704 13.117 1.00 76.69 341 PRO A N 1
ATOM 2573 C CA . PRO A 1 341 ? -5.929 20.845 12.823 1.00 76.69 341 PRO A CA 1
ATOM 2574 C C . PRO A 1 341 ? -6.674 22.146 12.478 1.00 76.69 341 PRO A C 1
ATOM 2576 O O . PRO A 1 341 ? -6.156 23.215 12.791 1.00 76.69 341 PRO A O 1
ATOM 2579 N N . ASP A 1 342 ? -7.892 22.055 11.931 1.00 79.38 342 ASP A N 1
ATOM 2580 C CA . ASP A 1 342 ? -8.698 23.203 11.479 1.00 79.38 342 ASP A CA 1
ATOM 2581 C C . ASP A 1 342 ? -10.056 23.307 12.204 1.00 79.38 342 ASP A C 1
ATOM 2583 O O . ASP A 1 342 ? -11.041 23.791 11.654 1.00 79.38 342 ASP A O 1
ATOM 2587 N N . GLY A 1 343 ? -10.140 22.801 13.442 1.00 76.06 343 GLY A N 1
ATOM 2588 C CA . GLY A 1 343 ? -11.391 22.763 14.220 1.00 76.06 343 GLY A CA 1
ATOM 2589 C C . GLY A 1 343 ? -12.305 21.573 13.902 1.00 76.06 343 GLY A C 1
ATOM 2590 O O . GLY A 1 343 ? -13.297 21.356 14.596 1.00 76.06 343 GLY A O 1
ATOM 2591 N N . GLY A 1 344 ? -11.921 20.754 12.920 1.00 79.06 344 GLY A N 1
ATOM 2592 C CA . GLY A 1 344 ? -12.600 19.516 12.551 1.00 79.06 344 GLY A CA 1
ATOM 2593 C C . GLY A 1 344 ? -13.772 19.705 11.584 1.00 79.06 344 GLY A C 1
ATOM 2594 O O . GLY A 1 344 ? -14.132 20.829 11.234 1.00 79.06 344 GLY A O 1
ATOM 2595 N N . PRO A 1 345 ? -14.359 18.599 11.107 1.00 82.69 345 PRO A N 1
ATOM 2596 C CA . PRO A 1 345 ? -15.443 18.637 10.135 1.00 82.69 345 PRO A CA 1
ATOM 2597 C C . PRO A 1 345 ? -16.747 19.184 10.732 1.00 82.69 345 PRO A C 1
ATOM 2599 O O . PRO A 1 345 ? -17.105 18.921 11.887 1.00 82.69 345 PRO A O 1
ATOM 2602 N N . ALA A 1 346 ? -17.500 19.918 9.909 1.00 84.62 346 ALA A N 1
ATOM 2603 C CA . ALA A 1 346 ? -18.825 20.406 10.265 1.00 84.62 346 ALA A CA 1
ATOM 2604 C C . ALA A 1 346 ? -19.836 19.252 10.260 1.00 84.62 346 ALA A C 1
ATOM 2606 O O . ALA A 1 346 ? -20.047 18.597 9.243 1.00 84.62 346 ALA A O 1
ATOM 2607 N N . GLY A 1 347 ? -20.488 19.021 11.393 1.00 89.00 347 GLY A N 1
ATOM 2608 C CA . GLY A 1 347 ? -21.479 17.961 11.515 1.00 89.00 347 GLY A CA 1
ATOM 2609 C C . GLY A 1 347 ? -21.905 17.760 12.954 1.00 89.00 347 GLY A C 1
ATOM 2610 O O . GLY A 1 347 ? -21.149 18.029 13.885 1.00 89.00 347 GLY A O 1
ATOM 2611 N N . THR A 1 348 ? -23.131 17.297 13.129 1.00 94.31 348 THR A N 1
ATOM 2612 C CA . THR A 1 348 ? -23.732 17.097 14.445 1.00 94.31 348 THR A CA 1
ATOM 2613 C C . THR A 1 348 ? -23.329 15.736 15.004 1.00 94.31 348 THR A C 1
ATOM 2615 O O . THR A 1 348 ? -23.302 14.753 14.271 1.00 94.31 348 THR A O 1
ATOM 2618 N N . VAL A 1 349 ? -23.043 15.642 16.303 1.00 94.69 349 VAL A N 1
ATOM 2619 C CA . VAL A 1 349 ? -22.869 14.343 16.972 1.00 94.69 349 VAL A CA 1
ATOM 2620 C C . VAL A 1 349 ? -24.130 14.021 17.760 1.00 94.69 349 VAL A C 1
ATOM 2622 O O . VAL A 1 349 ? -24.566 14.802 18.602 1.00 94.69 349 VAL A O 1
ATOM 2625 N N . THR A 1 350 ? -24.700 12.845 17.531 1.00 97.06 350 THR A N 1
ATOM 2626 C CA . THR A 1 350 ? -25.886 12.360 18.232 1.00 97.06 350 THR A CA 1
ATOM 2627 C C . THR A 1 350 ? -25.522 11.189 19.142 1.00 97.06 350 THR A C 1
ATOM 2629 O O . THR A 1 350 ? -25.151 10.107 18.681 1.00 97.06 350 THR A O 1
ATOM 2632 N N . GLN A 1 351 ? -25.685 11.374 20.450 1.00 96.75 351 GLN A N 1
ATOM 2633 C CA . GLN A 1 351 ? -25.630 10.312 21.450 1.00 96.75 351 GLN A CA 1
ATOM 2634 C C . GLN A 1 351 ? -27.042 9.770 21.684 1.00 96.75 351 GLN A C 1
ATOM 2636 O O . GLN A 1 351 ? -27.960 10.520 21.996 1.00 96.75 351 GLN A O 1
ATOM 2641 N N . THR A 1 352 ? -27.238 8.460 21.548 1.00 97.31 352 THR A N 1
ATOM 2642 C CA . THR A 1 352 ? -28.512 7.782 21.821 1.00 97.31 352 THR A CA 1
ATOM 2643 C C . THR A 1 352 ? -28.314 6.703 22.878 1.00 97.31 352 THR A C 1
ATOM 2645 O O . THR A 1 352 ? -27.464 5.831 22.724 1.00 97.31 352 THR A O 1
ATOM 2648 N N . ILE A 1 353 ? -29.140 6.713 23.917 1.00 96.94 353 ILE A N 1
ATOM 2649 C CA . ILE A 1 353 ? -29.213 5.662 24.931 1.00 96.94 353 ILE A CA 1
ATOM 2650 C C . ILE A 1 353 ? -30.598 5.030 24.839 1.00 96.94 353 ILE A C 1
ATOM 2652 O O . ILE A 1 353 ? -31.603 5.717 25.005 1.00 96.94 353 ILE A O 1
ATOM 2656 N N . VAL A 1 354 ? -30.653 3.727 24.579 1.00 96.69 354 VAL A N 1
ATOM 2657 C CA . VAL A 1 354 ? -31.881 2.930 24.636 1.00 96.69 354 VAL A CA 1
ATOM 2658 C C . VAL A 1 354 ? -31.801 2.045 25.873 1.00 96.69 354 VAL A C 1
ATOM 2660 O O . VAL A 1 354 ? -30.859 1.263 25.994 1.00 96.69 354 VAL A O 1
ATOM 2663 N N . GLN A 1 355 ? -32.757 2.195 26.789 1.00 95.31 355 GLN A N 1
ATOM 2664 C CA . GLN A 1 355 ? -32.818 1.467 28.060 1.00 95.31 355 GLN A CA 1
ATOM 2665 C C . GLN A 1 355 ? -34.266 1.132 28.408 1.00 95.31 355 GLN A C 1
ATOM 2667 O O . GLN A 1 355 ? -35.102 2.032 28.483 1.00 95.31 355 GLN A O 1
ATOM 2672 N N . ALA A 1 356 ? -34.564 -0.146 28.654 1.00 90.81 356 ALA A N 1
ATOM 2673 C CA . ALA A 1 356 ? -35.882 -0.613 29.104 1.00 90.81 356 ALA A CA 1
ATOM 2674 C C . ALA A 1 356 ? -37.060 -0.085 28.247 1.00 90.81 356 ALA A C 1
ATOM 2676 O O . ALA A 1 356 ? -38.126 0.248 28.761 1.00 90.81 356 ALA A O 1
ATOM 2677 N N . GLY A 1 357 ? -36.854 0.029 26.929 1.00 88.44 357 GLY A N 1
ATOM 2678 C CA . GLY A 1 357 ? -37.837 0.561 25.973 1.00 88.44 357 GLY A CA 1
ATOM 2679 C C . GLY A 1 357 ? -37.907 2.093 25.883 1.00 88.44 357 GLY A C 1
ATOM 2680 O O . GLY A 1 357 ? -38.526 2.612 24.956 1.00 88.44 357 GLY A O 1
ATOM 2681 N N . GLY A 1 358 ? -37.250 2.825 26.785 1.00 94.81 358 GLY A N 1
ATOM 2682 C CA . GLY A 1 358 ? -37.054 4.270 26.685 1.00 94.81 358 GLY A CA 1
ATOM 2683 C C . GLY A 1 358 ? -35.884 4.625 25.765 1.00 94.81 358 GLY A C 1
ATOM 2684 O O . GLY A 1 358 ? -34.928 3.861 25.639 1.00 94.81 358 GLY A O 1
ATOM 2685 N N . THR A 1 359 ? -35.949 5.793 25.123 1.00 97.25 359 THR A N 1
ATOM 2686 C CA . THR A 1 359 ? -34.847 6.353 24.325 1.00 97.25 359 THR A CA 1
ATOM 2687 C C . THR A 1 359 ? -34.533 7.762 24.812 1.00 97.25 359 THR A C 1
ATOM 2689 O O . THR A 1 359 ? -35.424 8.607 24.853 1.00 97.25 359 THR A O 1
ATOM 2692 N N . ASN A 1 360 ? -33.275 8.010 25.171 1.00 96.69 360 ASN A N 1
ATOM 2693 C CA . ASN A 1 360 ? -32.746 9.335 25.473 1.00 96.69 360 ASN A CA 1
ATOM 2694 C C . ASN A 1 360 ? -31.741 9.734 24.387 1.00 96.69 360 ASN A C 1
ATOM 2696 O O . ASN A 1 360 ? -30.869 8.938 24.029 1.00 96.69 360 ASN A O 1
ATOM 2700 N N . THR A 1 361 ? -31.865 10.951 23.865 1.00 97.12 361 THR A N 1
ATOM 2701 C CA . THR A 1 361 ? -31.007 11.470 22.801 1.00 97.12 361 THR A CA 1
ATOM 2702 C C . THR A 1 361 ? -30.418 12.808 23.220 1.00 97.12 361 THR A C 1
ATOM 2704 O O . THR A 1 361 ? -31.156 13.746 23.512 1.00 97.12 361 THR A O 1
ATOM 2707 N N . THR A 1 362 ? -29.090 12.890 23.201 1.00 96.88 362 THR A N 1
ATOM 2708 C CA . THR A 1 362 ? -28.332 14.127 23.401 1.00 96.88 362 THR A CA 1
ATOM 2709 C C . THR A 1 362 ? -27.642 14.481 22.093 1.00 96.88 362 THR A C 1
ATOM 2711 O O . THR A 1 362 ? -27.003 13.627 21.478 1.00 96.88 362 THR A O 1
ATOM 2714 N N . THR A 1 363 ? -27.758 15.735 21.674 1.00 97.12 363 THR A N 1
ATOM 2715 C CA . THR A 1 363 ? -27.213 16.218 20.405 1.00 97.12 363 THR A CA 1
ATOM 2716 C C . THR A 1 363 ? -26.164 17.292 20.668 1.00 97.12 363 THR A C 1
ATOM 2718 O O . THR A 1 363 ? -26.436 18.253 21.385 1.00 97.12 363 THR A O 1
ATOM 2721 N N . PHE A 1 364 ? -24.987 17.141 20.068 1.00 95.00 364 PHE A N 1
ATOM 2722 C CA . PHE A 1 364 ? -23.909 18.126 20.065 1.00 95.00 364 PHE A CA 1
ATOM 2723 C C . PHE A 1 364 ? -23.887 18.814 18.695 1.00 95.00 364 PHE A C 1
ATOM 2725 O O . PHE A 1 364 ? -23.796 18.106 17.687 1.00 95.00 364 PHE A O 1
ATOM 2732 N N . PRO A 1 365 ? -23.984 20.155 18.619 1.00 93.94 365 PRO A N 1
ATOM 2733 C CA . PRO A 1 365 ? -24.063 20.861 17.339 1.00 93.94 365 PRO A CA 1
ATOM 2734 C C . PRO A 1 365 ? -22.865 20.597 16.419 1.00 93.94 365 PRO A C 1
ATOM 2736 O O . PRO A 1 365 ? -23.047 20.524 15.203 1.00 93.94 365 PRO A O 1
ATOM 2739 N N . SER A 1 366 ? -21.677 20.404 16.998 1.00 91.56 366 SER A N 1
ATOM 2740 C CA . SER A 1 366 ? -20.439 20.076 16.293 1.00 91.56 366 SER A CA 1
ATOM 2741 C C . SER A 1 366 ? -19.613 18.982 16.989 1.00 91.56 366 SER A C 1
ATOM 2743 O O . SER A 1 366 ? -19.797 18.687 18.173 1.00 91.56 366 SER A O 1
ATOM 2745 N N . LEU A 1 367 ? -18.639 18.413 16.268 1.00 89.19 367 LEU A N 1
ATOM 2746 C CA . LEU A 1 367 ? -17.601 17.555 16.853 1.00 89.19 367 LEU A CA 1
ATOM 2747 C C . LEU A 1 367 ? -16.742 18.308 17.884 1.00 89.19 367 LEU A C 1
ATOM 2749 O O . LEU A 1 367 ? -16.346 17.731 18.895 1.00 89.19 367 LEU A O 1
ATOM 2753 N N . GLY A 1 368 ? -16.499 19.602 17.659 1.00 89.38 368 GLY A N 1
ATOM 2754 C CA . GLY A 1 368 ? -15.822 20.469 18.623 1.00 89.38 368 GLY A CA 1
ATOM 2755 C C . GLY A 1 368 ? -16.598 20.594 19.937 1.00 89.38 368 GLY A C 1
ATOM 2756 O O . GLY A 1 368 ? -15.997 20.499 21.004 1.00 89.38 368 GLY A O 1
ATOM 2757 N N . ASP A 1 369 ? -17.928 20.710 19.872 1.00 90.81 369 ASP A N 1
ATOM 2758 C CA . ASP A 1 369 ? -18.788 20.760 21.066 1.00 90.81 369 ASP A CA 1
ATOM 2759 C C . ASP A 1 369 ? -1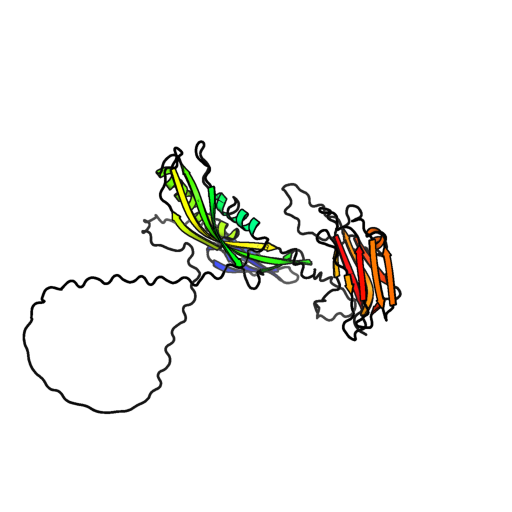8.786 19.435 21.832 1.00 90.81 369 ASP A C 1
ATOM 2761 O O . ASP A 1 369 ? -18.793 19.435 23.063 1.00 90.81 369 ASP A O 1
ATOM 2765 N N . LEU A 1 370 ? -18.744 18.305 21.114 1.00 92.81 370 LEU A N 1
ATOM 2766 C CA . LEU A 1 370 ? -18.531 17.001 21.737 1.00 92.81 370 LEU A CA 1
ATOM 2767 C C . LEU A 1 370 ? -17.179 16.979 22.458 1.00 92.81 370 LEU A C 1
ATOM 2769 O O . LEU A 1 370 ? -17.127 16.622 23.624 1.00 92.81 370 LEU A O 1
ATOM 2773 N N . ILE A 1 371 ? -16.082 17.355 21.798 1.00 89.25 371 ILE A N 1
ATOM 2774 C CA . ILE A 1 371 ? -14.740 17.321 22.405 1.00 89.25 371 ILE A CA 1
ATOM 2775 C C . ILE A 1 371 ? -14.664 18.235 23.629 1.00 89.25 371 ILE A C 1
ATOM 2777 O O . ILE A 1 371 ? -14.091 17.847 24.645 1.00 89.25 371 ILE A O 1
ATOM 2781 N N . ALA A 1 372 ? -15.295 19.407 23.572 1.00 89.38 372 ALA A N 1
ATOM 2782 C CA . ALA A 1 372 ? -15.358 20.340 24.689 1.00 89.38 372 ALA A CA 1
ATOM 2783 C C . ALA A 1 372 ? -16.101 19.776 25.917 1.00 89.38 372 ALA A C 1
ATOM 2785 O O . ALA A 1 372 ? -15.902 20.276 27.024 1.00 89.38 372 ALA A O 1
ATOM 2786 N N . SER A 1 373 ? -16.928 18.731 25.762 1.00 91.31 373 SER A N 1
ATOM 2787 C CA . SER A 1 373 ? -17.559 18.044 26.896 1.00 91.31 373 SER A CA 1
ATOM 2788 C C . SER A 1 373 ? -16.645 17.025 27.586 1.00 91.31 373 SER A C 1
ATOM 2790 O O . SER A 1 373 ? -17.020 16.470 28.622 1.00 91.31 373 SER A O 1
ATOM 2792 N N . PHE A 1 374 ? -15.456 16.753 27.041 1.00 88.81 374 PHE A N 1
ATOM 2793 C CA . PHE A 1 374 ? -14.452 15.914 27.685 1.00 88.81 374 PHE A CA 1
ATOM 2794 C C . PHE A 1 374 ? -13.582 16.767 28.604 1.00 88.81 374 PHE A C 1
ATOM 2796 O O . PHE A 1 374 ? -13.131 17.854 28.256 1.00 88.81 374 PHE A O 1
ATOM 2803 N N . THR A 1 375 ? -13.294 16.244 29.792 1.00 86.19 375 THR A N 1
ATOM 2804 C CA . THR A 1 375 ? -12.209 16.775 30.614 1.00 86.19 375 THR A CA 1
ATOM 2805 C C . THR A 1 375 ? -10.896 16.348 29.972 1.00 86.19 375 THR A C 1
ATOM 2807 O O . THR A 1 375 ? -10.621 15.146 29.877 1.00 86.19 375 THR A O 1
ATOM 2810 N N . THR A 1 376 ? -10.113 17.318 29.499 1.00 79.56 376 THR A N 1
ATOM 2811 C CA . THR A 1 376 ? -8.776 17.076 28.952 1.00 79.56 376 THR A CA 1
ATOM 2812 C C . THR A 1 376 ? -7.927 16.373 30.000 1.00 79.56 376 THR A C 1
ATOM 2814 O O . THR A 1 376 ? -7.900 16.773 31.165 1.00 79.56 376 THR A O 1
ATOM 2817 N N . LEU A 1 377 ? -7.263 15.298 29.596 1.00 74.62 377 LEU A N 1
ATOM 2818 C CA . LEU A 1 377 ? -6.275 14.638 30.433 1.00 74.62 377 LEU A CA 1
ATOM 2819 C C . LEU A 1 377 ? -4.922 15.293 30.143 1.00 74.62 377 LEU A C 1
ATOM 2821 O O . LEU A 1 377 ? -4.610 15.528 28.978 1.00 74.62 377 LEU A O 1
ATOM 2825 N N . ASP A 1 378 ? -4.102 15.538 31.170 1.00 62.88 378 ASP A N 1
ATOM 2826 C CA . ASP A 1 378 ? -2.710 16.020 31.032 1.00 62.88 378 ASP A CA 1
ATOM 2827 C C . ASP A 1 378 ? -1.778 14.930 30.446 1.00 62.88 378 ASP A C 1
ATOM 2829 O O . ASP A 1 378 ? -0.651 14.718 30.888 1.00 62.88 378 ASP A O 1
ATOM 2833 N N . ALA A 1 379 ? -2.273 14.182 29.465 1.00 57.97 379 ALA A N 1
ATOM 2834 C CA . ALA A 1 379 ? -1.563 13.162 28.727 1.00 57.97 379 ALA A CA 1
ATOM 2835 C C . ALA A 1 379 ? -1.471 13.617 27.270 1.00 57.97 379 ALA A C 1
ATOM 2837 O O . ALA A 1 379 ? -2.462 13.635 26.542 1.00 57.97 379 ALA A O 1
ATOM 2838 N N . THR A 1 380 ? -0.267 13.978 26.838 1.00 53.50 380 THR A N 1
ATOM 2839 C CA . THR A 1 380 ? 0.039 14.143 25.418 1.00 53.50 380 THR A CA 1
ATOM 2840 C C . THR A 1 380 ? 0.210 12.763 24.804 1.00 53.50 380 THR A C 1
ATOM 2842 O O . THR A 1 380 ? 1.082 11.996 25.218 1.00 53.50 380 THR A O 1
ATOM 2845 N N . LEU A 1 381 ? -0.637 12.433 23.833 1.00 53.34 381 LEU A N 1
ATOM 2846 C CA . LEU A 1 381 ? -0.478 11.232 23.027 1.00 53.34 381 LEU A CA 1
ATOM 2847 C C . LEU A 1 381 ? 0.164 11.637 21.701 1.00 53.34 381 LEU A C 1
ATOM 2849 O O . LEU A 1 381 ? -0.489 12.208 20.825 1.00 53.34 381 LEU A O 1
ATOM 2853 N N . ASP A 1 382 ? 1.453 11.339 21.576 1.00 49.62 382 ASP A N 1
ATOM 2854 C CA . ASP A 1 382 ? 2.180 11.468 20.318 1.00 49.62 382 ASP A CA 1
ATOM 2855 C C . ASP A 1 382 ? 1.880 10.229 19.469 1.00 49.62 382 ASP A C 1
ATOM 2857 O O . ASP A 1 382 ? 2.576 9.214 19.527 1.00 49.62 382 ASP A O 1
ATOM 2861 N N . LEU A 1 383 ? 0.789 10.279 18.704 1.00 50.47 383 LEU A N 1
ATOM 2862 C CA . LEU A 1 383 ? 0.540 9.291 17.659 1.00 50.47 383 LEU A CA 1
ATOM 2863 C C . LEU A 1 383 ? 1.446 9.622 16.475 1.00 50.47 383 LEU A C 1
ATOM 2865 O O . LEU A 1 383 ? 1.201 10.559 15.716 1.00 50.47 383 LEU A O 1
ATOM 2869 N N . VAL A 1 384 ? 2.510 8.837 16.326 1.00 46.62 384 VAL A N 1
ATOM 2870 C CA . VAL A 1 384 ? 3.311 8.827 15.103 1.00 46.62 384 VAL A CA 1
ATOM 2871 C C . VAL A 1 384 ? 2.489 8.099 14.048 1.00 46.62 384 VAL A C 1
ATOM 2873 O O . VAL A 1 384 ? 2.449 6.870 14.034 1.00 46.62 384 VAL A O 1
ATOM 2876 N N . HIS A 1 385 ? 1.812 8.850 13.180 1.00 43.84 385 HIS A N 1
ATOM 2877 C CA . HIS A 1 385 ? 1.301 8.265 11.943 1.00 43.84 385 HIS A CA 1
ATOM 2878 C C . HIS A 1 385 ? 2.474 7.709 11.143 1.00 43.84 385 HIS A C 1
ATOM 2880 O O . HIS A 1 385 ? 3.460 8.442 10.984 1.00 43.84 385 HIS A O 1
ATOM 2886 N N . PRO A 1 386 ? 2.410 6.464 10.634 1.00 40.56 386 PRO A N 1
ATOM 2887 C CA . PRO A 1 386 ? 3.331 6.062 9.588 1.00 40.56 386 PRO A CA 1
ATOM 2888 C C . PRO A 1 386 ? 3.095 7.034 8.425 1.00 40.56 386 PRO A C 1
ATOM 2890 O O . PRO A 1 386 ? 1.973 7.122 7.928 1.00 40.56 386 PRO A O 1
ATOM 2893 N N . PRO A 1 387 ? 4.087 7.858 8.062 1.00 43.59 387 PRO A N 1
ATOM 2894 C CA . PRO A 1 387 ? 3.853 8.886 7.071 1.00 43.59 387 PRO A CA 1
ATOM 2895 C C . PRO A 1 387 ? 3.633 8.215 5.711 1.00 43.59 387 PRO A C 1
ATOM 2897 O O . PRO A 1 387 ? 4.288 7.214 5.395 1.00 43.59 387 PRO A O 1
ATOM 2900 N N . ASP A 1 388 ? 2.782 8.819 4.877 1.00 45.72 388 ASP A N 1
ATOM 2901 C CA . ASP A 1 388 ? 3.000 8.758 3.432 1.00 45.72 388 ASP A CA 1
ATOM 2902 C C . ASP A 1 388 ? 4.486 9.041 3.176 1.00 45.72 388 ASP A C 1
ATOM 2904 O O . ASP A 1 388 ? 5.070 9.862 3.891 1.00 45.72 388 ASP A O 1
ATOM 2908 N N . PRO A 1 389 ? 5.148 8.366 2.225 1.00 47.66 389 PRO A N 1
ATOM 2909 C CA . PRO A 1 389 ? 6.559 8.608 1.972 1.00 47.66 389 PRO A CA 1
ATOM 2910 C C . PRO A 1 389 ? 6.782 10.106 1.734 1.00 47.66 389 PRO A C 1
ATOM 2912 O O . PRO A 1 389 ? 6.377 10.644 0.706 1.00 47.66 389 PRO A O 1
ATOM 2915 N N . LEU A 1 390 ? 7.396 10.769 2.721 1.00 48.69 390 LEU A N 1
ATOM 2916 C CA . LEU A 1 390 ? 7.703 12.192 2.664 1.00 48.69 390 LEU A CA 1
ATOM 2917 C C . LEU A 1 390 ? 8.567 12.427 1.429 1.00 48.69 390 LEU A C 1
ATOM 2919 O O . LEU A 1 390 ? 9.544 11.703 1.203 1.00 48.69 390 LEU A O 1
ATOM 2923 N N . ALA A 1 391 ? 8.215 13.432 0.632 1.00 58.03 391 ALA A N 1
ATOM 2924 C CA . ALA A 1 391 ? 9.107 13.878 -0.423 1.00 58.03 391 ALA A CA 1
ATOM 2925 C C . ALA A 1 391 ? 10.415 14.400 0.200 1.00 58.03 391 ALA A C 1
ATOM 2927 O O . ALA A 1 391 ? 10.424 14.905 1.327 1.00 58.03 391 ALA A O 1
ATOM 2928 N N . ASP A 1 392 ? 11.527 14.297 -0.532 1.00 52.38 392 ASP A N 1
ATOM 2929 C CA . ASP A 1 392 ? 12.818 14.816 -0.070 1.00 52.38 392 ASP A CA 1
ATOM 2930 C C . ASP A 1 392 ? 12.686 16.292 0.354 1.00 52.38 392 ASP A C 1
ATOM 2932 O O . ASP A 1 392 ? 12.387 17.169 -0.458 1.00 52.38 392 ASP A O 1
ATOM 2936 N N . GLY A 1 393 ? 12.929 16.564 1.640 1.00 60.31 393 GLY A N 1
ATOM 2937 C CA . GLY A 1 393 ? 12.880 17.908 2.226 1.00 60.31 393 GLY A CA 1
ATOM 2938 C C . GLY A 1 393 ? 11.571 18.285 2.930 1.00 60.31 393 GLY A C 1
ATOM 2939 O O . GLY A 1 393 ? 11.508 19.369 3.511 1.00 60.31 393 GLY A O 1
ATOM 2940 N N . GLU A 1 394 ? 10.554 17.422 2.936 1.00 54.62 394 GLU A N 1
ATOM 2941 C CA . GLU A 1 394 ? 9.326 17.661 3.698 1.00 54.62 394 GLU A CA 1
ATOM 2942 C C . GLU A 1 394 ? 9.537 17.330 5.188 1.00 54.62 394 GLU A C 1
ATOM 2944 O O . GLU A 1 394 ? 10.009 16.251 5.553 1.00 54.62 394 GLU A O 1
ATOM 2949 N N . VAL A 1 395 ? 9.224 18.284 6.071 1.00 49.72 395 VAL A N 1
ATOM 2950 C CA . VAL A 1 395 ? 9.326 18.098 7.525 1.00 49.72 395 VAL A CA 1
ATOM 2951 C C . VAL A 1 395 ? 7.989 17.584 8.040 1.00 49.72 395 VAL A C 1
ATOM 2953 O O . VAL A 1 395 ? 6.962 18.239 7.869 1.00 49.72 395 VAL A O 1
ATOM 2956 N N . GLN A 1 396 ? 8.005 16.427 8.704 1.00 56.47 396 GLN A N 1
ATOM 2957 C CA . GLN A 1 396 ? 6.821 15.890 9.365 1.00 56.47 396 GLN A CA 1
ATOM 2958 C C . GLN A 1 396 ? 6.417 16.806 10.521 1.00 56.47 396 GLN A C 1
ATOM 2960 O O . GLN A 1 396 ? 7.120 16.916 11.527 1.00 56.47 396 GLN A O 1
ATOM 2965 N N . GLU A 1 397 ? 5.271 17.464 10.385 1.00 53.41 397 GLU A N 1
ATOM 2966 C CA . GLU A 1 397 ? 4.693 18.228 11.480 1.00 53.41 397 GLU A CA 1
ATOM 2967 C C . GLU A 1 397 ? 3.984 17.262 12.439 1.00 53.41 397 GLU A C 1
ATOM 2969 O O . GLU A 1 397 ? 2.861 16.822 12.189 1.00 53.41 397 GLU A O 1
ATOM 2974 N N . VAL A 1 398 ? 4.660 16.893 13.529 1.00 57.22 398 VAL A N 1
ATOM 2975 C CA . VAL A 1 398 ? 4.044 16.137 14.626 1.00 57.22 398 VAL A CA 1
ATOM 2976 C C . VAL A 1 398 ? 3.148 17.097 15.397 1.00 57.22 398 VAL A C 1
ATOM 2978 O O . VAL A 1 398 ? 3.635 18.030 16.035 1.00 57.22 398 VAL A O 1
ATOM 2981 N N . ARG A 1 399 ? 1.834 16.885 15.327 1.00 63.12 399 ARG A N 1
ATOM 2982 C CA . ARG A 1 399 ? 0.868 17.637 16.130 1.00 63.12 399 ARG A CA 1
ATOM 2983 C C . ARG A 1 399 ? 0.251 16.717 17.187 1.00 63.12 399 ARG A C 1
ATOM 2985 O O . ARG A 1 399 ? -0.142 15.601 16.847 1.00 63.12 399 ARG A O 1
ATOM 2992 N N . PRO A 1 400 ? 0.165 17.161 18.453 1.00 72.44 400 PRO A N 1
ATOM 2993 C CA . PRO A 1 400 ? -0.327 16.322 19.536 1.00 72.44 400 PRO A CA 1
ATOM 2994 C C . PRO A 1 400 ? -1.832 16.079 19.398 1.00 72.44 400 PRO A C 1
ATOM 2996 O O . PRO A 1 400 ? -2.593 16.982 19.037 1.00 72.44 400 PRO A O 1
ATOM 2999 N N . PHE A 1 401 ? -2.270 14.865 19.728 1.00 78.62 401 PHE A N 1
ATOM 3000 C CA . PHE A 1 401 ? -3.691 14.565 19.877 1.00 78.62 401 PHE A CA 1
ATOM 3001 C C . PHE A 1 401 ? -4.226 15.189 21.169 1.00 78.62 401 PHE A C 1
ATOM 3003 O O . PHE A 1 401 ? -3.573 15.158 22.214 1.00 78.62 401 PHE A O 1
ATOM 3010 N N . VAL A 1 402 ? -5.454 15.699 21.113 1.00 81.56 402 VAL A N 1
ATOM 3011 C CA . VAL A 1 402 ? -6.235 16.047 22.298 1.00 81.56 402 VAL A CA 1
ATOM 3012 C C . VAL A 1 402 ? -6.796 14.759 22.877 1.00 81.56 402 VAL A C 1
ATOM 3014 O O . VAL A 1 402 ? -7.620 14.097 22.244 1.00 81.56 402 VAL A O 1
ATOM 3017 N N . VAL A 1 403 ? -6.358 14.407 24.082 1.00 82.94 403 VAL A N 1
ATOM 3018 C CA . VAL A 1 403 ? -6.883 13.256 24.817 1.00 82.94 403 VAL A CA 1
ATOM 3019 C C . VAL A 1 403 ? -7.788 13.739 25.935 1.00 82.94 403 VAL A C 1
ATOM 3021 O O . VAL A 1 403 ? -7.442 14.639 26.702 1.00 82.94 403 VAL A O 1
ATOM 3024 N N . GLY A 1 404 ? -8.960 13.128 26.045 1.00 85.31 404 GLY A N 1
ATOM 3025 C CA . GLY A 1 404 ? -9.946 13.522 27.036 1.00 85.31 404 GLY A CA 1
ATOM 3026 C C . GLY A 1 404 ? -10.744 12.350 27.573 1.00 85.31 404 GLY A C 1
ATOM 3027 O O . GLY A 1 404 ? -10.830 11.278 26.967 1.00 85.31 404 GLY A O 1
ATOM 3028 N N . ARG A 1 405 ? -11.385 12.588 28.716 1.00 89.44 405 ARG A N 1
ATOM 3029 C CA . ARG A 1 405 ? -12.372 11.684 29.304 1.00 89.44 405 ARG A CA 1
ATOM 3030 C C . ARG A 1 405 ? -13.666 12.427 29.603 1.00 89.44 405 ARG A C 1
ATOM 3032 O O . ARG A 1 405 ? -13.654 13.479 30.233 1.00 89.44 405 ARG A O 1
ATOM 3039 N N . MET A 1 406 ? -14.788 11.841 29.212 1.00 91.75 406 MET A N 1
ATOM 3040 C CA . MET A 1 406 ? -16.115 12.269 29.636 1.00 91.75 406 MET A CA 1
ATOM 3041 C C . MET A 1 406 ? -16.669 11.225 30.599 1.00 91.75 406 MET A C 1
ATOM 3043 O O . MET A 1 406 ? -16.693 10.043 30.270 1.00 91.75 406 MET A O 1
ATOM 3047 N N . SER A 1 407 ? -17.113 11.644 31.780 1.00 91.38 407 SER A N 1
ATOM 3048 C CA . SER A 1 407 ? -17.681 10.745 32.792 1.00 91.38 407 SER A CA 1
ATOM 3049 C C . SER A 1 407 ? -19.202 10.854 32.816 1.00 91.38 407 SER A C 1
ATOM 3051 O O . SER A 1 407 ? -19.752 11.952 32.759 1.00 91.38 407 SER A O 1
ATOM 3053 N N . PHE A 1 408 ? -19.889 9.723 32.949 1.00 92.25 408 PHE A N 1
ATOM 3054 C CA . PHE A 1 408 ? -21.337 9.672 33.126 1.00 92.25 408 PHE A CA 1
ATOM 3055 C C . PHE A 1 408 ? -21.684 9.597 34.613 1.00 92.25 408 PHE A C 1
ATOM 3057 O O . PHE A 1 408 ? -21.264 8.679 35.319 1.00 92.25 408 PHE A O 1
ATOM 3064 N N . SER A 1 409 ? -22.461 10.572 35.089 1.00 91.19 409 SER A N 1
ATOM 3065 C CA . SER A 1 409 ? -22.977 10.617 36.458 1.00 91.19 409 SER A CA 1
ATOM 3066 C C . SER A 1 409 ? -24.484 10.911 36.431 1.00 91.19 409 SER A C 1
ATOM 3068 O O . SER A 1 409 ? -24.867 12.051 36.162 1.00 91.19 409 SER A O 1
ATOM 3070 N N . PRO A 1 410 ? -25.348 9.908 36.679 1.00 93.81 410 PRO A N 1
ATOM 3071 C CA . PRO A 1 410 ? -25.014 8.507 36.966 1.00 93.81 410 PRO A CA 1
ATOM 3072 C C . PRO A 1 410 ? -24.461 7.744 35.736 1.00 93.81 410 PRO A C 1
ATOM 3074 O O . PRO A 1 410 ? -24.687 8.174 34.603 1.00 93.81 410 PRO A O 1
ATOM 3077 N N . PRO A 1 411 ? -23.772 6.598 35.930 1.00 94.44 411 PRO A N 1
ATOM 3078 C CA . PRO A 1 411 ? -23.363 5.712 34.836 1.00 94.44 411 PRO A CA 1
ATOM 3079 C C . PRO A 1 411 ? -24.550 5.192 34.018 1.00 94.44 411 PRO A C 1
ATOM 3081 O O . PRO A 1 411 ? -25.646 4.993 34.547 1.00 94.44 411 PRO A O 1
ATOM 3084 N N . VAL A 1 412 ? -24.316 4.891 32.739 1.00 95.00 412 VAL A N 1
ATOM 3085 C CA . VAL A 1 412 ? -25.321 4.272 31.863 1.00 95.00 412 VAL A CA 1
ATOM 3086 C C . VAL A 1 412 ? -25.313 2.761 32.096 1.00 95.00 412 VAL A C 1
ATOM 3088 O O . VAL A 1 412 ? -24.294 2.107 31.905 1.00 95.00 412 VAL A O 1
ATOM 3091 N N . ILE A 1 413 ? -26.448 2.197 32.512 1.00 95.69 413 ILE A N 1
ATOM 3092 C CA . ILE A 1 413 ? -26.590 0.767 32.826 1.00 95.69 413 ILE A CA 1
ATOM 3093 C C . ILE A 1 413 ? -27.440 0.082 31.750 1.00 95.69 413 ILE A C 1
ATOM 3095 O O . ILE A 1 413 ? -28.633 0.357 31.654 1.00 95.69 413 ILE A O 1
ATOM 3099 N N . LEU A 1 414 ? -26.856 -0.815 30.959 1.00 94.25 414 LEU A N 1
ATOM 3100 C CA . LEU A 1 414 ? -27.553 -1.601 29.935 1.00 94.25 414 LEU A CA 1
ATOM 3101 C C . LEU A 1 414 ? -27.797 -3.016 30.481 1.00 94.25 414 LEU A C 1
ATOM 3103 O O . LEU A 1 414 ? -26.834 -3.690 30.834 1.00 94.25 414 LEU A O 1
ATOM 3107 N N . LYS A 1 415 ? -29.053 -3.459 30.601 1.00 92.75 415 LYS A N 1
ATOM 3108 C CA . LYS A 1 415 ? -29.441 -4.694 31.321 1.00 92.75 415 LYS A CA 1
ATOM 3109 C C . LYS A 1 415 ? -29.991 -5.813 30.434 1.00 92.75 415 LYS A C 1
ATOM 3111 O O . LYS A 1 415 ? -30.256 -6.900 30.941 1.00 92.75 415 LYS A O 1
ATOM 3116 N N . GLY A 1 416 ? -30.226 -5.567 29.148 1.00 86.50 416 GLY A N 1
ATOM 3117 C CA . GLY A 1 416 ? -30.832 -6.573 28.275 1.00 86.50 416 GLY A CA 1
ATOM 3118 C C . GLY A 1 416 ? -30.577 -6.360 26.791 1.00 86.50 416 GLY A C 1
ATOM 3119 O O . GLY A 1 416 ? -30.035 -5.341 26.378 1.00 86.50 416 GLY A O 1
ATOM 3120 N N . ASP A 1 417 ? -31.020 -7.330 25.991 1.00 85.38 417 ASP A N 1
ATOM 3121 C CA . ASP A 1 417 ? -30.713 -7.452 24.557 1.00 85.38 417 ASP A CA 1
ATOM 3122 C C . ASP A 1 417 ? -31.206 -6.266 23.704 1.00 85.38 417 ASP A C 1
ATOM 3124 O O . ASP A 1 417 ? -30.701 -6.025 22.606 1.00 85.38 417 ASP A O 1
ATOM 3128 N N . GLY A 1 418 ? -32.200 -5.521 24.200 1.00 90.00 418 GLY A N 1
ATOM 3129 C CA . GLY A 1 418 ? -32.724 -4.311 23.560 1.00 90.00 418 GLY A CA 1
ATOM 3130 C C . GLY A 1 418 ? -32.011 -3.018 23.967 1.00 90.00 418 GLY A C 1
ATOM 3131 O O . GLY A 1 418 ? -32.214 -1.987 23.321 1.00 90.00 418 GLY A O 1
ATOM 3132 N N . ASP A 1 419 ? -31.185 -3.060 25.012 1.00 95.00 419 ASP A N 1
ATOM 3133 C CA . ASP A 1 419 ? -30.485 -1.888 25.517 1.00 95.00 419 ASP A CA 1
ATOM 3134 C C . ASP A 1 419 ? -29.225 -1.630 24.684 1.00 95.00 419 ASP A C 1
ATOM 3136 O O . ASP A 1 419 ? -28.465 -2.539 24.342 1.00 95.00 419 ASP A O 1
ATOM 3140 N N . ARG A 1 420 ? -28.981 -0.364 24.347 1.00 95.25 420 ARG A N 1
ATOM 3141 C CA . ARG A 1 420 ? -27.781 0.034 23.607 1.00 95.25 420 ARG A CA 1
ATOM 3142 C C . ARG A 1 420 ? -27.396 1.469 23.898 1.00 95.25 420 ARG A C 1
ATOM 3144 O O . ARG A 1 420 ? -28.251 2.347 23.991 1.00 95.25 420 ARG A O 1
ATOM 3151 N N . PHE A 1 421 ? -26.098 1.708 23.949 1.00 95.31 421 PHE A N 1
ATOM 3152 C CA . PHE A 1 421 ? -25.525 3.040 23.838 1.00 95.31 421 PHE A CA 1
ATOM 3153 C C . PHE A 1 421 ? -25.007 3.219 22.415 1.00 95.31 421 PHE A C 1
ATOM 3155 O O . PHE A 1 421 ? -24.391 2.312 21.854 1.00 95.31 421 PHE A O 1
ATOM 3162 N N . ARG A 1 422 ? -25.268 4.381 21.824 1.00 95.19 422 ARG A N 1
ATOM 3163 C CA . ARG A 1 422 ? -24.809 4.728 20.487 1.00 95.19 422 ARG A CA 1
ATOM 3164 C C . ARG A 1 422 ? -24.268 6.148 20.447 1.00 95.19 422 ARG A C 1
ATOM 3166 O O . ARG A 1 422 ? -24.905 7.052 20.980 1.00 95.19 422 ARG A O 1
ATOM 3173 N N . LEU A 1 423 ? -23.170 6.344 19.729 1.00 95.06 423 LEU A N 1
ATOM 3174 C CA . LEU A 1 423 ? -22.686 7.656 19.316 1.00 95.06 423 LEU A CA 1
ATOM 3175 C C . LEU A 1 423 ? -22.529 7.675 17.792 1.00 95.06 423 LEU A C 1
ATOM 3177 O O . LEU A 1 423 ? -21.912 6.776 17.224 1.00 95.06 423 LEU A O 1
ATOM 3181 N N . ARG A 1 424 ? -23.117 8.675 17.137 1.00 94.81 424 ARG A N 1
ATOM 3182 C CA . ARG A 1 424 ? -23.134 8.820 15.678 1.00 94.81 424 ARG A CA 1
ATOM 3183 C C . ARG A 1 424 ? -22.729 10.229 15.283 1.00 94.81 424 ARG A C 1
ATOM 3185 O O . ARG A 1 424 ? -23.180 11.176 15.919 1.00 94.81 424 ARG A O 1
ATOM 3192 N N . TYR A 1 425 ? -21.943 10.353 14.225 1.00 93.94 425 TYR A N 1
ATOM 3193 C CA . TYR A 1 425 ? -21.656 11.621 13.570 1.00 93.94 425 TYR A CA 1
ATOM 3194 C C . TYR A 1 425 ? -22.542 11.772 12.327 1.00 93.94 425 TYR A C 1
ATOM 3196 O O . TYR A 1 425 ? -22.663 10.841 11.539 1.00 93.94 425 TYR A O 1
ATOM 3204 N N . ASP A 1 426 ? -23.196 12.922 12.197 1.00 90.38 426 ASP A N 1
ATOM 3205 C CA . ASP A 1 426 ? -24.167 13.272 11.155 1.00 90.38 426 ASP A CA 1
ATOM 3206 C C . ASP A 1 426 ? -23.636 14.438 10.288 1.00 90.38 426 ASP A C 1
ATOM 3208 O O . ASP A 1 426 ? -24.355 15.396 9.999 1.00 90.38 426 ASP A O 1
ATOM 3212 N N . GLY A 1 427 ? -22.347 14.406 9.934 1.00 84.50 427 GLY A N 1
ATOM 3213 C CA . GLY A 1 427 ? -21.722 15.347 8.997 1.00 84.50 427 GLY A CA 1
ATOM 3214 C C . GLY A 1 427 ? -21.545 14.752 7.602 1.00 84.50 427 GLY A C 1
ATOM 3215 O O . GLY A 1 427 ? -21.672 13.544 7.413 1.00 84.50 427 GLY A O 1
ATOM 3216 N N . ALA A 1 428 ? -21.232 15.610 6.626 1.00 71.00 428 ALA A N 1
ATOM 3217 C CA . ALA A 1 428 ? -20.534 15.130 5.436 1.00 71.00 428 ALA A CA 1
ATOM 3218 C C . ALA A 1 428 ? -19.180 14.573 5.898 1.00 71.00 428 ALA A C 1
ATOM 3220 O O . ALA A 1 428 ? -18.641 15.080 6.887 1.00 71.00 428 ALA A O 1
ATOM 3221 N N . ASP A 1 429 ? -18.687 13.529 5.234 1.00 69.62 429 ASP A N 1
ATOM 3222 C CA . ASP A 1 429 ? -17.428 12.863 5.574 1.00 69.62 429 ASP A CA 1
ATOM 3223 C C . ASP A 1 429 ? -16.317 13.874 5.891 1.00 69.62 429 ASP A C 1
ATOM 3225 O O . ASP A 1 429 ? -16.342 15.023 5.423 1.00 69.62 429 ASP A O 1
ATOM 3229 N N . PHE A 1 430 ? -15.342 13.463 6.707 1.00 76.94 430 PHE A N 1
ATOM 3230 C CA . PHE A 1 430 ? -14.208 14.330 7.007 1.00 76.94 430 PHE A CA 1
ATOM 3231 C C . PHE A 1 430 ? -13.627 14.818 5.670 1.00 76.94 430 PHE A C 1
ATOM 3233 O O . PHE A 1 430 ? -13.468 14.009 4.753 1.00 76.94 430 PHE A O 1
ATOM 3240 N N . PRO A 1 431 ? -13.409 16.137 5.497 1.00 66.62 431 PRO A N 1
ATOM 3241 C CA . PRO A 1 431 ? -13.111 16.694 4.188 1.00 66.62 431 PRO A CA 1
ATOM 3242 C C . PRO A 1 431 ? -11.914 15.952 3.585 1.00 66.62 431 PRO A C 1
ATOM 3244 O O . PRO A 1 431 ? -10.915 15.797 4.286 1.00 66.62 431 PRO A O 1
ATOM 3247 N N . PRO A 1 432 ? -11.987 15.491 2.325 1.00 58.06 432 PRO A N 1
ATOM 3248 C CA . PRO A 1 432 ? -10.917 14.704 1.722 1.00 58.06 432 PRO A CA 1
ATOM 3249 C C . PRO A 1 432 ? -9.611 15.510 1.727 1.00 58.06 432 PRO A C 1
ATOM 3251 O O . PRO A 1 432 ? -9.572 16.651 1.260 1.00 58.06 432 PRO A O 1
ATOM 3254 N N . GLY A 1 433 ? -8.554 14.938 2.313 1.00 59.12 433 GLY A N 1
ATOM 3255 C CA . GLY A 1 433 ? -7.266 15.609 2.557 1.00 59.12 433 GLY A CA 1
ATOM 3256 C C . GLY A 1 433 ? -7.175 16.383 3.881 1.00 59.12 433 GLY A C 1
ATOM 3257 O O . GLY A 1 433 ? -6.100 16.856 4.258 1.00 59.12 433 GLY A O 1
ATOM 3258 N N . GLY A 1 434 ? -8.278 16.493 4.621 1.00 60.59 434 GLY A N 1
ATOM 3259 C CA . GLY A 1 434 ? -8.302 16.957 5.996 1.00 60.59 434 GLY A CA 1
ATOM 3260 C C . GLY A 1 434 ? -7.753 15.863 6.897 1.00 60.59 434 GLY A C 1
ATOM 3261 O O . GLY A 1 434 ? -8.419 14.867 7.141 1.00 60.59 434 GLY A O 1
ATOM 3262 N N . ARG A 1 435 ? -6.554 16.071 7.447 1.00 73.50 435 ARG A N 1
ATOM 3263 C CA . ARG A 1 435 ? -5.855 15.132 8.348 1.00 73.50 435 ARG A CA 1
ATOM 3264 C C . ARG A 1 435 ? -6.569 14.899 9.695 1.00 73.50 435 ARG A C 1
ATOM 3266 O O . ARG A 1 435 ? -5.926 14.515 10.663 1.00 73.50 435 ARG A O 1
ATOM 3273 N N . SER A 1 436 ? -7.859 15.211 9.803 1.00 83.38 436 SER A N 1
ATOM 3274 C CA . SER A 1 436 ? -8.618 15.110 11.043 1.00 83.38 436 SER A CA 1
ATOM 3275 C C . SER A 1 436 ? -8.892 13.647 11.380 1.00 83.38 436 SER A C 1
ATOM 3277 O O . SER A 1 436 ? -9.327 12.885 10.526 1.00 83.38 436 SER A O 1
ATOM 3279 N N . GLN A 1 437 ? -8.657 13.260 12.629 1.00 85.38 437 GLN A N 1
ATOM 3280 C CA . GLN A 1 437 ? -8.884 11.894 13.093 1.00 85.38 437 GLN A CA 1
ATOM 3281 C C . GLN A 1 437 ? -9.416 11.889 14.510 1.00 85.38 437 GLN A C 1
ATOM 3283 O O . GLN A 1 437 ? -8.889 12.588 15.378 1.00 85.38 437 GLN A O 1
ATOM 3288 N N . VAL A 1 438 ? -10.431 11.067 14.759 1.00 85.88 438 VAL A N 1
ATOM 3289 C CA . VAL A 1 438 ? -11.012 10.906 16.089 1.00 85.88 438 VAL A CA 1
ATOM 3290 C C . VAL A 1 438 ? -11.150 9.434 16.436 1.00 85.88 438 VAL A C 1
ATOM 3292 O O . VAL A 1 438 ? -11.801 8.668 15.735 1.00 85.88 438 VAL A O 1
ATOM 3295 N N . TYR A 1 439 ? -10.572 9.056 17.569 1.00 88.00 439 TYR A N 1
ATOM 3296 C CA . TYR A 1 439 ? -10.721 7.745 18.185 1.00 88.00 439 TYR A CA 1
ATOM 3297 C C . TYR A 1 439 ? -11.637 7.879 19.396 1.00 88.00 439 TYR A C 1
ATOM 3299 O O . TYR A 1 439 ? -11.387 8.704 20.276 1.00 88.00 439 TYR A O 1
ATOM 3307 N N . LEU A 1 440 ? -12.688 7.065 19.450 1.00 87.62 440 LEU A N 1
ATOM 3308 C CA . LEU A 1 440 ? -13.694 7.084 20.510 1.00 87.62 440 LEU A CA 1
ATOM 3309 C C . LEU A 1 440 ? -13.843 5.705 21.122 1.00 87.62 440 LEU A C 1
ATOM 3311 O O . LEU A 1 440 ? -14.022 4.725 20.403 1.00 87.62 440 LEU A O 1
ATOM 3315 N N . ARG A 1 441 ? -13.843 5.642 22.453 1.00 89.38 441 ARG A N 1
ATOM 3316 C CA . ARG A 1 441 ? -13.983 4.394 23.203 1.00 89.38 441 ARG A CA 1
ATOM 3317 C C . ARG A 1 441 ? -14.972 4.542 24.350 1.00 89.38 441 ARG A C 1
ATOM 3319 O O . ARG A 1 441 ? -14.920 5.521 25.093 1.00 89.38 441 ARG A O 1
ATOM 3326 N N . ALA A 1 442 ? -15.827 3.542 24.546 1.00 87.06 442 ALA A N 1
ATOM 3327 C CA . ALA A 1 442 ? -16.653 3.450 25.747 1.00 87.06 442 ALA A CA 1
ATOM 3328 C C . ALA A 1 442 ? -15.866 2.903 26.942 1.00 87.06 442 ALA A C 1
ATOM 3330 O O . ALA A 1 442 ? -15.234 1.853 26.855 1.00 87.06 442 ALA A O 1
ATOM 3331 N N . VAL A 1 443 ? -15.931 3.603 28.078 1.00 88.81 443 VAL A N 1
ATOM 3332 C CA . VAL A 1 443 ? -15.368 3.118 29.343 1.00 88.81 443 VAL A CA 1
ATOM 3333 C C . VAL A 1 443 ? -16.426 2.281 30.033 1.00 88.81 443 VAL A C 1
ATOM 3335 O O . VAL A 1 443 ? -17.449 2.809 30.476 1.00 88.81 443 VAL A O 1
ATOM 3338 N N . VAL A 1 444 ? -16.180 0.979 30.116 1.00 87.31 444 VAL A N 1
ATOM 3339 C CA . VAL A 1 444 ? -17.078 0.031 30.770 1.00 87.31 444 VAL A CA 1
ATOM 3340 C C . VAL A 1 444 ? -16.449 -0.527 32.042 1.00 87.31 444 VAL A C 1
ATOM 3342 O O . VAL A 1 444 ? -15.238 -0.720 32.114 1.00 87.31 444 VAL A O 1
ATOM 3345 N N . GLU A 1 445 ? -17.274 -0.799 33.043 1.00 85.81 445 GLU A N 1
ATOM 3346 C CA . GLU A 1 445 ? -16.916 -1.622 34.200 1.00 85.81 445 GLU A CA 1
ATOM 3347 C C . GLU A 1 445 ? -17.557 -3.006 34.006 1.00 85.81 445 GLU A C 1
ATOM 3349 O O . GLU A 1 445 ? -18.753 -3.094 33.714 1.00 85.81 445 GLU A O 1
ATOM 3354 N N . GLY A 1 446 ? -16.739 -4.064 34.082 1.00 64.38 446 GLY A N 1
ATOM 3355 C CA . GLY A 1 446 ? -17.146 -5.454 33.844 1.00 64.38 446 GLY A CA 1
ATOM 3356 C C . GLY A 1 446 ? -17.958 -6.072 34.989 1.00 64.38 446 GLY A C 1
ATOM 3357 O O . GLY A 1 446 ? -17.823 -5.648 36.134 1.00 64.38 446 GLY A O 1
ATOM 3358 N N . ASP A 1 447 ? -18.788 -7.051 34.604 1.00 45.88 447 ASP A N 1
ATOM 3359 C CA . ASP A 1 447 ? -19.840 -7.796 35.324 1.00 45.88 447 ASP A CA 1
ATOM 3360 C C . ASP A 1 447 ? -19.866 -7.718 36.867 1.00 45.88 447 ASP A C 1
ATOM 3362 O O . ASP A 1 447 ? -18.929 -8.129 37.552 1.00 45.88 447 ASP A O 1
ATOM 3366 N N . VAL A 1 448 ? -21.022 -7.298 37.403 1.00 40.16 448 VAL A N 1
ATOM 3367 C CA . VAL A 1 448 ? -21.493 -7.692 38.747 1.00 40.16 448 VAL A CA 1
ATOM 3368 C C . VAL A 1 448 ? -22.353 -8.938 38.622 1.00 40.16 448 VAL A C 1
ATOM 3370 O O . VAL A 1 448 ? -23.229 -8.932 37.724 1.00 40.16 448 VAL A O 1
#

Foldseek 3Di:
DDDWDKDWDWDQDDPVRFIWTKMAGVVVRDIDTDRHPVRVVVVVVVVVDPPPDPDDDDDDDDDDDDDFLDPDPDDPDDPPDDDDDDDDDDDDDDDDDDDDDDDDDDDDDDDDDDPPDPPPPPPPPDPPPPPFPPPDPPCVVVVCCCQDCNAQVVLQDDDDPQDDGWGKAWPDKGWAQDDDRQFPAWDDDDQQDTFTKGKTKIWTKMKTKDKDQDQVVQVVSVVSSVVCCSVCVVVNVVQFWPGKAWDDKDGWDCDPGNITIIMTIITTIGMDIDGPPVPCVDRQRLPPPPPVDDDDPPPPSDSDPFQKDKAAQVHWDKRKDADDAQFKKWFFWKKKWKDAPPLWFQWKKWKWWQAPNDIDIDIQRGPSSVLVQFDFDPDWDQPDDPDDPDDVPDDDDGDTIGITIHGDVVIRIHRHPRTMIIMGIGGDGTPVVRPIMMMMGTDIDDGD

Secondary structure (DSSP, 8-state):
-----EEEEEEEETTTTEEEEEEEETTTTEEEEESSHHHHHHHHHHHHS-------PPP-PPPP----S-----------PPPPPPP-----------------PPPPPPPP-------------------PPPPPTT-HHHHHHHHSTTTTGGGPPPPPTTSPPPEEEEEEEEEEE-TTTTEEEEEEETTTEEEEEEEEEEEEEEEEEEEESSHHHHHHHHHHHHHHHHHTHHHHHHHTEEEEEEEEEPPPEE-SSSSEEEEEEEEEEEEEEEEESTT-------------S---S----------EEEESSS----EEE-PPTTPPEEEEEEEEEEE-TTS---EEEEEEEEETTEEEEEEESSHHHHHHTSEE-S--B------S-PPTT-------BEEEEEEEEEEEEE-STT-EEEEEEEES-SPTT---EEEEEEEEE---

pLDDT: mean 74.08, std 23.44, range [29.98, 98.5]

Sequence (448 aa):
MPQVSFVIRAAIAGEAGTLRGQIEHVPSGATRHFRDQAELLAFITTYLEPRLEPGALPDRPPQSGERPMFPFLRRRQPRNEPAPASASEAAVSPGETPPGDAGQPVSPAPATEEPATPFAAEAFALPAIAESPPPPHDAGPFVDRLIGPEVLGRFLPPHRSGLPPNSLSLVSLAYRSGGIGGRHGLLRSGGFDVAELRGGWIEAVVRYDVWDADPAAAAAAIATIQAAVLTGGLRLRREGVLHLQLVEVADGDRGAIAGWRKTADYRVLYEYRFQDTDGAASLIARIPVDSGTDMSLARALDVIHDWMVRWDDEGTPELVVRPAPRHTLRITGLLIAAFLPDGGPAGTVTQTIVQAGGTNTTTFPSLGDLIASFTTLDATLDLVHPPDPLADGEVQEVRPFVVGRMSFSPPVILKGDGDRFRLRYDGADFPPGGRSQVYLRAVVEGDV